Protein AF-Q1DGG7-F1 (afdb_monomer_lite)

pLDDT: mean 89.07, std 13.69, range [34.28, 98.81]

Sequence (449 aa):
MTVSNALLSVVAVLLLIGHSHGQQKETFKLCVPHQIMDACQDLMAKPDAAIQVQCIAGRDRMECLEKVKAREADFVAVDPEDMYVAYHMANQDFSVFTEFRTLEEPKAEFRYEGIILVRKSDNFRSLADLRGKKSCHTGYGRNVGYKIPITKLKSAGVFKLATDSELSPLEKELKGLSDLFGSACLVGKYSPNDEVNRLLKKRYSNLCALCERPEVCDYPDKYSGYDGAIRCLVENNGDVAFTKVIYVNKYFGLPVGGAPAKPALNPNARTEDYVYLCEDGSTRPITGPACSWAQRPWQGYMGNGDINSRFQRLQQRLQQFYQDAKNSADTDKALKMWVDRKNVLVDREVPVQPGDHLNRAQYKDVIERDGPFQNKIKLCVTSLIELNKCEVMQKAAYSRDVRPAFECVMKGKGSCVEAVRRGEADVVVLKGEDQPATSTSDLKAILFE

Secondary structure (DSSP, 8-state):
-----------------------PPEEEEEEEEGGGHHHHHHHH-SPPSSEEEEEEEESSHHHHHHHHHTTSSSEEEE-HHHHHHHHTSTT---EEEEEEEESS-TT-SSSEEEEEEEEGGG---SGGGGTT-EEEES-TT-IIIIIHHHHHHHHTTSS-----TTS-HHHHHHHHHHHH-SEEE--S-S-SSHHHHHHHHHHTGGGGTTSSSTTT--SS-TT-HHHHHHHHHHHS--SEEEEEHHHHHHHHT--BTTBPP---SSTT--GGGEEEEPTTS-EEETTS----SEEEPPEEEEE-GGGTTTHHHHHHHHHHHHHHHHT-S-HHHHHHTT--TTEEEEEEEEEE-HHHHHHHTT-HHHHSTTTT----EEEEESSHHHHHHHHHHHHHHHHTT-SS-EEEEE--TT-HHHHHHTTS-SEE---GGGPPPTTS-S-------

InterPro domains:
  IPR001156 Transferrin-like domain [PF00405] (41-324)
  IPR001156 Transferrin-like domain [PR00422] (55-73)
  IPR001156 Transferrin-like domain [PR00422] (73-87)
  IPR001156 Transferrin-like domain [PR00422] (130-153)
  IPR001156 Transferrin-like domain [PS51408] (28-371)
  IPR001156 Transferrin-like domain [PS51408] (377-449)
  IPR001156 Transferrin-like domain [SM00094] (28-376)
  IPR018195 Transferrin family, iron binding site [PS00206] (226-242)

Radius of gyration: 29.02 Å; chains: 1; bounding box: 124×59×68 Å

Organism: Aedes aegypti (NCBI:txid7159)

Structure (mmCIF, N/CA/C/O backbone):
data_AF-Q1DGG7-F1
#
_entry.id   AF-Q1DGG7-F1
#
loop_
_atom_site.group_PDB
_atom_site.id
_atom_site.type_symbol
_atom_site.label_atom_id
_atom_site.label_alt_id
_atom_site.label_comp_id
_atom_site.label_asym_id
_atom_site.label_entity_id
_atom_site.label_seq_id
_atom_site.pdbx_PDB_ins_code
_atom_site.Cartn_x
_atom_site.Cartn_y
_atom_site.Cartn_z
_atom_site.occupancy
_atom_site.B_iso_or_equiv
_atom_site.auth_seq_id
_atom_site.auth_comp_id
_atom_site.auth_asym_id
_atom_site.auth_atom_id
_atom_site.pdbx_PDB_model_num
ATOM 1 N N . MET A 1 1 ? 98.302 -41.392 -6.704 1.00 34.28 1 MET A N 1
ATOM 2 C CA . MET A 1 1 ? 99.341 -40.382 -6.412 1.00 34.28 1 MET A CA 1
ATOM 3 C C . MET A 1 1 ? 98.692 -39.006 -6.526 1.00 34.28 1 MET A C 1
ATOM 5 O O . MET A 1 1 ? 98.026 -38.788 -7.525 1.00 34.28 1 MET A O 1
ATOM 9 N N . THR A 1 2 ? 98.855 -38.177 -5.477 1.00 34.78 2 THR A N 1
ATOM 10 C CA . THR A 1 2 ? 98.814 -36.684 -5.421 1.00 34.78 2 THR A CA 1
ATOM 11 C C . THR A 1 2 ? 97.545 -35.963 -5.923 1.00 34.78 2 THR A C 1
ATOM 13 O O . THR A 1 2 ? 97.298 -35.946 -7.119 1.00 34.78 2 THR A O 1
ATOM 16 N N . VAL A 1 3 ? 96.615 -35.503 -5.063 1.00 37.19 3 VAL A N 1
ATOM 17 C CA . VAL A 1 3 ? 96.588 -34.297 -4.172 1.00 37.19 3 VAL A CA 1
ATOM 18 C C . VAL A 1 3 ? 96.542 -32.961 -4.943 1.00 37.19 3 VAL A C 1
ATOM 20 O O . VAL A 1 3 ? 97.544 -32.596 -5.542 1.00 37.19 3 VAL A O 1
ATOM 23 N N . SER A 1 4 ? 95.439 -32.189 -4.871 1.00 37.56 4 SER A N 1
ATOM 24 C CA . SER A 1 4 ? 95.322 -30.981 -4.013 1.00 37.56 4 SER A CA 1
ATOM 25 C C . SER A 1 4 ? 94.051 -30.133 -4.262 1.00 37.56 4 SER A C 1
ATOM 27 O O . SER A 1 4 ? 93.441 -30.182 -5.323 1.00 37.56 4 SER A O 1
ATOM 29 N N . ASN A 1 5 ? 93.698 -29.369 -3.225 1.00 42.19 5 ASN A N 1
ATOM 30 C CA . ASN A 1 5 ? 92.493 -28.580 -2.930 1.00 42.19 5 ASN A CA 1
ATOM 31 C C . ASN A 1 5 ? 92.268 -27.310 -3.778 1.00 42.19 5 ASN A C 1
ATOM 33 O O . ASN A 1 5 ? 93.238 -26.672 -4.172 1.00 42.19 5 ASN A O 1
ATOM 37 N N . ALA A 1 6 ? 91.012 -26.833 -3.830 1.00 36.97 6 ALA A N 1
ATOM 38 C CA . ALA A 1 6 ? 90.619 -25.509 -3.301 1.00 36.97 6 ALA A CA 1
ATOM 39 C C . ALA A 1 6 ? 89.088 -25.287 -3.353 1.00 36.97 6 ALA A C 1
ATOM 41 O O . ALA A 1 6 ? 88.459 -25.453 -4.394 1.00 36.97 6 ALA A O 1
ATOM 42 N N . LEU A 1 7 ? 88.509 -24.883 -2.215 1.00 42.84 7 LEU A N 1
ATOM 43 C CA . LEU A 1 7 ? 87.158 -24.321 -2.084 1.00 42.84 7 LEU A CA 1
ATOM 44 C C . LEU A 1 7 ? 87.088 -22.919 -2.712 1.00 42.84 7 LEU A C 1
ATOM 46 O O . LEU A 1 7 ? 87.996 -22.127 -2.477 1.00 42.84 7 LEU A O 1
ATOM 50 N N . LEU A 1 8 ? 85.949 -22.552 -3.312 1.00 37.16 8 LEU A N 1
ATOM 51 C CA . LEU A 1 8 ? 85.370 -21.212 -3.137 1.00 37.16 8 LEU A CA 1
ATOM 52 C C . LEU A 1 8 ? 83.872 -21.189 -3.476 1.00 37.16 8 LEU A C 1
ATOM 54 O O . LEU A 1 8 ? 83.424 -21.666 -4.514 1.00 37.16 8 LEU A O 1
ATOM 58 N N . SER A 1 9 ? 83.119 -20.654 -2.521 1.00 41.31 9 SER A N 1
ATOM 59 C CA . SER A 1 9 ? 81.667 -20.566 -2.429 1.00 41.31 9 SER A CA 1
ATOM 60 C C . SER A 1 9 ? 81.025 -19.732 -3.541 1.00 41.31 9 SER A C 1
ATOM 62 O O . SER A 1 9 ? 81.455 -18.609 -3.794 1.00 41.31 9 SER A O 1
ATOM 64 N N . VAL A 1 10 ? 79.911 -20.212 -4.103 1.00 43.88 10 VAL A N 1
ATOM 65 C CA . VAL A 1 10 ? 78.944 -19.370 -4.825 1.00 43.88 10 VAL A CA 1
ATOM 66 C C . VAL A 1 10 ? 77.572 -19.561 -4.188 1.00 43.88 10 VAL A C 1
ATOM 68 O O . VAL A 1 10 ? 77.012 -20.654 -4.161 1.00 43.88 10 VAL A O 1
ATOM 71 N N . VAL A 1 11 ? 77.077 -18.467 -3.616 1.00 41.34 11 VAL A N 1
ATOM 72 C CA . VAL A 1 11 ? 75.777 -18.317 -2.964 1.00 41.34 11 VAL A CA 1
ATOM 73 C C . VAL A 1 11 ? 74.667 -18.507 -4.001 1.00 41.34 11 VAL A C 1
ATOM 75 O O . VAL A 1 11 ? 74.569 -17.740 -4.956 1.00 41.34 11 VAL A O 1
ATOM 78 N N . ALA A 1 12 ? 73.818 -19.516 -3.809 1.00 42.75 12 ALA A N 1
ATOM 79 C CA . ALA A 1 12 ? 72.593 -19.682 -4.581 1.00 42.75 12 ALA A CA 1
ATOM 80 C C . ALA A 1 12 ? 71.542 -18.673 -4.089 1.00 42.75 12 ALA A C 1
ATOM 82 O O . ALA A 1 12 ? 71.005 -18.800 -2.989 1.00 42.75 12 ALA A O 1
ATOM 83 N N . VAL A 1 13 ? 71.251 -17.660 -4.906 1.00 42.53 13 VAL A N 1
ATOM 84 C CA . VAL A 1 13 ? 70.115 -16.754 -4.700 1.00 42.53 13 VAL A CA 1
ATOM 85 C C . VAL A 1 13 ? 68.836 -17.515 -5.055 1.00 42.53 13 VAL A C 1
ATOM 87 O O . VAL A 1 13 ? 68.488 -17.670 -6.224 1.00 42.53 13 VAL A O 1
ATOM 90 N N . LEU A 1 14 ? 68.138 -18.018 -4.036 1.00 43.78 14 LEU A N 1
ATOM 91 C CA . LEU A 1 14 ? 66.761 -18.495 -4.150 1.00 43.78 14 LEU A CA 1
ATOM 92 C C . LEU A 1 14 ? 65.842 -17.282 -4.360 1.00 43.78 14 LEU A C 1
ATOM 94 O O . LEU A 1 14 ? 65.503 -16.568 -3.418 1.00 43.78 14 LEU A O 1
ATOM 98 N N . LEU A 1 15 ? 65.440 -17.050 -5.610 1.00 40.94 15 LEU A N 1
ATOM 99 C CA . LEU A 1 15 ? 64.306 -16.193 -5.949 1.00 40.94 15 LEU A CA 1
ATOM 100 C C . LEU A 1 15 ? 63.027 -16.836 -5.394 1.00 40.94 15 LEU A C 1
ATOM 102 O O . LEU A 1 15 ? 62.413 -17.695 -6.024 1.00 40.94 15 LEU A O 1
ATOM 106 N N . LEU A 1 16 ? 62.628 -16.415 -4.194 1.00 39.47 16 LEU A N 1
ATOM 107 C CA . LEU A 1 16 ? 61.273 -16.599 -3.689 1.00 39.47 16 LEU A CA 1
ATOM 108 C C . LEU A 1 16 ? 60.326 -15.788 -4.581 1.00 39.47 16 LEU A C 1
ATOM 110 O O . LEU A 1 16 ? 60.128 -14.592 -4.373 1.00 39.47 16 LEU A O 1
ATOM 114 N N . ILE A 1 17 ? 59.731 -16.437 -5.583 1.00 45.00 17 ILE A N 1
ATOM 115 C CA . ILE A 1 17 ? 58.544 -15.913 -6.262 1.00 45.00 17 ILE A CA 1
ATOM 116 C C . ILE A 1 17 ? 57.393 -16.024 -5.259 1.00 45.00 17 ILE A C 1
ATOM 118 O O . ILE A 1 17 ? 56.666 -17.019 -5.208 1.00 45.00 17 ILE A O 1
ATOM 122 N N . GLY A 1 18 ? 57.264 -15.001 -4.414 1.00 40.38 18 GLY A N 1
ATOM 123 C CA . GLY A 1 18 ? 56.071 -14.783 -3.616 1.00 40.38 18 GLY A CA 1
ATOM 124 C C . GLY A 1 18 ? 54.890 -14.611 -4.562 1.00 40.38 18 GLY A C 1
ATOM 125 O O . GLY A 1 18 ? 54.739 -13.565 -5.186 1.00 40.38 18 GLY A O 1
ATOM 126 N N . HIS A 1 19 ? 54.063 -15.647 -4.687 1.00 39.78 19 HIS A N 1
ATOM 127 C CA . HIS A 1 19 ? 52.744 -15.518 -5.285 1.00 39.78 19 HIS A CA 1
ATOM 128 C C . HIS A 1 19 ? 51.912 -14.654 -4.341 1.00 39.78 19 HIS A C 1
ATOM 130 O O . HIS A 1 19 ? 51.335 -15.152 -3.372 1.00 39.78 19 HIS A O 1
ATOM 136 N N . SER A 1 20 ? 51.864 -13.351 -4.607 1.00 38.00 20 SER A N 1
ATOM 137 C CA . SER A 1 20 ? 50.843 -12.480 -4.048 1.00 38.00 20 SER A CA 1
ATOM 138 C C . SER A 1 20 ? 49.487 -12.986 -4.540 1.00 38.00 20 SER A C 1
ATOM 140 O O . SER A 1 20 ? 49.031 -12.664 -5.634 1.00 38.00 20 SER A O 1
ATOM 142 N N . HIS A 1 21 ? 48.822 -13.806 -3.726 1.00 44.66 21 HIS A N 1
ATOM 143 C CA . HIS A 1 21 ? 47.377 -13.979 -3.816 1.00 44.66 21 HIS A CA 1
ATOM 144 C C . HIS A 1 21 ? 46.748 -12.637 -3.431 1.00 44.66 21 HIS A C 1
ATOM 146 O O . HIS A 1 21 ? 46.332 -12.429 -2.293 1.00 44.66 21 HIS A O 1
ATOM 152 N N . GLY A 1 22 ? 46.738 -11.684 -4.366 1.00 47.81 22 GLY A N 1
ATOM 153 C CA . GLY A 1 22 ? 45.854 -10.535 -4.268 1.00 47.81 22 GLY A CA 1
ATOM 154 C C . GLY A 1 22 ? 44.438 -11.089 -4.219 1.00 47.81 22 GLY A C 1
ATOM 155 O O . GLY A 1 22 ? 43.994 -11.693 -5.193 1.00 47.81 22 GLY A O 1
ATOM 156 N N . GLN A 1 23 ? 43.766 -10.971 -3.072 1.00 59.00 23 GLN A N 1
ATOM 157 C CA . GLN A 1 23 ? 42.366 -11.365 -2.951 1.00 59.00 23 GLN A CA 1
ATOM 158 C C . GLN A 1 23 ? 41.579 -10.647 -4.049 1.00 59.00 23 GLN A C 1
ATOM 160 O O . GLN A 1 23 ? 41.494 -9.418 -4.061 1.00 59.00 23 GLN A O 1
ATOM 165 N N . GLN A 1 24 ? 41.051 -11.407 -5.010 1.00 66.94 24 GLN A N 1
ATOM 166 C CA . GLN A 1 24 ? 40.218 -10.849 -6.062 1.00 66.94 24 GLN A CA 1
ATOM 167 C C . GLN A 1 24 ? 38.956 -10.287 -5.408 1.00 66.94 24 GLN A C 1
ATOM 169 O O . GLN A 1 24 ? 38.186 -11.024 -4.793 1.00 66.94 24 GLN A O 1
ATOM 174 N N . LYS A 1 25 ? 38.777 -8.968 -5.509 1.00 81.12 25 LYS A N 1
ATOM 175 C CA . LYS A 1 25 ? 37.649 -8.258 -4.910 1.00 81.12 25 LYS A CA 1
ATOM 176 C C . LYS A 1 25 ? 36.342 -8.752 -5.525 1.00 81.12 25 LYS A C 1
ATOM 178 O O . LYS A 1 25 ? 36.136 -8.654 -6.737 1.00 81.12 25 LYS A O 1
ATOM 183 N N . GLU A 1 26 ? 35.458 -9.285 -4.695 1.00 89.69 26 GLU A N 1
ATOM 184 C CA . GLU A 1 26 ? 34.184 -9.819 -5.158 1.00 89.69 26 GLU A CA 1
ATOM 185 C C . GLU A 1 26 ? 33.255 -8.670 -5.551 1.00 89.69 26 GLU A C 1
ATOM 187 O O . GLU A 1 26 ? 33.049 -7.739 -4.777 1.00 89.69 26 GLU A O 1
ATOM 192 N N . THR A 1 27 ? 32.693 -8.719 -6.758 1.00 93.44 27 THR A N 1
ATOM 193 C CA . THR A 1 27 ? 31.819 -7.655 -7.266 1.00 93.44 27 THR A CA 1
ATOM 194 C C . THR A 1 27 ? 30.353 -8.073 -7.211 1.00 93.44 27 THR A C 1
ATOM 196 O O . THR A 1 27 ? 29.995 -9.189 -7.599 1.00 93.44 27 THR A O 1
ATOM 199 N N . PHE A 1 28 ? 29.509 -7.154 -6.748 1.00 96.25 28 PHE A N 1
ATOM 200 C CA . PHE A 1 28 ? 28.054 -7.239 -6.780 1.00 96.25 28 PHE A CA 1
ATOM 201 C C . PHE A 1 28 ? 27.474 -6.049 -7.541 1.00 96.25 28 PHE A C 1
ATOM 203 O O . PHE A 1 28 ? 27.953 -4.927 -7.406 1.00 96.25 28 PHE A O 1
ATOM 210 N N . LYS A 1 29 ? 26.421 -6.268 -8.316 1.00 97.88 29 LYS A N 1
ATOM 211 C CA . LYS A 1 29 ? 25.763 -5.252 -9.136 1.00 97.88 29 LYS A CA 1
ATOM 212 C C . LYS A 1 29 ? 24.422 -4.856 -8.522 1.00 97.88 29 LYS A C 1
ATOM 214 O O . LYS A 1 29 ? 23.461 -5.620 -8.584 1.00 97.88 29 LYS A O 1
ATOM 219 N N . LEU A 1 30 ? 24.347 -3.660 -7.950 1.00 98.44 30 LEU A N 1
ATOM 220 C CA . LEU A 1 30 ? 23.104 -3.074 -7.452 1.00 98.44 30 LEU A CA 1
ATOM 221 C C . LEU A 1 30 ? 22.397 -2.342 -8.594 1.00 98.44 30 LEU A C 1
ATOM 223 O O . LEU A 1 30 ? 22.934 -1.366 -9.118 1.00 98.44 30 LEU A O 1
ATOM 227 N N . CYS A 1 31 ? 21.193 -2.773 -8.966 1.00 98.75 31 CYS A N 1
ATOM 228 C CA . CYS A 1 31 ? 20.378 -2.004 -9.901 1.00 98.75 31 CYS A CA 1
ATOM 229 C C . CYS A 1 31 ? 19.644 -0.865 -9.191 1.00 98.75 31 CYS A C 1
ATOM 231 O O . CYS A 1 31 ? 18.991 -1.081 -8.167 1.00 98.75 31 CYS A O 1
ATOM 233 N N . VAL A 1 32 ? 19.707 0.333 -9.771 1.00 98.56 32 VAL A N 1
ATOM 234 C CA . VAL A 1 32 ? 18.964 1.512 -9.323 1.00 98.56 32 VAL A CA 1
ATOM 235 C C . VAL A 1 32 ? 18.305 2.232 -10.505 1.00 98.56 32 VAL A C 1
ATOM 237 O O . VAL A 1 32 ? 18.841 2.209 -11.617 1.00 98.56 32 VAL A O 1
ATOM 240 N N . PRO A 1 33 ? 17.162 2.912 -10.299 1.00 98.00 33 PRO A N 1
ATOM 241 C CA . PRO A 1 33 ? 16.633 3.843 -11.289 1.00 98.00 33 PRO A CA 1
ATOM 242 C C . PRO A 1 33 ? 17.676 4.901 -11.677 1.00 98.00 33 PRO A C 1
ATOM 244 O O . PRO A 1 33 ? 18.380 5.433 -10.817 1.00 98.00 33 PRO A O 1
ATOM 247 N N . HIS A 1 34 ? 17.771 5.233 -12.963 1.00 97.31 34 HIS A N 1
ATOM 248 C CA . HIS A 1 34 ? 18.775 6.163 -13.491 1.00 97.31 34 HIS A CA 1
ATOM 249 C C . HIS A 1 34 ? 18.732 7.541 -12.818 1.00 97.31 34 HIS A C 1
ATOM 251 O O . HIS A 1 34 ? 19.773 8.175 -12.667 1.00 97.31 34 HIS A O 1
ATOM 257 N N . GLN A 1 35 ? 17.561 7.976 -12.342 1.00 96.88 35 GLN A N 1
ATOM 258 C CA . GLN A 1 35 ? 17.387 9.243 -11.626 1.00 96.88 35 GLN A CA 1
ATOM 259 C C . GLN A 1 35 ? 18.135 9.287 -10.282 1.00 96.88 35 GLN A C 1
ATOM 261 O O . GLN A 1 35 ? 18.346 10.370 -9.742 1.00 96.88 35 GLN A O 1
ATOM 266 N N . ILE A 1 36 ? 18.521 8.132 -9.728 1.00 96.56 36 ILE A N 1
ATOM 267 C CA . ILE A 1 36 ? 19.266 8.025 -8.463 1.00 96.56 36 ILE A CA 1
ATOM 268 C C . ILE A 1 36 ? 20.647 7.375 -8.645 1.00 96.56 36 ILE A C 1
ATOM 270 O O . ILE A 1 36 ? 21.275 6.981 -7.664 1.00 96.56 36 ILE A O 1
ATOM 274 N N . MET A 1 37 ? 21.133 7.266 -9.887 1.00 96.75 37 MET A N 1
ATOM 275 C CA . MET A 1 37 ? 22.442 6.674 -10.188 1.00 96.75 37 MET A CA 1
ATOM 276 C C . MET A 1 37 ? 23.581 7.393 -9.453 1.00 96.75 37 MET A C 1
ATOM 278 O O . MET A 1 37 ? 24.413 6.731 -8.841 1.00 96.75 37 MET A O 1
ATOM 282 N N . ASP A 1 38 ? 23.572 8.728 -9.456 1.00 95.62 38 ASP A N 1
ATOM 283 C CA . ASP A 1 38 ? 24.530 9.566 -8.720 1.00 95.62 38 ASP A CA 1
ATOM 284 C C . ASP A 1 38 ? 24.561 9.188 -7.225 1.00 95.62 38 ASP A C 1
ATOM 286 O O . ASP A 1 38 ? 25.601 8.820 -6.685 1.00 95.62 38 ASP A O 1
ATOM 290 N N . ALA A 1 39 ? 23.393 9.137 -6.574 1.00 95.50 39 ALA A N 1
ATOM 291 C CA . ALA A 1 39 ? 23.295 8.756 -5.164 1.00 95.50 39 ALA A CA 1
ATOM 292 C C . ALA A 1 39 ? 23.875 7.361 -4.879 1.00 95.50 39 ALA A C 1
ATOM 294 O O . ALA A 1 39 ? 24.527 7.158 -3.853 1.00 95.50 39 ALA A O 1
ATOM 295 N N . CYS A 1 40 ? 23.658 6.405 -5.786 1.00 95.88 40 CYS A N 1
ATOM 296 C CA . CYS A 1 40 ? 24.240 5.073 -5.671 1.00 95.88 40 CYS A CA 1
ATOM 297 C C . CYS A 1 40 ? 25.765 5.117 -5.792 1.00 9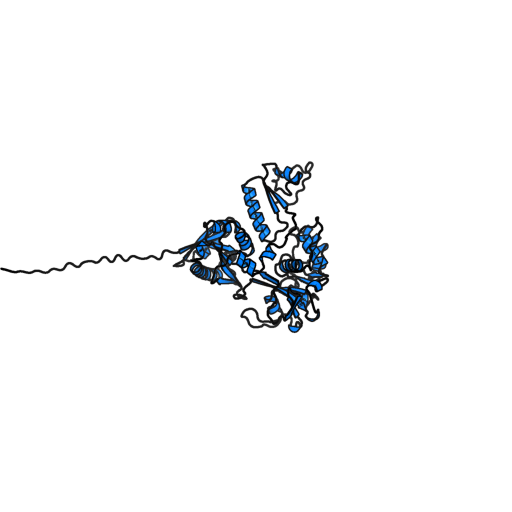5.88 40 CYS A C 1
ATOM 299 O O . CYS A 1 40 ? 26.457 4.541 -4.953 1.00 95.88 40 CYS A O 1
ATOM 301 N N . GLN A 1 41 ? 26.290 5.805 -6.808 1.00 94.69 41 GLN A N 1
ATOM 302 C CA . GLN A 1 41 ? 27.728 5.896 -7.053 1.00 94.69 41 GLN A CA 1
ATOM 303 C C . GLN A 1 41 ? 28.445 6.535 -5.864 1.00 94.69 41 GLN A C 1
ATOM 305 O O . GLN A 1 41 ? 29.382 5.937 -5.340 1.00 94.69 41 GLN A O 1
ATOM 310 N N . ASP A 1 42 ? 27.949 7.669 -5.377 1.00 92.81 42 ASP A N 1
ATOM 311 C CA . ASP A 1 42 ? 28.550 8.400 -4.262 1.00 92.81 42 ASP A CA 1
ATOM 312 C C . ASP A 1 42 ? 28.561 7.594 -2.962 1.00 92.81 42 ASP A C 1
ATOM 314 O O . ASP A 1 42 ? 29.589 7.482 -2.288 1.00 92.81 42 ASP A O 1
ATOM 318 N N . LEU A 1 43 ? 27.421 7.005 -2.592 1.00 91.56 43 LEU A N 1
ATOM 319 C CA . LEU A 1 43 ? 27.305 6.324 -1.304 1.00 91.56 43 LEU A CA 1
ATOM 320 C C . LEU A 1 43 ? 27.956 4.929 -1.316 1.00 91.56 43 LEU A C 1
ATOM 322 O O . LEU A 1 43 ? 28.420 4.464 -0.271 1.00 91.56 43 LEU A O 1
ATOM 326 N N . MET A 1 44 ? 28.049 4.275 -2.480 1.00 90.50 44 MET A N 1
ATOM 327 C CA . MET A 1 44 ? 28.744 2.988 -2.628 1.00 90.50 44 MET A CA 1
ATOM 328 C C . MET A 1 44 ? 30.243 3.134 -2.928 1.00 90.50 44 MET A C 1
ATOM 330 O O . MET A 1 44 ? 30.968 2.143 -2.799 1.00 90.50 44 MET A O 1
ATOM 334 N N . ALA A 1 45 ? 30.728 4.342 -3.255 1.00 83.38 45 ALA A N 1
ATOM 335 C CA . ALA A 1 45 ? 32.132 4.615 -3.585 1.00 83.38 45 ALA A CA 1
ATOM 336 C C . ALA A 1 45 ? 33.111 4.357 -2.433 1.00 83.38 45 ALA A C 1
ATOM 338 O O . ALA A 1 45 ? 34.296 4.133 -2.693 1.00 83.38 45 ALA A O 1
ATOM 339 N N . LYS A 1 46 ? 32.647 4.367 -1.171 1.00 81.31 46 LYS A N 1
ATOM 340 C CA . LYS A 1 46 ? 33.502 4.052 -0.017 1.00 81.31 46 LYS A CA 1
ATOM 341 C C . LYS A 1 46 ? 34.157 2.674 -0.219 1.00 81.31 46 LYS A C 1
ATOM 343 O O . LYS A 1 46 ? 33.437 1.674 -0.309 1.00 81.31 46 LYS A O 1
ATOM 348 N N . PRO A 1 47 ? 35.496 2.605 -0.315 1.00 72.44 47 PRO A N 1
ATOM 349 C CA . PRO A 1 47 ? 36.176 1.371 -0.655 1.00 72.44 47 PRO A CA 1
ATOM 350 C C . PRO A 1 47 ? 36.085 0.382 0.505 1.00 72.44 47 PRO A C 1
ATOM 352 O O . PRO A 1 47 ? 36.472 0.679 1.628 1.00 72.44 47 PRO A O 1
ATOM 355 N N . ASP A 1 48 ? 35.602 -0.815 0.203 1.00 81.69 48 ASP A N 1
ATOM 356 C CA . ASP A 1 48 ? 35.739 -1.995 1.051 1.00 81.69 48 ASP A CA 1
ATOM 357 C C . ASP A 1 48 ? 36.851 -2.893 0.481 1.00 81.69 48 ASP A C 1
ATOM 359 O O . ASP A 1 48 ? 37.051 -2.936 -0.739 1.00 81.69 48 ASP A O 1
ATOM 363 N N . ALA A 1 49 ? 37.629 -3.548 1.343 1.00 75.19 49 ALA A N 1
ATOM 364 C CA . ALA A 1 49 ? 38.795 -4.327 0.923 1.00 75.19 49 ALA A CA 1
ATOM 365 C C . ALA A 1 49 ? 38.413 -5.635 0.206 1.00 75.19 49 ALA A C 1
ATOM 367 O O . ALA A 1 49 ? 39.167 -6.100 -0.646 1.00 75.19 49 ALA A O 1
ATOM 368 N N . ALA A 1 50 ? 37.243 -6.202 0.511 1.00 84.50 50 ALA A N 1
ATOM 369 C CA . ALA A 1 50 ? 36.822 -7.518 0.038 1.00 84.50 50 ALA A CA 1
ATOM 370 C C . ALA A 1 50 ? 35.695 -7.451 -1.005 1.00 84.50 50 ALA A C 1
ATOM 372 O O . ALA A 1 50 ? 35.627 -8.312 -1.885 1.00 84.50 50 ALA A O 1
ATOM 373 N N . ILE A 1 51 ? 34.824 -6.437 -0.932 1.00 91.38 51 ILE A N 1
ATOM 374 C CA . ILE A 1 51 ? 33.568 -6.393 -1.691 1.00 91.38 51 ILE A CA 1
ATOM 375 C C . ILE A 1 51 ? 33.423 -5.075 -2.451 1.00 91.38 51 ILE A C 1
ATOM 377 O O . ILE A 1 51 ? 33.497 -3.980 -1.895 1.00 91.38 51 ILE A O 1
ATOM 381 N N . GLN A 1 52 ? 33.179 -5.156 -3.754 1.00 91.69 52 GLN A N 1
ATOM 382 C CA . GLN A 1 52 ? 32.805 -4.022 -4.590 1.00 91.69 52 GLN A CA 1
ATOM 383 C C . GLN A 1 52 ? 31.315 -4.079 -4.892 1.00 91.69 52 GLN A C 1
ATOM 385 O O . GLN A 1 52 ? 30.812 -5.121 -5.301 1.00 91.69 52 GLN A O 1
ATOM 390 N N . VAL A 1 53 ? 30.620 -2.950 -4.763 1.00 94.44 53 VAL A N 1
ATOM 391 C CA . VAL A 1 53 ? 29.270 -2.817 -5.310 1.00 94.44 53 VAL A CA 1
ATOM 392 C C . VAL A 1 53 ? 29.295 -1.843 -6.477 1.00 94.44 53 VAL A C 1
ATOM 394 O O . VAL A 1 53 ? 29.691 -0.691 -6.324 1.00 94.44 53 VAL A O 1
ATOM 397 N N . GLN A 1 54 ? 28.898 -2.327 -7.647 1.00 95.75 54 GLN A N 1
ATOM 398 C CA . GLN A 1 54 ? 28.748 -1.556 -8.871 1.00 95.75 54 GLN A CA 1
ATOM 399 C C . GLN A 1 54 ? 27.279 -1.165 -9.053 1.00 95.75 54 GLN A C 1
ATOM 401 O O . GLN A 1 54 ? 26.396 -2.015 -8.972 1.00 95.75 54 GLN A O 1
ATOM 406 N N . CYS A 1 55 ? 27.017 0.106 -9.341 1.00 97.88 55 CYS A N 1
ATOM 407 C CA . CYS A 1 55 ? 25.673 0.590 -9.644 1.00 97.88 55 CYS A CA 1
ATOM 408 C C . CYS A 1 55 ? 25.336 0.367 -11.125 1.00 97.88 55 CYS A C 1
ATOM 410 O O . CYS A 1 55 ? 26.102 0.767 -12.003 1.00 97.88 55 CYS A O 1
ATOM 412 N N . ILE A 1 56 ? 24.187 -0.249 -11.399 1.00 98.50 56 ILE A N 1
ATOM 413 C CA . ILE A 1 56 ? 23.645 -0.490 -12.742 1.00 98.50 56 ILE A CA 1
ATOM 414 C C . ILE A 1 56 ? 22.355 0.316 -12.903 1.00 98.50 56 ILE A C 1
ATOM 416 O O . ILE A 1 56 ? 21.488 0.282 -12.034 1.00 98.50 56 ILE A O 1
ATOM 420 N N . ALA A 1 57 ? 22.224 1.053 -14.005 1.00 98.25 57 ALA A N 1
ATOM 421 C CA . ALA A 1 57 ? 21.051 1.886 -14.259 1.00 98.25 57 ALA A CA 1
ATOM 422 C C . ALA A 1 57 ? 19.925 1.062 -14.890 1.00 98.25 57 ALA A C 1
ATOM 424 O O . ALA A 1 57 ? 20.151 0.333 -15.857 1.00 98.25 57 ALA A O 1
ATOM 425 N N . GLY A 1 58 ? 18.709 1.246 -14.385 1.00 98.06 58 GLY A N 1
ATOM 426 C CA . GLY A 1 58 ? 17.462 0.931 -15.083 1.00 98.06 58 GLY A CA 1
ATOM 427 C C . GLY A 1 58 ? 16.608 2.188 -15.265 1.00 98.06 58 GLY A C 1
ATOM 428 O O . GLY A 1 58 ? 16.793 3.189 -14.569 1.00 98.06 58 GLY A O 1
ATOM 429 N N . ARG A 1 59 ? 15.636 2.168 -16.176 1.00 97.25 59 ARG A N 1
ATOM 430 C CA . ARG A 1 59 ? 14.629 3.233 -16.325 1.00 97.25 59 ARG A CA 1
ATOM 431 C C . ARG A 1 59 ? 13.884 3.470 -15.015 1.00 97.25 59 ARG A C 1
ATOM 433 O O . ARG A 1 59 ? 13.683 4.612 -14.614 1.00 97.25 59 ARG A O 1
ATOM 440 N N . ASP A 1 60 ? 13.489 2.381 -14.372 1.00 97.06 60 ASP A N 1
ATOM 441 C CA . ASP A 1 60 ? 12.749 2.335 -13.120 1.00 97.06 60 ASP A CA 1
ATOM 442 C C . ASP A 1 60 ? 12.981 0.980 -12.431 1.00 97.06 60 ASP A C 1
ATOM 444 O O . ASP A 1 60 ? 13.755 0.138 -12.895 1.00 97.06 60 ASP A O 1
ATOM 448 N N . ARG A 1 61 ? 12.305 0.757 -11.301 1.00 97.12 61 ARG A N 1
ATOM 449 C CA . ARG A 1 61 ? 12.445 -0.494 -10.553 1.00 97.12 61 ARG A CA 1
ATOM 450 C C . ARG A 1 61 ? 11.907 -1.709 -11.313 1.00 97.12 61 ARG A C 1
ATOM 452 O O . ARG A 1 61 ? 12.429 -2.795 -11.103 1.00 97.12 61 ARG A O 1
ATOM 459 N N . MET A 1 62 ? 10.918 -1.547 -12.197 1.00 97.69 62 MET A N 1
ATOM 460 C CA . MET A 1 62 ? 10.393 -2.667 -12.988 1.00 97.69 62 MET A CA 1
ATOM 461 C C . MET A 1 62 ? 11.446 -3.155 -13.982 1.00 97.69 62 MET A C 1
ATOM 463 O O . MET A 1 62 ? 11.664 -4.357 -14.093 1.00 97.69 62 MET A O 1
ATOM 467 N N . GLU A 1 63 ? 12.167 -2.241 -14.638 1.00 98.19 63 GLU A N 1
ATOM 468 C CA . GLU A 1 63 ? 13.317 -2.641 -15.456 1.00 98.19 63 GLU A CA 1
ATOM 469 C C . GLU A 1 63 ? 14.436 -3.245 -14.600 1.00 98.19 63 GLU A C 1
ATOM 471 O O . GLU A 1 63 ? 15.054 -4.222 -15.012 1.00 98.19 63 GLU A O 1
ATOM 476 N N . CYS A 1 64 ? 14.676 -2.734 -13.389 1.00 98.62 64 CYS A N 1
ATOM 477 C CA . CYS A 1 64 ? 15.649 -3.367 -12.501 1.00 98.62 64 CYS A CA 1
ATOM 478 C C . CYS A 1 64 ? 15.289 -4.814 -12.135 1.00 98.62 64 CYS A C 1
ATOM 480 O O . CYS A 1 64 ? 16.197 -5.636 -12.048 1.00 98.62 64 CYS A O 1
ATOM 482 N N . LEU A 1 65 ? 14.007 -5.156 -11.962 1.00 98.62 65 LEU A N 1
ATOM 483 C CA . LEU A 1 65 ? 13.594 -6.552 -11.768 1.00 98.62 65 LEU A CA 1
ATOM 484 C C . LEU A 1 65 ? 13.972 -7.416 -12.980 1.00 98.62 65 LEU A C 1
ATOM 486 O O . LEU A 1 65 ? 14.545 -8.491 -12.804 1.00 98.62 65 LEU A O 1
ATOM 490 N N . GLU A 1 66 ? 13.728 -6.929 -14.201 1.00 98.19 66 GLU A N 1
ATOM 491 C CA . GLU A 1 66 ? 14.138 -7.623 -15.431 1.00 98.19 66 GLU A CA 1
ATOM 492 C C . GLU A 1 66 ? 15.664 -7.764 -15.522 1.00 98.19 66 GLU A C 1
ATOM 494 O O . GLU A 1 66 ? 16.159 -8.853 -15.800 1.00 98.19 66 GLU A O 1
ATOM 499 N N . LYS A 1 67 ? 16.431 -6.713 -15.201 1.00 98.69 67 LYS A N 1
ATOM 500 C CA . LYS A 1 67 ? 17.905 -6.753 -15.193 1.00 98.69 67 LYS A CA 1
ATOM 501 C C . LYS A 1 67 ? 18.466 -7.727 -14.165 1.00 98.69 67 LYS A C 1
ATOM 503 O O . LYS A 1 67 ? 19.439 -8.419 -14.457 1.00 98.69 67 LYS A O 1
ATOM 508 N N . VAL A 1 68 ? 17.867 -7.800 -12.975 1.00 98.69 68 VAL A N 1
ATOM 509 C CA . VAL A 1 68 ? 18.274 -8.767 -11.945 1.00 98.69 68 VAL A CA 1
ATOM 510 C C . VAL A 1 68 ? 17.966 -10.190 -12.401 1.00 98.69 68 VAL A C 1
ATOM 512 O O . VAL A 1 68 ? 18.840 -11.055 -12.330 1.00 98.69 68 VAL A O 1
ATOM 515 N N . LYS A 1 69 ? 16.771 -10.428 -12.956 1.00 98.25 69 LYS A N 1
ATOM 516 C CA . LYS A 1 69 ? 16.405 -11.723 -13.547 1.00 98.25 69 LYS A CA 1
ATOM 517 C C . LYS A 1 69 ? 17.332 -12.116 -14.701 1.00 98.25 69 LYS A C 1
ATOM 519 O O . LYS A 1 69 ? 17.693 -13.284 -14.812 1.00 98.25 69 LYS A O 1
ATOM 524 N N . ALA A 1 70 ? 17.731 -11.163 -15.539 1.00 98.12 70 ALA A N 1
ATOM 525 C CA . ALA A 1 70 ? 18.624 -11.372 -16.678 1.00 98.12 70 ALA A CA 1
ATOM 526 C C . ALA A 1 70 ? 20.119 -11.406 -16.304 1.00 98.12 70 ALA A C 1
ATOM 528 O O . ALA A 1 70 ? 20.953 -11.564 -17.192 1.00 98.12 70 ALA A O 1
ATOM 529 N N . ARG A 1 71 ? 20.472 -11.262 -15.014 1.00 98.06 71 ARG A N 1
ATOM 530 C CA . ARG A 1 71 ? 21.862 -11.215 -14.503 1.00 98.06 71 ARG A CA 1
ATOM 531 C C . ARG A 1 71 ? 22.694 -10.041 -15.036 1.00 98.06 71 ARG A C 1
ATOM 533 O O . ARG A 1 71 ? 23.918 -9.999 -14.901 1.00 98.06 71 ARG A O 1
ATOM 540 N N . GLU A 1 72 ? 22.038 -9.027 -15.589 1.00 98.44 72 GLU A N 1
ATOM 541 C CA . GLU A 1 72 ? 22.668 -7.735 -15.866 1.00 98.44 72 GLU A CA 1
ATOM 542 C C . GLU A 1 72 ? 22.961 -6.978 -14.562 1.00 98.44 72 GLU A C 1
ATOM 544 O O . GLU A 1 72 ? 23.933 -6.224 -14.481 1.00 98.44 72 GLU A O 1
ATOM 549 N N . ALA A 1 73 ? 22.154 -7.235 -13.531 1.00 98.56 73 ALA A N 1
ATOM 550 C CA . ALA A 1 73 ? 22.382 -6.845 -12.148 1.00 98.56 73 ALA A CA 1
ATOM 551 C C . ALA A 1 73 ? 22.220 -8.053 -11.208 1.00 98.56 73 ALA A C 1
ATOM 553 O O . ALA A 1 73 ? 21.629 -9.065 -11.577 1.00 98.56 73 ALA A O 1
ATOM 554 N N . ASP A 1 74 ? 22.731 -7.937 -9.984 1.00 98.44 74 ASP A N 1
ATOM 555 C CA . ASP A 1 74 ? 22.692 -9.006 -8.983 1.00 98.44 74 ASP A CA 1
ATOM 556 C C . ASP A 1 74 ? 21.529 -8.831 -8.003 1.00 98.44 74 ASP A C 1
ATOM 558 O O . ASP A 1 74 ? 20.906 -9.810 -7.596 1.00 98.44 74 ASP A O 1
ATOM 562 N N . PHE A 1 75 ? 21.233 -7.588 -7.610 1.00 98.62 75 PHE A N 1
ATOM 563 C CA . PHE A 1 75 ? 20.197 -7.293 -6.622 1.00 98.62 75 PHE A CA 1
ATOM 564 C C . PHE A 1 75 ? 19.614 -5.882 -6.755 1.00 98.62 75 PHE A C 1
ATOM 566 O O . PHE A 1 75 ? 20.162 -5.013 -7.437 1.00 98.62 75 PHE A O 1
ATOM 573 N N . VAL A 1 76 ? 18.475 -5.664 -6.096 1.00 98.69 76 VAL A N 1
ATOM 574 C CA . VAL A 1 76 ? 17.707 -4.414 -6.102 1.00 98.69 76 VAL A CA 1
ATOM 575 C C . VAL A 1 76 ? 16.931 -4.255 -4.787 1.00 98.69 76 VAL A C 1
ATOM 577 O O . VAL A 1 76 ? 16.552 -5.240 -4.150 1.00 98.69 76 VAL A O 1
ATOM 580 N N . ALA A 1 77 ? 16.714 -3.011 -4.352 1.00 98.25 77 ALA A N 1
ATOM 581 C CA . ALA A 1 77 ? 15.826 -2.700 -3.229 1.00 98.25 77 ALA A CA 1
ATOM 582 C C . ALA A 1 77 ? 14.352 -2.759 -3.671 1.00 98.25 77 ALA A C 1
ATOM 584 O O . ALA A 1 77 ? 13.990 -2.177 -4.697 1.00 98.25 77 ALA A O 1
ATOM 585 N N . VAL A 1 78 ? 13.509 -3.452 -2.905 1.00 98.12 78 VAL A N 1
ATOM 586 C CA . VAL A 1 78 ? 12.127 -3.784 -3.281 1.00 98.12 78 VAL A CA 1
ATOM 587 C C . VAL A 1 78 ? 11.119 -3.558 -2.161 1.00 98.12 78 VAL A C 1
ATOM 589 O O . VAL A 1 78 ? 11.363 -3.846 -0.984 1.00 98.12 78 VAL A O 1
ATOM 592 N N . ASP A 1 79 ? 9.947 -3.071 -2.559 1.00 96.06 79 ASP A N 1
ATOM 593 C CA . ASP A 1 79 ? 8.725 -3.115 -1.768 1.00 96.06 79 ASP A CA 1
ATOM 594 C C . ASP A 1 79 ? 8.054 -4.499 -1.893 1.00 96.06 79 ASP A C 1
ATOM 596 O O . ASP A 1 79 ? 8.281 -5.201 -2.884 1.00 96.06 79 ASP A O 1
ATOM 600 N N . PRO A 1 80 ? 7.173 -4.900 -0.954 1.00 94.38 80 PRO A N 1
ATOM 601 C CA . PRO A 1 80 ? 6.322 -6.084 -1.121 1.00 94.38 80 PRO A CA 1
ATOM 602 C C . PRO A 1 80 ? 5.576 -6.128 -2.463 1.00 94.38 80 PRO A C 1
ATOM 604 O O . PRO A 1 80 ? 5.425 -7.184 -3.074 1.00 94.38 80 PRO A O 1
ATOM 607 N N . GLU A 1 81 ? 5.142 -4.970 -2.954 1.00 94.31 81 GLU A N 1
ATOM 608 C CA . GLU A 1 81 ? 4.451 -4.825 -4.233 1.00 94.31 81 GLU A CA 1
ATOM 609 C C . GLU A 1 81 ? 5.372 -5.100 -5.444 1.00 94.31 81 GLU A C 1
ATOM 611 O O . GLU A 1 81 ? 4.895 -5.528 -6.496 1.00 94.31 81 GLU A O 1
ATOM 616 N N . ASP A 1 82 ? 6.690 -4.910 -5.311 1.00 97.81 82 ASP A N 1
ATOM 617 C CA . ASP A 1 82 ? 7.675 -5.296 -6.333 1.00 97.81 82 ASP A CA 1
ATOM 618 C C . ASP A 1 82 ? 8.009 -6.788 -6.246 1.00 97.81 82 ASP A C 1
ATOM 620 O O . ASP A 1 82 ? 8.126 -7.453 -7.273 1.00 97.81 82 ASP A O 1
ATOM 624 N N . MET A 1 83 ? 8.100 -7.332 -5.025 1.00 97.44 83 MET A N 1
ATOM 625 C CA . MET A 1 83 ? 8.251 -8.774 -4.788 1.00 97.44 83 MET A CA 1
ATOM 626 C C . MET A 1 83 ? 7.091 -9.559 -5.417 1.00 97.44 83 MET A C 1
ATOM 628 O O . MET A 1 83 ? 7.306 -10.633 -5.973 1.00 97.44 83 MET A O 1
ATOM 632 N N . TYR A 1 84 ? 5.873 -9.006 -5.393 1.00 95.81 84 TYR A N 1
ATOM 633 C CA . TYR A 1 84 ? 4.705 -9.601 -6.047 1.00 95.81 84 TYR A CA 1
ATOM 634 C C . TYR A 1 84 ? 4.865 -9.682 -7.567 1.00 95.81 84 TYR A C 1
ATOM 636 O O . TYR A 1 84 ? 4.565 -10.717 -8.163 1.00 95.81 84 TYR A O 1
ATOM 644 N N . VAL A 1 85 ? 5.357 -8.608 -8.195 1.00 96.88 85 VAL A N 1
ATOM 645 C CA . VAL A 1 85 ? 5.653 -8.601 -9.636 1.00 96.88 85 VAL A CA 1
ATOM 646 C C . VAL A 1 85 ? 6.740 -9.627 -9.942 1.00 96.88 85 VAL A C 1
ATOM 648 O O . VAL A 1 85 ? 6.554 -10.456 -10.828 1.00 96.88 85 VAL A O 1
ATOM 651 N N . ALA A 1 86 ? 7.826 -9.616 -9.164 1.00 97.38 86 ALA A N 1
ATOM 652 C CA . ALA A 1 86 ? 8.955 -10.527 -9.310 1.00 97.38 86 ALA A CA 1
ATOM 653 C C . ALA A 1 86 ? 8.541 -12.001 -9.214 1.00 97.38 86 ALA A C 1
ATOM 655 O O . ALA A 1 86 ? 8.939 -12.805 -10.050 1.00 97.38 86 ALA A O 1
ATOM 656 N N . TYR A 1 87 ? 7.679 -12.341 -8.253 1.00 95.38 87 TYR A N 1
ATOM 657 C CA . TYR A 1 87 ? 7.130 -13.686 -8.073 1.00 95.38 87 TYR A CA 1
ATOM 658 C C . TYR A 1 87 ? 6.337 -14.190 -9.294 1.00 95.38 87 TYR A C 1
ATOM 660 O O . TYR A 1 87 ? 6.378 -15.382 -9.593 1.00 95.38 87 TYR A O 1
ATOM 668 N N . HIS A 1 88 ? 5.664 -13.296 -10.028 1.00 94.75 88 HIS A N 1
ATOM 669 C CA . HIS A 1 88 ? 4.887 -13.632 -11.230 1.00 94.75 88 HIS A CA 1
ATOM 670 C C . HIS A 1 88 ? 5.700 -13.588 -12.535 1.00 94.75 88 HIS A C 1
ATOM 672 O O . HIS A 1 88 ? 5.152 -13.820 -13.616 1.00 94.75 88 HIS A O 1
ATOM 678 N N . MET A 1 89 ? 7.000 -13.289 -12.479 1.00 96.12 89 MET A N 1
ATOM 679 C CA . MET A 1 89 ? 7.857 -13.342 -13.662 1.00 96.12 89 MET A CA 1
ATOM 680 C C . MET A 1 89 ? 8.149 -14.799 -14.039 1.00 96.12 89 MET A C 1
ATOM 682 O O . MET A 1 89 ? 8.510 -15.623 -13.203 1.00 96.12 89 MET A O 1
ATOM 686 N N . ALA A 1 90 ? 8.032 -15.123 -15.328 1.00 95.19 90 ALA A N 1
ATOM 687 C CA . ALA A 1 90 ? 8.331 -16.465 -15.822 1.00 95.19 90 ALA A CA 1
ATOM 688 C C . ALA A 1 90 ? 9.800 -16.840 -15.568 1.00 95.19 90 ALA A C 1
ATOM 690 O O . ALA A 1 90 ? 10.689 -16.038 -15.865 1.00 95.19 90 ALA A O 1
ATOM 691 N N . ASN A 1 91 ? 10.041 -18.065 -15.086 1.00 94.81 91 ASN A N 1
ATOM 692 C CA . ASN A 1 91 ? 11.373 -18.625 -14.808 1.00 94.81 91 ASN A CA 1
ATOM 693 C C . ASN A 1 91 ? 12.225 -17.750 -13.874 1.00 94.81 91 ASN A C 1
ATOM 695 O O . ASN A 1 91 ? 13.426 -17.592 -14.076 1.00 94.81 91 ASN A O 1
ATOM 699 N N . GLN A 1 92 ? 11.579 -17.120 -12.897 1.00 95.75 92 GLN A N 1
ATOM 700 C CA . GLN A 1 92 ? 12.251 -16.345 -11.864 1.00 95.75 92 GLN A CA 1
ATOM 701 C C . GLN A 1 92 ? 12.828 -17.247 -10.768 1.00 95.75 92 GLN A C 1
ATOM 703 O O . GLN A 1 92 ? 12.260 -18.293 -10.455 1.00 95.75 92 GLN A O 1
ATOM 708 N N . ASP A 1 93 ? 13.920 -16.804 -10.159 1.00 97.56 93 ASP A N 1
ATOM 709 C CA . ASP A 1 93 ? 14.591 -17.467 -9.041 1.00 97.56 93 ASP A CA 1
ATOM 710 C C . ASP A 1 93 ? 15.067 -16.452 -7.990 1.00 97.56 93 ASP A C 1
ATOM 712 O O . ASP A 1 93 ? 16.163 -16.550 -7.438 1.00 97.56 93 ASP A O 1
ATOM 716 N N . PHE A 1 94 ? 14.250 -15.428 -7.743 1.00 98.25 94 PHE A N 1
ATOM 717 C CA . PHE A 1 94 ? 14.601 -14.359 -6.821 1.00 98.25 94 PHE A CA 1
ATOM 718 C C . PHE A 1 94 ? 14.621 -14.824 -5.361 1.00 98.25 94 PHE A C 1
ATOM 720 O O . PHE A 1 94 ? 13.799 -15.638 -4.933 1.00 98.25 94 PHE A O 1
ATOM 727 N N . SER A 1 95 ? 15.478 -14.181 -4.570 1.00 97.25 95 SER A N 1
ATOM 728 C CA . SER A 1 95 ? 15.570 -14.361 -3.124 1.00 97.25 95 SER A CA 1
ATOM 729 C C . SER A 1 95 ? 15.650 -13.020 -2.401 1.00 97.25 95 SER A C 1
ATOM 731 O O . SER A 1 95 ? 16.509 -12.188 -2.701 1.00 97.25 95 SER A O 1
ATOM 733 N N . VAL A 1 96 ? 14.795 -12.822 -1.399 1.00 97.56 96 VAL A N 1
ATOM 734 C CA . VAL A 1 96 ? 14.896 -11.737 -0.417 1.00 97.56 96 VAL A CA 1
ATOM 735 C C . VAL A 1 96 ? 15.894 -12.160 0.656 1.00 97.56 96 VAL A C 1
ATOM 737 O O . VAL A 1 96 ? 15.713 -13.197 1.299 1.00 97.56 96 VAL A O 1
ATOM 740 N N . PHE A 1 97 ? 16.942 -11.364 0.860 1.00 97.50 97 PHE A N 1
ATOM 741 C CA . PHE A 1 97 ? 18.047 -11.717 1.762 1.00 97.50 97 PHE A CA 1
ATOM 742 C C . PHE A 1 97 ? 18.279 -10.700 2.888 1.00 97.50 97 PHE A C 1
ATOM 744 O O . PHE A 1 97 ? 18.860 -11.053 3.907 1.00 97.50 97 PHE A O 1
ATOM 751 N N . THR A 1 98 ? 17.774 -9.472 2.777 1.00 97.62 98 THR A N 1
ATOM 752 C CA . THR A 1 98 ? 17.852 -8.458 3.846 1.00 97.62 98 THR A CA 1
ATOM 753 C C . THR A 1 98 ? 16.532 -7.712 3.932 1.00 97.62 98 THR A C 1
ATOM 755 O O . THR A 1 98 ? 15.936 -7.409 2.902 1.00 97.62 98 THR A O 1
ATOM 758 N N . GLU A 1 99 ? 16.093 -7.378 5.142 1.00 97.31 99 GLU A N 1
ATOM 759 C CA . GLU A 1 99 ? 14.869 -6.619 5.406 1.00 97.31 99 GLU A CA 1
ATOM 760 C C . GLU A 1 99 ? 15.162 -5.236 5.981 1.00 97.31 99 GLU A C 1
ATOM 762 O O . GLU A 1 99 ? 16.106 -5.048 6.747 1.00 97.31 99 GLU A O 1
ATOM 767 N N . PHE A 1 100 ? 14.332 -4.254 5.635 1.00 96.50 100 PHE A N 1
ATOM 768 C CA . PHE A 1 100 ? 14.433 -2.887 6.142 1.00 96.50 100 PHE A CA 1
ATOM 769 C C . PHE A 1 100 ? 13.392 -2.734 7.243 1.00 96.50 100 PHE A C 1
ATOM 771 O O . PHE A 1 100 ? 12.201 -2.577 6.960 1.00 96.50 100 PHE A O 1
ATOM 778 N N . ARG A 1 101 ? 13.833 -2.818 8.498 1.00 94.81 101 ARG A N 1
ATOM 779 C CA . ARG A 1 101 ? 12.966 -2.752 9.683 1.00 94.81 101 ARG A CA 1
ATOM 780 C C . ARG A 1 101 ? 13.110 -1.420 10.397 1.00 94.81 101 ARG A C 1
ATOM 782 O O . ARG A 1 101 ? 14.034 -0.664 10.123 1.00 94.81 101 ARG A O 1
ATOM 789 N N . THR A 1 102 ? 12.206 -1.106 11.318 1.00 91.56 102 THR A N 1
ATOM 790 C CA . THR A 1 102 ? 12.344 0.094 12.156 1.00 91.56 102 THR A CA 1
ATOM 791 C C . THR A 1 102 ? 13.290 -0.172 13.329 1.00 91.56 102 THR A C 1
ATOM 793 O O . THR A 1 102 ? 13.411 -1.302 13.800 1.00 91.56 102 THR A O 1
ATOM 796 N N . LEU A 1 103 ? 13.929 0.877 13.852 1.00 90.00 103 LEU A N 1
ATOM 797 C CA . LEU A 1 103 ? 14.683 0.806 15.111 1.00 90.00 103 LEU A CA 1
ATOM 798 C C . LEU A 1 103 ? 13.782 0.488 16.314 1.00 90.00 103 LEU A C 1
ATOM 800 O O . LEU A 1 103 ? 14.255 -0.060 17.304 1.00 90.00 103 LEU A O 1
ATOM 804 N N . GLU A 1 104 ? 12.494 0.831 16.230 1.00 85.44 104 GLU A N 1
ATOM 805 C CA . GLU A 1 104 ? 11.506 0.515 17.267 1.00 85.44 104 GLU A CA 1
ATOM 806 C C . GLU A 1 104 ? 11.122 -0.977 17.262 1.00 85.44 104 GLU A C 1
ATOM 808 O O . GLU A 1 104 ? 10.852 -1.543 18.320 1.00 85.44 104 GLU A O 1
ATOM 813 N N . GLU A 1 105 ? 11.120 -1.625 16.091 1.00 85.62 105 GLU A N 1
ATOM 814 C CA . GLU A 1 105 ? 10.618 -2.992 15.893 1.00 85.62 105 GLU A CA 1
ATOM 815 C C . GLU A 1 105 ? 11.616 -3.888 15.111 1.00 85.62 105 GLU A C 1
ATOM 817 O O . GLU A 1 105 ? 11.220 -4.583 14.173 1.00 85.62 105 GLU A O 1
ATOM 822 N N . PRO A 1 106 ? 12.916 -3.953 15.477 1.00 89.19 106 PRO A N 1
ATOM 823 C CA . PRO A 1 106 ? 13.923 -4.682 14.694 1.00 89.19 106 PRO A CA 1
ATOM 824 C C . PRO A 1 106 ? 13.716 -6.202 14.729 1.00 89.19 106 PRO A C 1
ATOM 826 O O . PRO A 1 106 ? 14.169 -6.925 13.846 1.00 89.19 106 PRO A O 1
ATOM 829 N N . LYS A 1 107 ? 13.013 -6.707 15.746 1.00 88.25 107 LYS A N 1
ATOM 830 C CA . LYS A 1 107 ? 12.703 -8.133 15.914 1.00 88.25 107 LYS A CA 1
ATOM 831 C C . LYS A 1 107 ? 11.298 -8.506 15.440 1.00 88.25 107 LYS A C 1
ATOM 833 O O . LYS A 1 107 ? 10.984 -9.690 15.427 1.00 88.25 107 LYS A O 1
ATOM 838 N N . ALA A 1 108 ? 10.468 -7.532 15.062 1.00 84.56 108 ALA A N 1
ATOM 839 C CA . ALA A 1 108 ? 9.123 -7.826 14.590 1.00 84.56 108 ALA A CA 1
ATOM 840 C C . ALA A 1 108 ? 9.195 -8.558 13.251 1.00 84.56 108 ALA A C 1
ATOM 842 O O . ALA A 1 108 ? 9.874 -8.114 12.323 1.00 84.56 108 ALA A O 1
ATOM 843 N N . GLU A 1 109 ? 8.485 -9.677 13.157 1.00 82.94 109 GLU A N 1
ATOM 844 C CA . GLU A 1 109 ? 8.464 -10.495 11.947 1.00 82.94 109 GLU A CA 1
ATOM 845 C C . GLU A 1 109 ? 7.889 -9.725 10.746 1.00 82.94 109 GLU A C 1
ATOM 847 O O . GLU A 1 109 ? 8.367 -9.883 9.624 1.00 82.94 109 GLU A O 1
ATOM 852 N N . PHE A 1 110 ? 6.940 -8.817 10.992 1.00 85.69 110 PHE A N 1
ATOM 853 C CA . PHE A 1 110 ? 6.238 -8.054 9.962 1.00 85.69 110 PHE A CA 1
ATOM 854 C C . PHE A 1 110 ? 6.241 -6.550 10.249 1.00 85.69 110 PHE A C 1
ATOM 856 O O . PHE A 1 110 ? 6.329 -6.113 11.394 1.00 85.69 110 PHE A O 1
ATOM 863 N N . ARG A 1 111 ? 6.109 -5.745 9.188 1.00 80.88 111 ARG A N 1
ATOM 864 C CA . ARG A 1 111 ? 6.117 -4.274 9.232 1.00 80.88 111 ARG A CA 1
ATOM 865 C C . ARG A 1 111 ? 4.917 -3.688 9.949 1.00 80.88 111 ARG A C 1
ATOM 867 O O . ARG A 1 111 ? 5.034 -2.672 10.634 1.00 80.88 111 ARG A O 1
ATOM 874 N N . TYR A 1 112 ? 3.752 -4.277 9.718 1.00 74.44 112 TYR A N 1
ATOM 875 C CA . TYR A 1 112 ? 2.513 -3.882 10.368 1.00 74.44 112 TYR A CA 1
ATOM 876 C C . TYR A 1 112 ? 1.709 -5.126 10.689 1.00 74.44 112 TYR A C 1
ATOM 878 O O . TYR A 1 112 ? 1.499 -5.946 9.803 1.00 74.44 112 TYR A O 1
ATOM 886 N N . GLU A 1 113 ? 1.200 -5.192 11.909 1.00 77.50 113 GLU A N 1
ATOM 887 C CA . GLU A 1 113 ? 0.141 -6.111 12.306 1.00 77.50 113 GLU A CA 1
ATOM 888 C C . GLU A 1 113 ? -1.157 -5.309 12.382 1.00 77.50 113 GLU A C 1
ATOM 890 O O . GLU A 1 113 ? -1.350 -4.501 13.299 1.00 77.50 113 GLU A O 1
ATOM 895 N N . GLY A 1 114 ? -2.009 -5.457 11.364 1.00 84.06 114 GLY A N 1
ATOM 896 C CA . GLY A 1 114 ? -3.329 -4.834 11.351 1.00 84.06 114 GLY A CA 1
ATOM 897 C C . GLY A 1 114 ? -4.214 -5.483 12.405 1.00 84.06 114 GLY A C 1
ATOM 898 O O . GLY A 1 114 ? -4.295 -6.712 12.459 1.00 84.06 114 GLY A O 1
ATOM 899 N N . ILE A 1 115 ? -4.849 -4.670 13.245 1.00 91.81 115 ILE A N 1
ATOM 900 C CA . ILE A 1 115 ? -5.750 -5.131 14.304 1.00 91.81 115 ILE A CA 1
ATOM 901 C C . ILE A 1 115 ? -7.070 -4.378 14.257 1.00 91.81 115 ILE A C 1
ATOM 903 O O . ILE A 1 115 ? -7.166 -3.282 13.692 1.00 91.81 115 ILE A O 1
ATOM 907 N N . ILE A 1 116 ? -8.061 -4.958 14.923 1.00 95.06 116 ILE A N 1
ATOM 908 C CA . ILE A 1 116 ? -9.295 -4.279 15.283 1.00 95.06 116 ILE A CA 1
ATOM 909 C C . ILE A 1 116 ? -9.320 -4.074 16.786 1.00 95.06 116 ILE A C 1
ATOM 911 O O . ILE A 1 116 ? -9.206 -5.034 17.544 1.00 95.06 116 ILE A O 1
ATOM 915 N N . LEU A 1 117 ? -9.494 -2.828 17.204 1.00 97.38 117 LEU A N 1
ATOM 916 C CA . LEU A 1 117 ? -9.672 -2.441 18.594 1.00 97.38 117 LEU A CA 1
ATOM 917 C C . LEU A 1 117 ? -11.142 -2.087 18.830 1.00 97.38 117 LEU A C 1
ATOM 919 O O . LEU A 1 117 ? -11.701 -1.265 18.103 1.00 97.38 117 LEU A O 1
ATOM 923 N N . VAL A 1 118 ? -11.749 -2.686 19.850 1.00 97.94 118 VAL A N 1
ATOM 924 C CA . VAL A 1 118 ? -13.131 -2.407 20.273 1.00 97.94 118 VAL A CA 1
ATOM 925 C C . VAL A 1 118 ? -13.196 -2.240 21.786 1.00 97.94 118 VAL A C 1
ATOM 927 O O . VAL A 1 118 ? -12.286 -2.656 22.512 1.00 97.94 118 VAL A O 1
ATOM 930 N N . ARG A 1 119 ? -14.289 -1.657 22.281 1.00 97.56 119 ARG A N 1
ATOM 931 C CA . ARG A 1 119 ? -14.588 -1.684 23.715 1.00 97.56 119 ARG A CA 1
ATOM 932 C C . ARG A 1 119 ? -15.052 -3.068 24.137 1.00 97.56 119 ARG A C 1
ATOM 934 O O . ARG A 1 119 ? -15.878 -3.698 23.478 1.00 97.56 119 ARG A O 1
ATOM 941 N N . LYS A 1 120 ? -14.583 -3.504 25.300 1.00 96.75 120 LYS A N 1
ATOM 942 C CA . LYS A 1 120 ? -14.993 -4.763 25.924 1.00 96.75 120 LYS A CA 1
ATOM 943 C C . LYS A 1 120 ? -16.485 -4.769 26.278 1.00 96.75 120 LYS A C 1
ATOM 945 O O . LYS A 1 120 ? -17.131 -5.805 26.150 1.00 96.75 120 LYS A O 1
ATOM 950 N N . SER A 1 121 ? -17.034 -3.621 26.684 1.00 96.00 121 SER A N 1
ATOM 951 C CA . SER A 1 121 ? -18.453 -3.452 27.039 1.00 96.00 121 SER A CA 1
ATOM 952 C C . SER A 1 121 ? -19.415 -3.746 25.891 1.00 96.00 121 SER A C 1
ATOM 954 O O . SER A 1 121 ? -20.544 -4.158 26.135 1.00 96.00 121 SER A O 1
ATOM 956 N N . ASP A 1 122 ? -18.967 -3.554 24.650 1.00 95.00 122 ASP A N 1
ATOM 957 C CA . ASP A 1 122 ? -19.811 -3.689 23.461 1.00 95.00 122 ASP A CA 1
ATOM 958 C C . ASP A 1 122 ? -20.060 -5.167 23.103 1.00 95.00 122 ASP A C 1
ATOM 960 O O . ASP A 1 122 ? -20.937 -5.461 22.294 1.00 95.00 122 ASP A O 1
ATOM 964 N N . ASN A 1 123 ? -19.328 -6.089 23.746 1.00 93.50 123 ASN A N 1
ATOM 965 C CA . ASN A 1 123 ? -19.571 -7.534 23.775 1.00 93.50 123 ASN A CA 1
ATOM 966 C C . ASN A 1 123 ? -19.759 -8.185 22.392 1.00 93.50 123 ASN A C 1
ATOM 968 O O . ASN A 1 123 ? -20.657 -9.008 22.201 1.00 93.50 123 ASN A O 1
ATOM 972 N N . PHE A 1 124 ? -18.894 -7.819 21.441 1.00 94.00 124 PHE A N 1
ATOM 973 C CA . PHE A 1 124 ? -18.826 -8.432 20.115 1.00 94.00 124 PHE A CA 1
ATOM 974 C C . PHE A 1 124 ? -18.702 -9.960 20.233 1.00 94.00 124 PHE A C 1
ATOM 976 O O . PHE A 1 124 ? -17.835 -10.474 20.944 1.00 94.00 124 PHE A O 1
ATOM 983 N N . ARG A 1 125 ? -19.591 -10.684 19.549 1.00 90.69 125 ARG A N 1
ATOM 984 C CA . ARG A 1 125 ? -19.627 -12.154 19.473 1.00 90.69 125 ARG A CA 1
ATOM 985 C C . ARG A 1 125 ? -19.183 -12.667 18.113 1.00 90.69 125 ARG A C 1
ATOM 987 O O . ARG A 1 125 ? -18.795 -13.824 17.992 1.00 90.69 125 ARG A O 1
ATOM 994 N N . SER A 1 126 ? -19.287 -11.826 17.091 1.00 92.00 126 SER A N 1
ATOM 995 C CA . SER A 1 126 ? -18.866 -12.143 15.735 1.00 92.00 126 SER A CA 1
ATOM 996 C C . SER A 1 126 ? -18.510 -10.877 14.961 1.00 92.00 126 SER A C 1
ATOM 998 O O . SER A 1 126 ? -18.882 -9.764 15.334 1.00 92.00 126 SER A O 1
ATOM 1000 N N . LEU A 1 127 ? -17.860 -11.045 13.809 1.00 93.50 127 LEU A N 1
ATOM 1001 C CA . LEU A 1 127 ? -17.609 -9.930 12.894 1.00 93.50 127 LEU A CA 1
ATOM 1002 C C . LEU A 1 127 ? -18.899 -9.305 12.344 1.00 93.50 127 LEU A C 1
ATOM 1004 O O . LEU A 1 127 ? -18.891 -8.146 11.938 1.00 93.50 127 LEU A O 1
ATOM 1008 N N . ALA A 1 128 ? -20.018 -10.038 12.339 1.00 94.75 128 ALA A N 1
ATOM 1009 C CA . ALA A 1 128 ? -21.303 -9.515 11.885 1.00 94.75 128 ALA A CA 1
ATOM 1010 C C . ALA A 1 128 ? -21.826 -8.370 12.771 1.00 94.75 128 ALA A C 1
ATOM 1012 O O . ALA A 1 128 ? -22.569 -7.524 12.271 1.00 94.75 128 ALA A O 1
ATOM 1013 N N . ASP A 1 129 ? -21.389 -8.302 14.032 1.00 95.75 129 ASP A N 1
ATOM 1014 C CA . ASP A 1 129 ? -21.782 -7.262 14.992 1.00 95.75 129 ASP A CA 1
ATOM 1015 C C . ASP A 1 129 ? -21.170 -5.889 14.663 1.00 95.75 129 ASP A C 1
ATOM 1017 O O . ASP A 1 129 ? -21.525 -4.884 15.277 1.00 95.75 129 ASP A O 1
ATOM 1021 N N . LEU A 1 130 ? -20.268 -5.824 13.673 1.00 96.56 130 LEU A N 1
ATOM 1022 C CA . LEU A 1 130 ? -19.756 -4.575 13.103 1.00 96.56 130 LEU A CA 1
ATOM 1023 C C . LEU A 1 130 ? -20.813 -3.814 12.287 1.00 96.56 130 LEU A C 1
ATOM 1025 O O . LEU A 1 130 ? -20.634 -2.626 12.022 1.00 96.56 130 LEU A O 1
ATOM 1029 N N . ARG A 1 131 ? -21.913 -4.466 11.887 1.00 97.31 131 ARG A N 1
ATOM 1030 C CA . ARG A 1 131 ? -22.986 -3.819 11.120 1.00 97.31 131 ARG A CA 1
ATOM 1031 C C . ARG A 1 131 ? -23.626 -2.680 11.907 1.00 97.31 131 ARG A C 1
ATOM 1033 O O . ARG A 1 131 ? -24.039 -2.852 13.050 1.00 97.31 131 ARG A O 1
ATOM 1040 N N . GLY A 1 132 ? -23.720 -1.515 11.273 1.00 97.94 132 GLY A N 1
ATOM 1041 C CA . GLY A 1 132 ? -24.279 -0.296 11.856 1.00 97.94 132 GLY A CA 1
ATOM 1042 C C . GLY A 1 132 ? -23.384 0.378 12.901 1.00 97.94 132 GLY A C 1
ATOM 1043 O O . GLY A 1 132 ? -23.755 1.435 13.408 1.00 97.94 132 GLY A O 1
ATOM 1044 N N . LYS A 1 133 ? -22.207 -0.183 13.211 1.00 98.25 133 LYS A N 1
ATOM 1045 C CA . LYS A 1 133 ? -21.256 0.407 14.160 1.00 98.25 133 LYS A CA 1
ATOM 1046 C C . LYS A 1 133 ? -20.575 1.644 13.589 1.00 98.25 133 LYS A C 1
ATOM 1048 O O . LYS A 1 133 ? -20.563 1.872 12.379 1.00 98.25 133 LYS A O 1
ATOM 1053 N N . LYS A 1 134 ? -19.998 2.429 14.490 1.00 98.75 134 LYS A N 1
ATOM 1054 C CA . LYS A 1 134 ? -19.229 3.638 14.203 1.00 98.75 134 LYS A CA 1
ATOM 1055 C C . LYS A 1 134 ? -17.753 3.300 14.006 1.00 98.75 134 LYS A C 1
ATOM 1057 O O . LYS A 1 134 ? -17.101 2.877 14.959 1.00 98.75 134 LYS A O 1
ATOM 1062 N N . SER A 1 135 ? -17.206 3.457 12.805 1.00 98.62 135 SER A N 1
ATOM 1063 C CA . SER A 1 135 ? -15.851 2.987 12.495 1.00 98.62 135 SER A CA 1
ATOM 1064 C C . SER A 1 135 ? -14.793 4.086 12.402 1.00 98.62 135 SER A C 1
ATOM 1066 O O . SER A 1 135 ? -14.985 5.157 11.838 1.00 98.62 135 SER A O 1
ATOM 1068 N N . CYS A 1 136 ? -13.609 3.800 12.927 1.00 98.81 136 CYS A N 1
ATOM 1069 C CA . CYS A 1 136 ? -12.482 4.717 12.965 1.00 98.81 136 CYS A CA 1
ATOM 1070 C C . CYS A 1 136 ? -11.341 4.163 12.113 1.00 98.81 136 CYS A C 1
ATOM 1072 O O . CYS A 1 136 ? -10.759 3.120 12.429 1.00 98.81 136 CYS A O 1
ATOM 1074 N N . HIS A 1 137 ? -11.019 4.854 11.021 1.00 98.56 137 HIS A N 1
ATOM 1075 C CA . HIS A 1 137 ? -10.046 4.394 10.038 1.00 98.56 137 HIS A CA 1
ATOM 1076 C C . HIS A 1 137 ? -8.800 5.274 10.045 1.00 98.56 137 HIS A C 1
ATOM 1078 O O . HIS A 1 137 ? -8.859 6.490 10.206 1.00 98.56 137 HIS A O 1
ATOM 1084 N N . THR A 1 138 ? -7.641 4.681 9.749 1.00 97.69 138 THR A N 1
ATOM 1085 C CA . THR A 1 138 ? -6.419 5.483 9.555 1.00 97.69 138 THR A CA 1
ATOM 1086 C C . THR A 1 138 ? -6.507 6.429 8.344 1.00 97.69 138 THR A C 1
ATOM 1088 O O . THR A 1 138 ? -5.748 7.400 8.256 1.00 97.69 138 THR A O 1
ATOM 1091 N N . GLY A 1 139 ? -7.403 6.116 7.403 1.00 97.62 139 GLY A N 1
ATOM 1092 C CA . GLY A 1 139 ? -7.721 6.881 6.199 1.00 97.62 139 GLY A CA 1
ATOM 1093 C C . GLY A 1 139 ? -7.721 6.040 4.922 1.00 97.62 139 GLY A C 1
ATOM 1094 O O . GLY A 1 139 ? -7.255 4.896 4.909 1.00 97.62 139 GLY A O 1
ATOM 1095 N N . TYR A 1 140 ? -8.280 6.625 3.869 1.00 96.56 140 TYR A N 1
ATOM 1096 C CA . TYR A 1 140 ? -8.528 6.001 2.575 1.00 96.56 140 TYR A CA 1
ATOM 1097 C C . TYR A 1 140 ? -7.241 5.503 1.900 1.00 96.56 140 TYR A C 1
ATOM 1099 O O . TYR A 1 140 ? -6.193 6.147 1.970 1.00 96.56 140 TYR A O 1
ATOM 1107 N N . GLY A 1 141 ? -7.308 4.321 1.277 1.00 89.75 141 GLY A N 1
ATOM 1108 C CA . GLY A 1 141 ? -6.181 3.711 0.560 1.00 89.75 141 GLY A CA 1
ATOM 1109 C C . GLY A 1 141 ? -5.031 3.212 1.446 1.00 89.75 141 GLY A C 1
ATOM 1110 O O . GLY A 1 141 ? -4.016 2.743 0.931 1.00 89.75 141 GLY A O 1
ATOM 1111 N N . ARG A 1 142 ? -5.146 3.275 2.779 1.00 90.94 142 ARG A N 1
ATOM 1112 C CA . ARG A 1 142 ? -4.109 2.789 3.706 1.00 90.94 142 ARG A CA 1
ATOM 1113 C C . ARG A 1 142 ? -4.280 1.310 4.041 1.00 90.94 142 ARG A C 1
ATOM 1115 O O . ARG A 1 142 ? -5.386 0.795 4.079 1.00 90.94 142 ARG A O 1
ATOM 1122 N N . ASN A 1 143 ? -3.185 0.629 4.376 1.00 86.25 143 ASN A N 1
ATOM 1123 C CA . ASN A 1 143 ? -3.208 -0.814 4.642 1.00 86.25 143 ASN A CA 1
ATOM 1124 C C . ASN A 1 143 ? -4.112 -1.207 5.825 1.00 86.25 143 ASN A C 1
ATOM 1126 O O . ASN A 1 143 ? -5.206 -1.720 5.615 1.00 86.25 143 ASN A O 1
ATOM 1130 N N . VAL A 1 144 ? -3.685 -0.948 7.068 1.00 89.06 144 VAL A N 1
ATOM 1131 C CA . VAL A 1 144 ? -4.392 -1.449 8.268 1.00 89.06 144 VAL A CA 1
ATOM 1132 C C . VAL A 1 144 ? -5.753 -0.798 8.499 1.00 89.06 144 VAL A C 1
ATOM 1134 O O . VAL A 1 144 ? -6.618 -1.414 9.099 1.00 89.06 144 VAL A O 1
ATOM 1137 N N . GLY A 1 145 ? -5.942 0.440 8.036 1.00 93.62 145 GLY A N 1
ATOM 1138 C CA . GLY A 1 145 ? -7.178 1.187 8.249 1.00 93.62 145 GLY A CA 1
ATOM 1139 C C . GLY A 1 145 ? -8.171 1.131 7.095 1.00 93.62 145 GLY A C 1
ATOM 1140 O O . GLY A 1 145 ? -9.245 1.694 7.246 1.00 93.62 145 GLY A O 1
ATOM 1141 N N . TYR A 1 146 ? -7.837 0.523 5.954 1.00 93.75 146 TYR A N 1
ATOM 1142 C CA . TYR A 1 146 ? -8.732 0.488 4.791 1.00 93.75 146 TYR A CA 1
ATOM 1143 C C . TYR A 1 146 ? -8.630 -0.832 4.020 1.00 93.75 146 TYR A C 1
ATOM 1145 O O . TYR A 1 146 ? -9.562 -1.631 4.074 1.00 93.75 146 TYR A O 1
ATOM 1153 N N . LYS A 1 147 ? -7.483 -1.120 3.388 1.00 88.19 147 LYS A N 1
ATOM 1154 C CA . LYS A 1 147 ? -7.329 -2.292 2.503 1.00 88.19 147 LYS A CA 1
ATOM 1155 C C . LYS A 1 147 ? -7.528 -3.618 3.239 1.00 88.19 147 LYS A C 1
ATOM 1157 O O . LYS A 1 147 ? -8.330 -4.439 2.812 1.00 88.19 147 LYS A O 1
ATOM 1162 N N . ILE A 1 148 ? -6.832 -3.804 4.364 1.00 86.62 148 ILE A N 1
ATOM 1163 C CA . ILE A 1 148 ? -6.907 -5.032 5.172 1.00 86.62 148 ILE A CA 1
ATOM 1164 C C . ILE A 1 148 ? -8.333 -5.250 5.712 1.00 86.62 148 ILE A C 1
ATOM 1166 O O . ILE A 1 148 ? -8.874 -6.333 5.479 1.00 86.62 148 ILE A O 1
ATOM 1170 N N . PRO A 1 149 ? -8.979 -4.259 6.369 1.00 90.44 149 PRO A N 1
ATOM 1171 C CA . PRO A 1 149 ? -10.367 -4.390 6.804 1.00 90.44 149 PRO A CA 1
ATOM 1172 C C . PRO A 1 149 ? -11.321 -4.797 5.682 1.00 90.44 149 PRO A C 1
ATOM 1174 O O . PRO A 1 149 ? -12.084 -5.740 5.860 1.00 90.44 149 PRO A O 1
ATOM 1177 N N . ILE A 1 150 ? -11.253 -4.147 4.515 1.00 90.75 150 ILE A N 1
ATOM 1178 C CA . ILE A 1 150 ? -12.121 -4.482 3.378 1.00 90.75 150 ILE A CA 1
ATOM 1179 C C . ILE A 1 150 ? -11.895 -5.928 2.931 1.00 90.75 150 ILE A C 1
ATOM 1181 O O . ILE A 1 150 ? -12.866 -6.674 2.812 1.00 90.75 150 ILE A O 1
ATOM 1185 N N . THR A 1 151 ? -10.639 -6.349 2.729 1.00 85.94 151 THR A N 1
ATOM 1186 C CA . THR A 1 151 ? -10.319 -7.727 2.314 1.00 85.94 151 THR A CA 1
ATOM 1187 C C . THR A 1 151 ? -10.894 -8.744 3.287 1.00 85.94 151 THR A C 1
ATOM 1189 O O . THR A 1 151 ? -11.614 -9.655 2.883 1.00 85.94 151 THR A O 1
ATOM 1192 N N . LYS A 1 152 ? -10.602 -8.590 4.579 1.00 85.69 152 LYS A N 1
ATOM 1193 C CA . LYS A 1 152 ? -10.945 -9.603 5.580 1.00 85.69 152 LYS A CA 1
ATOM 1194 C C . LYS A 1 152 ? -12.439 -9.623 5.894 1.00 85.69 152 LYS A C 1
ATOM 1196 O O . LYS A 1 152 ? -13.026 -10.701 5.961 1.00 85.69 152 LYS A O 1
ATOM 1201 N N . LEU A 1 153 ? -13.094 -8.461 5.964 1.00 91.81 153 LEU A N 1
ATOM 1202 C CA . LEU A 1 153 ? -14.552 -8.392 6.121 1.00 91.81 153 LEU A CA 1
ATOM 1203 C C . LEU A 1 153 ? -15.291 -8.951 4.899 1.00 91.81 153 LEU A C 1
ATOM 1205 O O . LEU A 1 153 ? -16.366 -9.532 5.065 1.00 91.81 153 LEU A O 1
ATOM 1209 N N . LYS A 1 154 ? -14.734 -8.792 3.689 1.00 90.00 154 LYS A N 1
ATOM 1210 C CA . LYS A 1 154 ? -15.270 -9.405 2.465 1.00 90.00 154 LYS A CA 1
ATOM 1211 C C . LYS A 1 154 ? -15.161 -10.927 2.535 1.00 90.00 154 LYS A C 1
ATOM 1213 O O . LYS A 1 154 ? -16.165 -11.604 2.331 1.00 90.00 154 LYS A O 1
ATOM 1218 N N . SER A 1 155 ? -13.983 -11.458 2.872 1.00 86.12 155 SER A N 1
ATOM 1219 C CA . SER A 1 155 ? -13.758 -12.906 3.012 1.00 86.12 155 SER A CA 1
ATOM 1220 C C . SER A 1 155 ? -14.640 -13.537 4.093 1.00 86.12 155 SER A C 1
ATOM 1222 O O . SER A 1 155 ? -15.136 -14.643 3.908 1.00 86.12 155 SER A O 1
ATOM 1224 N N . ALA A 1 156 ? -14.909 -12.812 5.182 1.00 88.69 156 ALA A N 1
ATOM 1225 C CA . ALA A 1 156 ? -15.832 -13.237 6.236 1.00 88.69 156 ALA A CA 1
ATOM 1226 C C . ALA A 1 156 ? -17.327 -13.080 5.872 1.00 88.69 156 ALA A C 1
ATOM 1228 O O . ALA A 1 156 ? -18.197 -13.382 6.688 1.00 88.69 156 ALA A O 1
ATOM 1229 N N . GLY A 1 157 ? -17.660 -12.559 4.684 1.00 91.62 157 GLY A N 1
ATOM 1230 C CA . GLY A 1 157 ? -19.044 -12.343 4.239 1.00 91.62 157 GLY A CA 1
ATOM 1231 C C . GLY A 1 157 ? -19.792 -11.217 4.970 1.00 91.62 157 GLY A C 1
ATOM 1232 O O . GLY A 1 157 ? -21.015 -11.088 4.838 1.00 91.62 157 GLY A O 1
ATOM 1233 N N . VAL A 1 158 ? -19.086 -10.391 5.748 1.00 93.81 158 VAL A N 1
ATOM 1234 C CA . VAL A 1 158 ? -19.667 -9.264 6.495 1.00 93.81 158 VAL A CA 1
ATOM 1235 C C . VAL A 1 158 ? -19.820 -8.043 5.598 1.00 93.81 158 VAL A C 1
ATOM 1237 O O . VAL A 1 158 ? -20.894 -7.435 5.574 1.00 93.81 158 VAL A O 1
ATOM 1240 N N . PHE A 1 159 ? -18.770 -7.736 4.837 1.00 92.94 159 PHE A N 1
ATOM 1241 C CA . PHE A 1 159 ? -18.728 -6.673 3.840 1.00 92.94 159 PHE A CA 1
ATOM 1242 C C . PHE A 1 159 ? -19.092 -7.222 2.459 1.00 92.94 159 PHE A C 1
ATOM 1244 O O . PHE A 1 159 ? -18.638 -8.296 2.060 1.00 92.94 159 PHE A O 1
ATOM 1251 N N . LYS A 1 160 ? -19.894 -6.466 1.708 1.00 89.94 160 LYS A N 1
ATOM 1252 C CA . LYS A 1 160 ? -20.290 -6.806 0.340 1.00 89.94 160 LYS A CA 1
ATOM 1253 C C . LYS A 1 160 ? -20.023 -5.618 -0.568 1.00 89.94 160 LYS A C 1
ATOM 1255 O O . LYS A 1 160 ? -20.324 -4.483 -0.214 1.00 89.94 160 LYS A O 1
ATOM 1260 N N . LEU A 1 161 ? -19.482 -5.899 -1.746 1.00 87.81 161 LEU A N 1
ATOM 1261 C CA . LEU A 1 161 ? -19.345 -4.897 -2.796 1.00 87.81 161 LEU A CA 1
ATOM 1262 C C . LEU A 1 161 ? -20.704 -4.664 -3.448 1.00 87.81 161 LEU A C 1
ATOM 1264 O O . LEU A 1 161 ? -21.476 -5.608 -3.636 1.00 87.81 161 LEU A O 1
ATOM 1268 N N . ALA A 1 162 ? -20.982 -3.411 -3.801 1.00 84.12 162 ALA A N 1
ATOM 1269 C CA . ALA A 1 162 ? -22.185 -3.082 -4.549 1.00 84.12 162 ALA A CA 1
ATOM 1270 C C . ALA A 1 162 ? -22.183 -3.795 -5.914 1.00 84.12 162 ALA A C 1
ATOM 1272 O O . ALA A 1 162 ? -21.155 -3.888 -6.588 1.00 84.12 162 ALA A O 1
ATOM 1273 N N . THR A 1 163 ? -23.346 -4.308 -6.312 1.00 83.94 163 THR A N 1
ATOM 1274 C CA . THR A 1 163 ? -23.525 -5.089 -7.548 1.00 83.94 163 THR A CA 1
ATOM 1275 C C . THR A 1 163 ? -23.793 -4.230 -8.779 1.00 83.94 163 THR A C 1
ATOM 1277 O O . THR A 1 163 ? -23.772 -4.749 -9.888 1.00 83.94 163 THR A O 1
ATOM 1280 N N . ASP A 1 164 ? -24.048 -2.935 -8.590 1.00 85.06 164 ASP A N 1
ATOM 1281 C CA . ASP A 1 164 ? -24.310 -1.974 -9.661 1.00 85.06 164 ASP A CA 1
ATOM 1282 C C . ASP A 1 164 ? -23.106 -1.880 -10.616 1.00 85.06 164 ASP A C 1
ATOM 1284 O O . ASP A 1 164 ? -21.978 -1.622 -10.188 1.00 85.06 164 ASP A O 1
ATOM 1288 N N . SER A 1 165 ? -23.326 -2.143 -11.906 1.00 81.88 165 SER A N 1
ATOM 1289 C CA . SER A 1 165 ? -22.282 -2.124 -12.936 1.00 81.88 165 SER A CA 1
ATOM 1290 C C . SER A 1 165 ? -21.748 -0.726 -13.223 1.00 81.88 165 SER A C 1
ATOM 1292 O O . SER A 1 165 ? -20.586 -0.619 -13.614 1.00 81.88 165 SER A O 1
ATOM 1294 N N . GLU A 1 166 ? -22.548 0.312 -12.975 1.00 85.56 166 GLU A N 1
ATOM 1295 C CA . GLU A 1 166 ? -22.204 1.707 -13.268 1.00 85.56 166 GLU A CA 1
ATOM 1296 C C . GLU A 1 166 ? -21.231 2.293 -12.241 1.00 85.56 166 GLU A C 1
ATOM 1298 O O . GLU A 1 166 ? -20.546 3.284 -12.500 1.00 85.56 166 GLU A O 1
ATOM 1303 N N . LEU A 1 167 ? -21.132 1.670 -11.063 1.00 88.38 167 LEU A N 1
ATOM 1304 C CA . LEU A 1 167 ? -20.190 2.093 -10.039 1.00 88.38 167 LEU A CA 1
ATOM 1305 C C . LEU A 1 167 ? -18.782 1.595 -10.366 1.00 88.38 167 LEU A C 1
ATOM 1307 O O . LEU A 1 167 ? -18.536 0.395 -10.557 1.00 88.38 167 LEU A O 1
ATOM 1311 N N . SER A 1 168 ? -17.829 2.527 -10.327 1.00 87.56 168 SER A N 1
ATOM 1312 C CA . SER A 1 168 ? -16.405 2.192 -10.356 1.00 87.56 168 SER A CA 1
ATOM 1313 C C . SER A 1 168 ? -16.047 1.233 -9.205 1.00 87.56 168 SER A C 1
ATOM 1315 O O . SER A 1 168 ? -16.706 1.264 -8.160 1.00 87.56 168 SER A O 1
ATOM 1317 N N . PRO A 1 169 ? -14.999 0.395 -9.333 1.00 86.69 169 PRO A N 1
ATOM 1318 C CA . PRO A 1 169 ? -14.569 -0.495 -8.249 1.00 86.69 169 PRO A CA 1
ATOM 1319 C C . PRO A 1 169 ? -14.368 0.237 -6.918 1.00 86.69 169 PRO A C 1
ATOM 1321 O O . PRO A 1 169 ? -14.841 -0.205 -5.879 1.00 86.69 169 PRO A O 1
ATOM 1324 N N . LEU A 1 170 ? -13.762 1.419 -6.983 1.00 90.62 170 LEU A N 1
ATOM 1325 C CA . LEU A 1 170 ? -13.554 2.310 -5.851 1.00 90.62 170 LEU A CA 1
ATOM 1326 C C . LEU A 1 170 ? -14.866 2.734 -5.189 1.00 90.62 170 LEU A C 1
ATOM 1328 O O . LEU A 1 170 ? -15.018 2.670 -3.971 1.00 90.62 170 LEU A O 1
ATOM 1332 N N . GLU A 1 171 ? -15.839 3.156 -5.993 1.00 93.44 171 GLU A N 1
ATOM 1333 C CA . GLU A 1 171 ? -17.131 3.585 -5.476 1.00 93.44 171 GLU A CA 1
ATOM 1334 C C . GLU A 1 171 ? -17.935 2.418 -4.888 1.00 93.44 171 GLU A C 1
ATOM 1336 O O . GLU A 1 171 ? -18.624 2.594 -3.883 1.00 93.44 171 GLU A O 1
ATOM 1341 N N . LYS A 1 172 ? -17.784 1.202 -5.428 1.00 92.62 172 LYS A N 1
ATOM 1342 C CA . LYS A 1 172 ? -18.345 -0.016 -4.820 1.00 92.62 172 LYS A CA 1
ATOM 1343 C C . LYS A 1 172 ? -17.790 -0.261 -3.421 1.00 92.62 172 LYS A C 1
ATOM 1345 O O . LYS A 1 172 ? -18.547 -0.701 -2.555 1.00 92.62 172 LYS A O 1
ATOM 1350 N N . GLU A 1 173 ? -16.509 0.032 -3.188 1.00 92.56 173 GLU A N 1
ATOM 1351 C CA . GLU A 1 173 ? -15.903 -0.070 -1.858 1.00 92.56 173 GLU A CA 1
ATOM 1352 C C . GLU A 1 173 ? -16.458 0.975 -0.896 1.00 92.56 173 GLU A C 1
ATOM 1354 O O . GLU A 1 173 ? -16.877 0.629 0.210 1.00 92.56 173 GLU A O 1
ATOM 1359 N N . LEU A 1 174 ? -16.512 2.240 -1.325 1.00 96.19 174 LEU A N 1
ATOM 1360 C CA . LEU A 1 174 ? -17.084 3.322 -0.519 1.00 96.19 174 LEU A CA 1
ATOM 1361 C C . LEU A 1 174 ? -18.547 3.043 -0.179 1.00 96.19 174 LEU A C 1
ATOM 1363 O O . LEU A 1 174 ? -18.935 3.157 0.982 1.00 96.19 174 LEU A O 1
ATOM 1367 N N . LYS A 1 175 ? -19.340 2.599 -1.157 1.00 96.50 175 LYS A N 1
ATOM 1368 C CA . LYS A 1 175 ? -20.726 2.199 -0.928 1.00 96.50 175 LYS A CA 1
ATOM 1369 C C . LYS A 1 175 ? -20.827 1.035 0.053 1.00 96.50 175 LYS A C 1
ATOM 1371 O O . LYS A 1 175 ? -21.590 1.129 1.004 1.00 96.50 175 LYS A O 1
ATOM 1376 N N . GLY A 1 176 ? -20.046 -0.027 -0.138 1.00 95.44 176 GLY A N 1
ATOM 1377 C CA . GLY A 1 176 ? -20.061 -1.180 0.765 1.00 95.44 176 GLY A CA 1
ATOM 1378 C C . GLY A 1 176 ? -19.688 -0.812 2.205 1.00 95.44 176 GLY A C 1
ATOM 1379 O O . GLY A 1 176 ? -20.287 -1.327 3.146 1.00 95.44 176 GLY A O 1
ATOM 1380 N N . LEU A 1 177 ? -18.733 0.107 2.394 1.00 97.06 177 LEU A N 1
ATOM 1381 C CA . LEU A 1 177 ? -18.357 0.611 3.719 1.00 97.06 177 LEU A CA 1
ATOM 1382 C C . LEU A 1 177 ? -19.459 1.485 4.315 1.00 97.06 177 LEU A C 1
ATOM 1384 O O . LEU A 1 177 ? -19.770 1.350 5.495 1.00 97.06 177 LEU A O 1
ATOM 1388 N N . SER A 1 178 ? -20.041 2.361 3.495 1.00 97.75 178 SER A N 1
ATOM 1389 C CA . SER A 1 178 ? -21.126 3.262 3.881 1.00 97.75 178 SER A CA 1
ATOM 1390 C C . SER A 1 178 ? -22.387 2.491 4.279 1.00 97.75 178 SER A C 1
ATOM 1392 O O . SER A 1 178 ? -23.050 2.883 5.232 1.00 97.75 178 SER A O 1
ATOM 1394 N N . ASP A 1 179 ? -22.677 1.372 3.608 1.00 97.31 179 ASP A N 1
ATOM 1395 C CA . ASP A 1 179 ? -23.789 0.478 3.941 1.00 97.31 179 ASP A CA 1
ATOM 1396 C C . ASP A 1 179 ? -23.490 -0.371 5.195 1.00 97.31 179 ASP A C 1
ATOM 1398 O O . ASP A 1 179 ? -24.399 -0.710 5.954 1.00 97.31 179 ASP A O 1
ATOM 1402 N N . LEU A 1 180 ? -22.223 -0.753 5.413 1.00 97.62 180 LEU A N 1
ATOM 1403 C CA . LEU A 1 180 ? -21.814 -1.583 6.549 1.00 97.62 180 LEU A CA 1
ATOM 1404 C C . LEU A 1 180 ? -21.795 -0.799 7.868 1.00 97.62 180 LEU A C 1
ATOM 1406 O O . LEU A 1 180 ? -22.258 -1.320 8.884 1.00 97.62 180 LEU A O 1
ATOM 1410 N N . PHE A 1 181 ? -21.250 0.417 7.870 1.00 98.38 181 PHE A N 1
ATOM 1411 C CA . PHE A 1 181 ? -21.043 1.225 9.074 1.00 98.38 181 PHE A CA 1
ATOM 1412 C C . PHE A 1 181 ? -22.039 2.382 9.152 1.00 98.38 181 PHE A C 1
ATOM 1414 O O . PHE A 1 181 ? -22.275 3.086 8.174 1.00 98.38 181 PHE A O 1
ATOM 1421 N N . GLY A 1 182 ? -22.598 2.622 10.342 1.00 97.81 182 GLY A N 1
ATOM 1422 C CA . GLY A 1 182 ? -23.573 3.699 10.541 1.00 97.81 182 GLY A CA 1
ATOM 1423 C C . GLY A 1 182 ? -22.949 5.082 10.331 1.00 97.81 182 GLY A C 1
ATOM 1424 O O . GLY A 1 182 ? -23.523 5.945 9.670 1.00 97.81 182 GLY A O 1
ATOM 1425 N N . SER A 1 183 ? -21.734 5.270 10.839 1.00 98.44 183 SER A N 1
ATOM 1426 C CA . SER A 1 183 ? -20.879 6.419 10.546 1.00 98.44 183 SER A CA 1
ATOM 1427 C C . SER A 1 183 ? -19.410 6.034 10.665 1.00 98.44 183 SER A C 1
ATOM 1429 O O . SER A 1 183 ? -19.078 5.023 11.282 1.00 98.44 183 SER A O 1
ATOM 1431 N N . ALA A 1 184 ? -18.519 6.829 10.082 1.00 98.69 184 ALA A N 1
ATOM 1432 C CA . ALA A 1 184 ? -17.091 6.590 10.167 1.00 98.69 184 ALA A CA 1
ATOM 1433 C C . ALA A 1 184 ? -16.273 7.880 10.229 1.00 98.69 184 ALA A C 1
ATOM 1435 O O . ALA A 1 184 ? -16.778 8.969 9.944 1.00 98.69 184 ALA A O 1
ATOM 1436 N N . CYS A 1 185 ? -14.990 7.740 10.562 1.00 98.75 185 CYS A N 1
ATOM 1437 C CA . CYS A 1 185 ? -13.976 8.677 10.100 1.00 98.75 185 CYS A CA 1
ATOM 1438 C C . CYS A 1 185 ? -13.036 7.991 9.110 1.00 98.75 185 CYS A C 1
ATOM 1440 O O . CYS A 1 185 ? -12.187 7.188 9.503 1.00 98.75 185 CYS A O 1
ATOM 1442 N N . LEU A 1 186 ? -13.189 8.324 7.830 1.00 98.69 186 LEU A N 1
ATOM 1443 C CA . LEU A 1 186 ? -12.363 7.862 6.722 1.00 98.69 186 LEU A CA 1
ATOM 1444 C C . LEU A 1 186 ? -11.874 9.064 5.904 1.00 98.69 186 LEU A C 1
ATOM 1446 O O . LEU A 1 186 ? -12.434 9.400 4.867 1.00 98.69 186 LEU A O 1
ATOM 1450 N N . VAL A 1 187 ? -10.809 9.714 6.365 1.00 98.38 187 VAL A N 1
ATOM 1451 C CA . VAL A 1 187 ? -10.221 10.866 5.661 1.00 98.38 187 VAL A CA 1
ATOM 1452 C C . VAL A 1 187 ? -9.450 10.478 4.395 1.00 98.38 187 VAL A C 1
ATOM 1454 O O . VAL A 1 187 ? -9.091 9.314 4.198 1.00 98.38 187 VAL A O 1
ATOM 1457 N N . GLY A 1 188 ? -9.098 11.484 3.596 1.00 97.25 188 GLY A N 1
ATOM 1458 C CA . GLY A 1 188 ? -8.171 11.391 2.467 1.00 97.25 188 GLY A CA 1
ATOM 1459 C C . GLY A 1 188 ? -8.840 11.718 1.135 1.00 97.25 188 GLY A C 1
ATOM 1460 O O . GLY A 1 188 ? -10.040 11.994 1.075 1.00 97.25 188 GLY A O 1
ATOM 1461 N N . LYS A 1 189 ? -8.072 11.680 0.043 1.00 96.12 189 LYS A N 1
ATOM 1462 C CA . LYS A 1 189 ? -8.612 11.829 -1.314 1.00 96.12 189 LYS A CA 1
ATOM 1463 C C . LYS A 1 189 ? -9.142 10.491 -1.827 1.00 96.12 189 LYS A C 1
ATOM 1465 O O . LYS A 1 189 ? -8.357 9.602 -2.141 1.00 96.12 189 LYS A O 1
ATOM 1470 N N . TYR A 1 190 ? -10.462 10.368 -1.940 1.00 95.56 190 TYR A N 1
ATOM 1471 C CA . TYR A 1 190 ? -11.125 9.202 -2.530 1.00 95.56 190 TYR A CA 1
ATOM 1472 C C . TYR A 1 190 ? -10.925 9.145 -4.043 1.00 95.56 190 TYR A C 1
ATOM 1474 O O . TYR A 1 190 ? -11.009 8.081 -4.624 1.00 95.56 190 TYR A O 1
ATOM 1482 N N . SER A 1 191 ? -10.652 10.271 -4.699 1.00 94.06 191 SER A N 1
ATOM 1483 C CA . SER A 1 191 ? -10.331 10.324 -6.125 1.00 94.06 191 SER A CA 1
ATOM 1484 C C . SER A 1 191 ? -9.203 11.330 -6.365 1.00 94.06 191 SER A C 1
ATOM 1486 O O . SER A 1 191 ? -9.159 12.355 -5.679 1.00 94.06 191 SER A O 1
ATOM 1488 N N . PRO A 1 192 ? -8.303 11.080 -7.336 1.00 90.81 192 PRO A N 1
ATOM 1489 C CA . PRO A 1 192 ? -7.308 12.067 -7.750 1.00 90.81 192 PRO A CA 1
ATOM 1490 C C . PRO A 1 192 ? -7.947 13.275 -8.452 1.00 90.81 192 PRO A C 1
ATOM 1492 O O . PRO A 1 192 ? -7.383 14.363 -8.421 1.00 90.81 192 PRO A O 1
ATOM 1495 N N . ASN A 1 193 ? -9.131 13.107 -9.052 1.00 93.44 193 ASN A N 1
ATOM 1496 C CA . ASN A 1 193 ? -9.935 14.212 -9.567 1.00 93.44 193 ASN A CA 1
ATOM 1497 C C . ASN A 1 193 ? -10.721 14.864 -8.416 1.00 93.44 193 ASN A C 1
ATOM 1499 O O . ASN A 1 193 ? -11.521 14.188 -7.758 1.00 93.44 193 ASN A O 1
ATOM 1503 N N . ASP A 1 194 ? -10.504 16.164 -8.196 1.00 94.12 194 ASP A N 1
ATOM 1504 C CA . ASP A 1 194 ? -11.057 16.906 -7.056 1.00 94.12 194 ASP A CA 1
ATOM 1505 C C . ASP A 1 194 ? -12.589 17.043 -7.100 1.00 94.12 194 ASP A C 1
ATOM 1507 O O . ASP A 1 194 ? -13.245 16.977 -6.055 1.00 94.12 194 ASP A O 1
ATOM 1511 N N . GLU A 1 195 ? -13.188 17.177 -8.287 1.00 94.88 195 GLU A N 1
ATOM 1512 C CA . GLU A 1 195 ? -14.644 17.253 -8.431 1.00 94.88 195 GLU A CA 1
ATOM 1513 C C . GLU A 1 195 ? -15.302 15.919 -8.071 1.00 94.88 195 GLU A C 1
ATOM 1515 O O . GLU A 1 195 ? -16.217 15.884 -7.242 1.00 94.88 195 GLU A O 1
ATOM 1520 N N . VAL A 1 196 ? -14.792 14.819 -8.632 1.00 95.44 196 VAL A N 1
ATOM 1521 C CA . VAL A 1 196 ? -15.253 13.459 -8.320 1.00 95.44 196 VAL A CA 1
ATOM 1522 C C . VAL A 1 196 ? -15.065 13.166 -6.832 1.00 95.44 196 VAL A C 1
ATOM 1524 O O . VAL A 1 196 ? -15.981 12.671 -6.180 1.00 95.44 196 VAL A O 1
ATOM 1527 N N . ASN A 1 197 ? -13.921 13.538 -6.254 1.00 97.25 197 ASN A N 1
ATOM 1528 C CA . ASN A 1 197 ? -13.644 13.374 -4.827 1.00 97.25 197 ASN A CA 1
ATOM 1529 C C . ASN A 1 197 ? -14.672 14.108 -3.950 1.00 97.25 197 ASN A C 1
ATOM 1531 O O . ASN A 1 197 ? -15.212 13.528 -3.005 1.00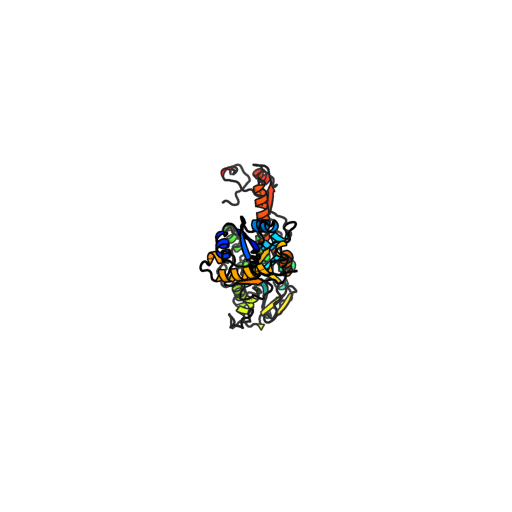 97.25 197 ASN A O 1
ATOM 1535 N N . ARG A 1 198 ? -14.994 15.363 -4.288 1.00 97.00 198 ARG A N 1
ATOM 1536 C CA . ARG A 1 198 ? -16.023 16.150 -3.592 1.00 97.00 198 ARG A CA 1
ATOM 1537 C C . ARG A 1 198 ? -17.406 15.501 -3.708 1.00 97.00 198 ARG A C 1
ATOM 1539 O O . ARG A 1 198 ? -18.138 15.451 -2.721 1.00 97.00 198 ARG A O 1
ATOM 1546 N N . LEU A 1 199 ? -17.766 14.999 -4.891 1.00 97.44 199 LEU A N 1
ATOM 1547 C CA . LEU A 1 199 ? -19.046 14.322 -5.120 1.00 97.44 199 LEU A CA 1
ATOM 1548 C C . LEU A 1 199 ? -19.157 13.021 -4.317 1.00 97.44 199 LEU A C 1
ATOM 1550 O O . LEU A 1 199 ? -20.183 12.802 -3.675 1.00 97.44 199 LEU A O 1
ATOM 1554 N N . LEU A 1 200 ? -18.102 12.201 -4.295 1.00 97.81 200 LEU A N 1
ATOM 1555 C CA . LEU A 1 200 ? -18.056 10.963 -3.513 1.00 97.81 200 LEU A CA 1
ATOM 1556 C C . LEU A 1 200 ? -18.186 11.243 -2.011 1.00 97.81 200 LEU A C 1
ATOM 1558 O O . LEU A 1 200 ? -19.012 10.621 -1.350 1.00 97.81 200 LEU A O 1
ATOM 1562 N N . LYS A 1 201 ? -17.450 12.223 -1.472 1.00 97.88 201 LYS A N 1
ATOM 1563 C CA . LYS A 1 201 ? -17.564 12.616 -0.054 1.00 97.88 201 LYS A CA 1
ATOM 1564 C C . LYS A 1 201 ? -18.952 13.134 0.307 1.00 97.88 201 LYS A C 1
ATOM 1566 O O . LYS A 1 201 ? -19.461 12.828 1.379 1.00 97.88 201 LYS A O 1
ATOM 1571 N N . LYS A 1 202 ? -19.595 13.880 -0.595 1.00 97.75 202 LYS A N 1
ATOM 1572 C CA . LYS A 1 202 ? -20.981 14.324 -0.398 1.00 97.75 202 LYS A CA 1
ATOM 1573 C C . LYS A 1 202 ? -21.962 13.145 -0.408 1.00 97.75 202 LYS A C 1
ATOM 1575 O O . LYS A 1 202 ? -22.879 13.122 0.406 1.00 97.75 202 LYS A O 1
ATOM 1580 N N . ARG A 1 203 ? -21.784 12.193 -1.330 1.00 97.88 203 ARG A N 1
ATOM 1581 C CA . ARG A 1 203 ? -22.648 11.011 -1.500 1.00 97.88 203 ARG A CA 1
ATOM 1582 C C . ARG A 1 203 ? -22.531 10.031 -0.331 1.00 97.88 203 ARG A C 1
ATOM 1584 O O . ARG A 1 203 ? -23.549 9.528 0.127 1.00 97.88 203 ARG A O 1
ATOM 1591 N N . TYR A 1 204 ? -21.316 9.808 0.164 1.00 98.25 204 TYR A N 1
ATOM 1592 C CA . TYR A 1 204 ? -20.999 8.893 1.265 1.00 98.25 204 TYR A CA 1
ATOM 1593 C C . TYR A 1 204 ? -20.589 9.660 2.527 1.00 98.25 204 TYR A C 1
ATOM 1595 O O . TYR A 1 204 ? -19.593 9.341 3.174 1.00 98.25 204 TYR A O 1
ATOM 1603 N N . SER A 1 205 ? -21.342 10.706 2.870 1.00 98.44 205 SER A N 1
ATOM 1604 C CA . SER A 1 205 ? -20.997 11.636 3.955 1.00 98.44 205 SER A CA 1
ATOM 1605 C C . SER A 1 205 ? -20.941 10.979 5.336 1.00 98.44 205 SER A C 1
ATOM 1607 O O . SER A 1 205 ? -20.203 11.443 6.207 1.00 98.44 205 SER A O 1
ATOM 1609 N N . ASN A 1 206 ? -21.645 9.858 5.536 1.00 98.75 206 ASN A N 1
ATOM 1610 C CA . ASN A 1 206 ? -21.553 9.076 6.768 1.00 98.75 206 ASN A CA 1
ATOM 1611 C C . ASN A 1 206 ? -20.130 8.560 7.020 1.00 98.75 206 ASN A C 1
ATOM 1613 O O . ASN A 1 206 ? -19.745 8.447 8.181 1.00 98.75 206 ASN A O 1
ATOM 1617 N N . LEU A 1 207 ? -19.323 8.337 5.975 1.00 98.75 207 LEU A N 1
ATOM 1618 C CA . LEU A 1 207 ? -17.928 7.908 6.110 1.00 98.75 207 LEU A CA 1
ATOM 1619 C C . LEU A 1 207 ? -17.000 8.985 6.695 1.00 98.75 207 LEU A C 1
ATOM 1621 O O . LEU A 1 207 ? -15.869 8.683 7.071 1.00 98.75 207 LEU A O 1
ATOM 1625 N N . CYS A 1 208 ? -17.469 10.227 6.785 1.00 98.69 208 CYS A N 1
ATOM 1626 C CA . CYS A 1 208 ? -16.720 11.365 7.309 1.00 98.69 208 CYS A CA 1
ATOM 1627 C C . CYS A 1 208 ? -17.266 11.884 8.648 1.00 98.69 208 CYS A C 1
ATOM 1629 O O . CYS A 1 208 ? -16.640 12.731 9.279 1.00 98.69 208 CYS A O 1
ATOM 1631 N N . ALA A 1 209 ? -18.429 11.400 9.090 1.00 98.56 209 ALA A N 1
ATOM 1632 C CA . ALA A 1 209 ? -19.197 11.994 10.181 1.00 98.56 209 ALA A CA 1
ATOM 1633 C C . ALA A 1 209 ? -18.526 11.934 11.570 1.00 98.56 209 ALA A C 1
ATOM 1635 O O . ALA A 1 209 ? -18.923 12.688 12.453 1.00 98.56 209 ALA A O 1
ATOM 1636 N N . LEU A 1 210 ? -17.527 11.067 11.779 1.00 98.44 210 LEU A N 1
ATOM 1637 C CA . LEU A 1 210 ? -16.746 10.993 13.028 1.00 98.44 210 LEU A CA 1
ATOM 1638 C C . LEU A 1 210 ? -15.386 11.695 12.939 1.00 98.44 210 LEU A C 1
ATOM 1640 O O . LEU A 1 210 ? -14.603 11.628 13.888 1.00 98.44 210 LEU A O 1
ATOM 1644 N N . CYS A 1 211 ? -15.055 12.294 11.798 1.00 98.50 211 CYS A N 1
ATOM 1645 C CA . CYS A 1 211 ? -13.814 13.043 11.663 1.00 98.50 211 CYS A CA 1
ATOM 1646 C C . CYS A 1 211 ? -13.878 14.362 12.437 1.00 98.50 211 CYS A C 1
ATOM 1648 O O . CYS A 1 211 ? -14.953 14.814 12.826 1.00 98.50 211 CYS A O 1
ATOM 1650 N N . GLU A 1 212 ? -12.720 14.971 12.691 1.00 98.25 212 GLU A N 1
ATOM 1651 C CA . GLU A 1 212 ? -12.638 16.254 13.398 1.00 98.25 212 GLU A CA 1
ATOM 1652 C C . GLU A 1 212 ? -13.372 17.351 12.623 1.00 98.25 212 GLU A C 1
ATOM 1654 O O . GLU A 1 212 ? -14.079 18.168 13.212 1.00 98.25 212 GLU A O 1
ATOM 1659 N N . ARG A 1 213 ? -13.225 17.330 11.294 1.00 97.69 213 ARG A N 1
ATOM 1660 C CA . ARG A 1 213 ? -13.906 18.230 10.356 1.00 97.69 213 ARG A CA 1
ATOM 1661 C C . ARG A 1 213 ? -14.603 17.425 9.260 1.00 97.69 213 ARG A C 1
ATOM 1663 O O . ARG A 1 213 ? -14.011 17.223 8.192 1.00 97.69 213 ARG A O 1
ATOM 1670 N N . PRO A 1 214 ? -15.828 16.919 9.499 1.00 97.81 214 PRO A N 1
ATOM 1671 C CA . PRO A 1 214 ? -16.552 16.074 8.546 1.00 97.81 214 PRO A CA 1
ATOM 1672 C C . PRO A 1 214 ? -16.736 16.698 7.156 1.00 97.81 214 PRO A C 1
ATOM 1674 O O . PRO A 1 214 ? -16.761 15.985 6.155 1.00 97.81 214 PRO A O 1
ATOM 1677 N N . GLU A 1 215 ? -16.829 18.023 7.077 1.00 96.25 215 GLU A N 1
ATOM 1678 C CA . GLU A 1 215 ? -16.956 18.794 5.839 1.00 96.25 215 GLU A CA 1
ATOM 1679 C C . GLU A 1 215 ? -15.671 18.829 4.996 1.00 96.25 215 GLU A C 1
ATOM 1681 O O . GLU A 1 215 ? -15.743 18.980 3.776 1.00 96.25 215 GLU A O 1
ATOM 1686 N N . VAL A 1 216 ? -14.503 18.660 5.627 1.00 96.31 216 VAL A N 1
ATOM 1687 C CA . VAL A 1 216 ? -13.197 18.573 4.950 1.00 96.31 216 VAL A CA 1
ATOM 1688 C C . VAL A 1 216 ? -12.849 17.109 4.670 1.00 96.31 216 VAL A C 1
ATOM 1690 O O . VAL A 1 216 ? -12.516 16.739 3.538 1.00 96.31 216 VAL A O 1
ATOM 1693 N N . CYS A 1 217 ? -12.955 16.264 5.702 1.00 97.81 217 CYS A N 1
ATOM 1694 C CA . CYS A 1 217 ? -12.679 14.829 5.651 1.00 97.81 217 CYS A CA 1
ATOM 1695 C C . CYS A 1 217 ? -11.340 14.507 4.962 1.00 97.81 217 CYS A C 1
ATOM 1697 O O . CYS A 1 217 ? -11.239 13.653 4.077 1.00 97.81 217 CYS A O 1
ATOM 1699 N N . ASP A 1 218 ? -10.300 15.258 5.309 1.00 97.94 218 ASP A N 1
ATOM 1700 C CA . ASP A 1 218 ? -8.965 15.136 4.731 1.00 97.94 218 ASP A CA 1
ATOM 1701 C C . ASP A 1 218 ? -7.897 15.389 5.796 1.00 97.94 218 ASP A C 1
ATOM 1703 O O . ASP A 1 218 ? -8.197 15.856 6.894 1.00 97.94 218 ASP A O 1
ATOM 1707 N N . TYR A 1 219 ? -6.650 15.065 5.479 1.00 96.19 219 TYR A N 1
ATOM 1708 C CA . TYR A 1 219 ? -5.524 15.328 6.364 1.00 96.19 219 TYR A CA 1
ATOM 1709 C C . TYR A 1 219 ? -5.173 16.830 6.410 1.00 96.19 219 TYR A C 1
ATOM 1711 O O . TYR A 1 219 ? -5.276 17.514 5.390 1.00 96.19 219 TYR A O 1
ATOM 1719 N N . PRO A 1 220 ? -4.657 17.347 7.541 1.00 97.06 220 PRO A N 1
ATOM 1720 C CA . PRO A 1 220 ? -4.594 16.707 8.854 1.00 97.06 220 PRO A CA 1
ATOM 1721 C C . PRO A 1 220 ? -5.966 16.693 9.550 1.00 97.06 220 PRO A C 1
ATOM 1723 O O . PRO A 1 220 ? -6.738 17.647 9.445 1.00 97.06 220 PRO A O 1
ATOM 1726 N N . ASP A 1 221 ? -6.220 15.617 10.297 1.00 98.06 221 ASP A N 1
ATOM 1727 C CA . ASP A 1 221 ? -7.427 15.424 11.106 1.00 98.06 221 ASP A CA 1
ATOM 1728 C C . ASP A 1 221 ? -7.073 14.642 12.377 1.00 98.06 221 ASP A C 1
ATOM 1730 O O . ASP A 1 221 ? -6.428 13.583 12.293 1.00 98.06 221 ASP A O 1
ATOM 1734 N N . LYS A 1 222 ? -7.485 15.153 13.544 1.00 97.81 222 LYS A N 1
ATOM 1735 C CA . LYS A 1 222 ? -7.198 14.572 14.868 1.00 97.81 222 LYS A CA 1
ATOM 1736 C C . LYS A 1 222 ? -7.583 13.092 14.969 1.00 97.81 222 LYS A C 1
ATOM 1738 O O . LYS A 1 222 ? -6.886 12.335 15.652 1.00 97.81 222 LYS A O 1
ATOM 1743 N N . TYR A 1 223 ? -8.649 12.677 14.291 1.00 98.38 223 TYR A N 1
ATOM 1744 C CA . TYR A 1 223 ? -9.234 11.337 14.349 1.00 98.38 223 TYR A CA 1
ATOM 1745 C C . TYR A 1 223 ? -8.792 10.419 13.202 1.00 98.38 223 TYR A C 1
ATOM 1747 O O . TYR A 1 223 ? -9.253 9.284 13.091 1.00 98.38 223 TYR A O 1
ATOM 1755 N N . SER A 1 224 ? -7.825 10.870 12.402 1.00 97.25 224 SER A N 1
ATOM 1756 C CA . SER A 1 224 ? -7.182 10.084 11.351 1.00 97.25 224 SER A CA 1
ATOM 1757 C C . SER A 1 224 ? -5.789 9.584 11.738 1.00 97.25 224 SER A C 1
ATOM 1759 O O . SER A 1 224 ? -5.183 10.020 12.713 1.00 97.25 224 SER A O 1
ATOM 1761 N N . GLY A 1 225 ? -5.219 8.670 10.954 1.00 96.31 225 GLY A N 1
ATOM 1762 C CA . GLY A 1 225 ? -3.924 8.090 11.303 1.00 96.31 225 GLY A CA 1
ATOM 1763 C C . GLY A 1 225 ? -4.019 6.919 12.271 1.00 96.31 225 GLY A C 1
ATOM 1764 O O . GLY A 1 225 ? -5.101 6.474 12.634 1.00 96.31 225 GLY A O 1
ATOM 1765 N N . TYR A 1 226 ? -2.865 6.360 12.636 1.00 94.94 226 TYR A N 1
ATOM 1766 C CA . TYR A 1 226 ? -2.831 5.179 13.502 1.00 94.94 226 TYR A CA 1
ATOM 1767 C C . TYR A 1 226 ? -3.274 5.518 14.930 1.00 94.94 226 TYR A C 1
ATOM 1769 O O . TYR A 1 226 ? -4.045 4.774 15.529 1.00 94.94 226 TYR A O 1
ATOM 1777 N N . ASP A 1 227 ? -2.797 6.646 15.452 1.00 94.19 227 ASP A N 1
ATOM 1778 C CA . ASP A 1 227 ? -3.163 7.198 16.753 1.00 94.19 227 ASP A CA 1
ATOM 1779 C C . ASP A 1 227 ? -4.541 7.870 16.720 1.00 94.19 227 ASP A C 1
ATOM 1781 O O . ASP A 1 227 ? -5.332 7.673 17.639 1.00 94.19 227 ASP A O 1
ATOM 1785 N N . GLY A 1 228 ? -4.876 8.618 15.663 1.00 97.56 228 GLY A N 1
ATOM 1786 C CA . GLY A 1 228 ? -6.186 9.260 15.559 1.00 97.56 228 GLY A CA 1
ATOM 1787 C C . GLY A 1 228 ? -7.338 8.272 15.425 1.00 97.56 228 GLY A C 1
ATOM 1788 O O . GLY A 1 228 ? -8.376 8.504 16.030 1.00 97.56 228 GLY A O 1
ATOM 1789 N N . ALA A 1 229 ? -7.147 7.125 14.764 1.00 98.38 229 ALA A N 1
ATOM 1790 C CA . ALA A 1 229 ? -8.164 6.072 14.749 1.00 98.38 229 ALA A CA 1
ATOM 1791 C C . ALA A 1 229 ? -8.465 5.541 16.166 1.00 98.38 229 ALA A C 1
ATOM 1793 O O . ALA A 1 229 ? -9.623 5.299 16.497 1.00 98.38 229 ALA A O 1
ATOM 1794 N N . ILE A 1 230 ? -7.447 5.419 17.030 1.00 98.31 230 ILE A N 1
ATOM 1795 C CA . ILE A 1 230 ? -7.643 5.053 18.444 1.00 98.31 230 ILE A CA 1
ATOM 1796 C C . ILE A 1 230 ? -8.354 6.192 19.183 1.00 98.31 230 ILE A C 1
ATOM 1798 O O . ILE A 1 230 ? -9.329 5.945 19.885 1.00 98.31 230 ILE A O 1
ATOM 1802 N N . ARG A 1 231 ? -7.938 7.448 18.969 1.00 98.06 231 ARG A N 1
ATOM 1803 C CA . ARG A 1 231 ? -8.616 8.626 19.542 1.00 98.06 231 ARG A CA 1
ATOM 1804 C C . ARG A 1 231 ? -10.080 8.718 19.119 1.00 98.06 231 ARG A C 1
ATOM 1806 O O . ARG A 1 231 ? -10.914 9.065 19.932 1.00 98.06 231 ARG A O 1
ATOM 1813 N N . CYS A 1 232 ? -10.420 8.367 17.887 1.00 98.56 232 CYS A N 1
ATOM 1814 C CA . CYS A 1 232 ? -11.800 8.339 17.408 1.00 98.56 232 CYS A CA 1
ATOM 1815 C C . CYS A 1 232 ? -12.662 7.343 18.205 1.00 98.56 232 CYS A C 1
ATOM 1817 O O . CYS A 1 232 ? -13.764 7.683 18.636 1.00 98.56 232 CYS A O 1
ATOM 1819 N N . LEU A 1 233 ? -12.135 6.143 18.474 1.00 98.44 233 LEU A N 1
ATOM 1820 C CA . LEU A 1 233 ? -12.802 5.130 19.300 1.00 98.44 233 LEU A CA 1
ATOM 1821 C C . LEU A 1 233 ? -12.948 5.587 20.759 1.00 98.44 233 LEU A C 1
ATOM 1823 O O . LEU A 1 233 ? -14.003 5.406 21.362 1.00 98.44 233 LEU A O 1
ATOM 1827 N N . VAL A 1 234 ? -11.881 6.155 21.322 1.00 97.56 234 VAL A N 1
ATOM 1828 C CA . VAL A 1 234 ? -11.777 6.457 22.758 1.00 97.56 234 VAL A CA 1
ATOM 1829 C C . VAL A 1 234 ? -12.423 7.797 23.125 1.00 97.56 234 VAL A C 1
ATOM 1831 O O . VAL A 1 234 ? -13.059 7.914 24.167 1.00 97.56 234 VAL A O 1
ATOM 1834 N N . GLU A 1 235 ? -12.255 8.819 22.288 1.00 96.12 235 GLU A N 1
ATOM 1835 C CA . GLU A 1 235 ? -12.587 10.222 22.582 1.00 96.12 235 GLU A CA 1
ATOM 1836 C C . GLU A 1 235 ? -13.767 10.746 21.756 1.00 96.12 235 GLU A C 1
ATOM 1838 O O . GLU A 1 235 ? -14.366 11.744 22.148 1.00 96.12 235 GLU A O 1
ATOM 1843 N N . ASN A 1 236 ? -14.108 10.107 20.629 1.00 96.19 236 ASN A N 1
ATOM 1844 C CA . ASN A 1 236 ? -15.140 10.603 19.708 1.00 96.19 236 ASN A CA 1
ATOM 1845 C C . ASN A 1 236 ? -16.286 9.617 19.461 1.00 96.19 236 ASN A C 1
ATOM 1847 O O . ASN A 1 236 ? -16.925 9.639 18.409 1.00 96.19 236 ASN A O 1
ATOM 1851 N N . ASN A 1 237 ? -16.563 8.756 20.445 1.00 95.06 237 ASN A N 1
ATOM 1852 C CA . ASN A 1 237 ? -17.716 7.854 20.437 1.00 95.06 237 ASN A CA 1
ATOM 1853 C C . ASN A 1 237 ? -17.769 6.924 19.205 1.00 95.06 237 ASN A C 1
ATOM 1855 O O . ASN A 1 237 ? -18.858 6.564 18.759 1.00 95.06 237 ASN A O 1
ATOM 1859 N N . GLY A 1 238 ? -16.615 6.566 18.628 1.00 98.19 238 GLY A N 1
ATOM 1860 C CA . GLY A 1 238 ? -16.508 5.448 17.687 1.00 98.19 238 GLY A CA 1
ATOM 1861 C C . GLY A 1 238 ? -16.697 4.114 18.407 1.00 98.19 238 GLY A C 1
ATOM 1862 O O . GLY A 1 238 ? -16.544 4.063 19.614 1.00 98.19 238 GLY A O 1
ATOM 1863 N N . ASP A 1 239 ? -17.007 3.030 17.704 1.00 98.50 239 ASP A N 1
ATOM 1864 C CA . ASP A 1 239 ? -17.216 1.688 18.280 1.00 98.50 239 ASP A CA 1
ATOM 1865 C C . ASP A 1 239 ? -16.095 0.710 17.930 1.00 98.50 239 ASP A C 1
ATOM 1867 O O . ASP A 1 239 ? -15.826 -0.246 18.658 1.00 98.50 239 ASP A O 1
ATOM 1871 N N . VAL A 1 240 ? -15.428 0.959 16.805 1.00 98.31 240 VAL A N 1
ATOM 1872 C CA . VAL A 1 240 ? -14.361 0.110 16.292 1.00 98.31 240 VAL A CA 1
ATOM 1873 C C . VAL A 1 240 ? -13.251 0.956 15.684 1.00 98.31 240 VAL A C 1
ATOM 1875 O O . VAL A 1 240 ? -13.524 1.863 14.902 1.00 98.31 240 VAL A O 1
ATOM 1878 N N . ALA A 1 241 ? -11.994 0.652 16.006 1.00 98.31 241 ALA A N 1
ATOM 1879 C CA . ALA A 1 241 ? -10.830 1.267 15.376 1.00 98.31 241 ALA A CA 1
ATOM 1880 C C . ALA A 1 241 ? -9.974 0.248 14.631 1.00 98.31 241 ALA A C 1
ATOM 1882 O O . ALA A 1 241 ? -9.577 -0.783 15.174 1.00 98.31 241 ALA A O 1
ATOM 1883 N N . PHE A 1 242 ? -9.623 0.598 13.398 1.00 97.25 242 PHE A N 1
ATOM 1884 C CA . PHE A 1 242 ? -8.700 -0.153 12.559 1.00 97.25 242 PHE A CA 1
ATOM 1885 C C . PHE A 1 242 ? -7.324 0.514 12.605 1.00 97.25 242 PHE A C 1
ATOM 1887 O O . PHE A 1 242 ? -7.137 1.615 12.080 1.00 97.25 242 PHE A O 1
ATOM 1894 N N . THR A 1 243 ? -6.355 -0.126 13.260 1.00 95.00 243 THR A N 1
ATOM 1895 C CA . THR A 1 243 ? -5.009 0.436 13.474 1.00 95.00 243 THR A CA 1
ATOM 1896 C C . THR A 1 243 ? -3.955 -0.677 13.575 1.00 95.00 243 THR A C 1
ATOM 1898 O O . THR A 1 243 ? -4.167 -1.777 13.068 1.00 95.00 243 THR A O 1
ATOM 1901 N N . LYS A 1 244 ? -2.791 -0.401 14.176 1.00 91.00 244 LYS A N 1
ATOM 1902 C CA . LYS A 1 244 ? -1.728 -1.385 14.417 1.00 91.00 244 LYS A CA 1
ATOM 1903 C C . LYS A 1 244 ? -1.284 -1.437 15.879 1.00 91.00 244 LYS A C 1
ATOM 1905 O O . LYS A 1 244 ? -1.318 -0.421 16.575 1.00 91.00 244 LYS A O 1
ATOM 1910 N N . VAL A 1 245 ? -0.790 -2.606 16.291 1.00 90.31 245 VAL A N 1
ATOM 1911 C CA . VAL A 1 245 ? -0.423 -2.960 17.679 1.00 90.31 245 VAL A CA 1
ATOM 1912 C C . VAL A 1 245 ? 0.448 -1.903 18.358 1.00 90.31 245 VAL A C 1
ATOM 1914 O O . VAL A 1 245 ? 0.100 -1.406 19.421 1.00 90.31 245 VAL A O 1
ATOM 1917 N N . ILE A 1 246 ? 1.538 -1.473 17.718 1.00 89.50 246 ILE A N 1
ATOM 1918 C CA . ILE A 1 246 ? 2.455 -0.484 18.306 1.00 89.50 246 ILE A CA 1
ATOM 1919 C C . ILE A 1 246 ? 1.767 0.827 18.717 1.00 89.50 246 ILE A C 1
ATOM 1921 O O . ILE A 1 246 ? 2.142 1.417 19.727 1.00 89.50 246 ILE A O 1
ATOM 1925 N N . TYR A 1 247 ? 0.758 1.297 17.976 1.00 92.38 247 TYR A N 1
ATOM 1926 C CA . TYR A 1 247 ? 0.046 2.523 18.349 1.00 92.38 247 TYR A CA 1
ATOM 1927 C C . TYR A 1 247 ? -0.969 2.292 19.463 1.00 92.38 247 TYR A C 1
ATOM 1929 O O . TYR A 1 247 ? -1.173 3.205 20.257 1.00 92.38 247 TYR A O 1
ATOM 1937 N N . VAL A 1 248 ? -1.536 1.086 19.576 1.00 94.31 248 VAL A N 1
ATOM 1938 C CA . VAL A 1 248 ? -2.316 0.683 20.757 1.00 94.31 248 VAL A CA 1
ATOM 1939 C C . VAL A 1 248 ? -1.407 0.719 21.978 1.00 94.31 248 VAL A C 1
ATOM 1941 O O . VAL A 1 248 ? -1.701 1.428 22.937 1.00 94.31 248 VAL A O 1
ATOM 1944 N N . ASN A 1 249 ? -0.239 0.083 21.898 1.00 92.44 249 ASN A N 1
ATOM 1945 C CA . ASN A 1 249 ? 0.700 0.067 23.012 1.00 92.44 249 ASN A CA 1
ATOM 1946 C C . ASN A 1 249 ? 1.129 1.481 23.417 1.00 92.44 249 ASN A C 1
ATOM 1948 O O . ASN A 1 249 ? 1.062 1.820 24.593 1.00 92.44 249 ASN A O 1
ATOM 1952 N N . LYS A 1 250 ? 1.478 2.344 22.453 1.00 92.12 250 LYS A N 1
ATOM 1953 C CA . LYS A 1 250 ? 1.795 3.753 22.739 1.00 92.12 250 LYS A CA 1
ATOM 1954 C C . LYS A 1 250 ? 0.615 4.471 23.403 1.00 92.12 250 LYS A C 1
ATOM 1956 O O . LYS A 1 250 ? 0.819 5.105 24.432 1.00 92.12 250 LYS A O 1
ATOM 1961 N N . TYR A 1 251 ? -0.595 4.363 22.848 1.00 95.06 251 TYR A N 1
ATOM 1962 C CA . TYR A 1 251 ? -1.775 5.080 23.345 1.00 95.06 251 TYR A CA 1
ATOM 1963 C C . TYR A 1 251 ? -2.129 4.703 24.789 1.00 95.06 251 TYR A C 1
ATOM 1965 O O . TYR A 1 251 ? -2.387 5.583 25.608 1.00 95.06 251 TYR A O 1
ATOM 1973 N N . PHE A 1 252 ? -2.067 3.411 25.109 1.00 95.12 252 PHE A N 1
ATOM 1974 C CA . PHE A 1 252 ? -2.418 2.860 26.420 1.00 95.12 252 PHE A CA 1
ATOM 1975 C C . PHE A 1 252 ? -1.231 2.735 27.390 1.00 95.12 252 PHE A C 1
ATOM 1977 O O . PHE A 1 252 ? -1.388 2.203 28.486 1.00 95.12 252 PHE A O 1
ATOM 1984 N N . GLY A 1 253 ? -0.043 3.213 27.010 1.00 92.88 253 GLY A N 1
ATOM 1985 C CA . GLY A 1 253 ? 1.142 3.183 27.869 1.00 92.88 253 GLY A CA 1
ATOM 1986 C C . GLY A 1 253 ? 1.754 1.793 28.083 1.00 92.88 253 GLY A C 1
ATOM 1987 O O . GLY A 1 253 ? 2.424 1.556 29.084 1.00 92.88 253 GLY A O 1
ATOM 1988 N N . LEU A 1 254 ? 1.543 0.859 27.155 1.00 91.62 254 LEU A N 1
ATOM 1989 C CA . LEU A 1 254 ? 2.144 -0.476 27.177 1.00 91.62 254 LEU A CA 1
ATOM 1990 C C . LEU A 1 254 ? 3.563 -0.467 26.566 1.00 91.62 254 LEU A C 1
ATOM 1992 O O . LEU A 1 254 ? 3.906 0.439 25.798 1.00 91.62 254 LEU A O 1
ATOM 1996 N N . PRO A 1 255 ? 4.400 -1.482 26.858 1.00 88.25 255 PRO A N 1
ATOM 1997 C CA . PRO A 1 255 ? 5.725 -1.619 26.253 1.00 88.25 255 PRO A CA 1
ATOM 1998 C C . PRO A 1 255 ? 5.688 -1.712 24.719 1.00 88.25 255 PRO A C 1
ATOM 2000 O O . PRO A 1 255 ? 4.770 -2.284 24.125 1.00 88.25 255 PRO A O 1
ATOM 2003 N N . VAL A 1 256 ? 6.720 -1.175 24.065 1.00 83.75 256 VAL A N 1
ATOM 2004 C CA . VAL A 1 256 ? 6.864 -1.171 22.600 1.00 83.75 256 VAL A CA 1
ATOM 2005 C C . VAL A 1 256 ? 8.249 -1.683 22.232 1.00 83.75 256 VAL A C 1
ATOM 2007 O O . VAL A 1 256 ? 9.252 -1.046 22.556 1.00 83.75 256 VAL A O 1
ATOM 2010 N N . GLY A 1 257 ? 8.313 -2.818 21.534 1.00 76.31 257 GLY A N 1
ATOM 2011 C CA . GLY A 1 257 ? 9.586 -3.448 21.189 1.00 76.31 257 GLY A CA 1
ATOM 2012 C C . GLY A 1 257 ? 10.417 -3.735 22.445 1.00 76.31 257 GLY A C 1
ATOM 2013 O O . GLY A 1 257 ? 9.945 -4.397 23.364 1.00 76.31 257 GLY A O 1
ATOM 2014 N N . GLY A 1 258 ? 11.652 -3.225 22.485 1.00 70.69 258 GLY A N 1
ATOM 2015 C CA . GLY A 1 258 ? 12.530 -3.309 23.662 1.00 70.69 258 GLY A CA 1
ATOM 2016 C C . GLY A 1 258 ? 12.426 -2.128 24.637 1.00 70.69 258 GLY A C 1
ATOM 2017 O O . GLY A 1 258 ? 13.167 -2.094 25.617 1.00 70.69 258 GLY A O 1
ATOM 2018 N N . ALA A 1 259 ? 11.570 -1.139 24.368 1.00 76.56 259 ALA A N 1
ATOM 2019 C CA . ALA A 1 259 ? 11.447 0.058 25.196 1.00 76.56 259 ALA A CA 1
ATOM 2020 C C . ALA A 1 259 ? 10.452 -0.148 26.358 1.00 76.56 259 ALA A C 1
ATOM 2022 O O . ALA A 1 259 ? 9.421 -0.805 26.172 1.00 76.56 259 ALA A O 1
ATOM 2023 N N . PRO A 1 260 ? 10.718 0.440 27.544 1.00 80.38 260 PRO A N 1
ATOM 2024 C CA . PRO A 1 260 ? 9.821 0.339 28.691 1.00 80.38 260 PRO A CA 1
ATOM 2025 C C . PRO A 1 260 ? 8.489 1.061 28.444 1.00 80.38 260 PRO A C 1
ATOM 2027 O O . PRO A 1 260 ? 8.384 1.942 27.585 1.00 80.38 260 PRO A O 1
ATOM 2030 N N . ALA A 1 261 ? 7.481 0.700 29.242 1.00 84.75 261 ALA A N 1
ATOM 2031 C CA . ALA A 1 261 ? 6.193 1.382 29.292 1.00 84.75 261 ALA A CA 1
ATOM 2032 C C . ALA A 1 261 ? 6.366 2.890 29.556 1.00 84.75 261 ALA A C 1
ATOM 2034 O O . ALA A 1 261 ? 7.206 3.309 30.356 1.00 84.75 261 ALA A O 1
ATOM 2035 N N . LYS A 1 262 ? 5.558 3.705 28.877 1.00 86.12 262 LYS A N 1
ATOM 2036 C CA . LYS A 1 262 ? 5.466 5.161 29.067 1.00 86.12 262 LYS A CA 1
ATOM 2037 C C . LYS A 1 262 ? 4.065 5.511 29.574 1.00 86.12 262 LYS A C 1
ATOM 2039 O O . LYS A 1 262 ? 3.169 4.688 29.421 1.00 86.12 262 LYS A O 1
ATOM 2044 N N . PRO A 1 263 ? 3.838 6.706 30.147 1.00 88.06 263 PRO A N 1
ATOM 2045 C CA . PRO A 1 263 ? 2.488 7.131 30.506 1.00 88.06 263 PRO A CA 1
ATOM 2046 C C . PRO A 1 263 ? 1.529 7.040 29.311 1.00 88.06 263 PRO A C 1
ATOM 2048 O O . PRO A 1 263 ? 1.909 7.383 28.188 1.00 88.06 263 PRO A O 1
ATOM 2051 N N . ALA A 1 264 ? 0.302 6.577 29.559 1.00 89.75 264 ALA A N 1
ATOM 2052 C CA . ALA A 1 264 ? -0.748 6.530 28.546 1.00 89.75 264 ALA A CA 1
ATOM 2053 C C . ALA A 1 264 ? -1.034 7.936 27.995 1.00 89.75 264 ALA A C 1
ATOM 2055 O O . ALA A 1 264 ? -1.003 8.921 28.735 1.00 89.75 264 ALA A O 1
ATOM 2056 N N . LEU A 1 265 ? -1.344 8.027 26.698 1.00 91.50 265 LEU A N 1
ATOM 2057 C CA . LEU A 1 265 ? -1.684 9.299 26.049 1.00 91.50 265 LEU A CA 1
ATOM 2058 C C . LEU A 1 265 ? -3.000 9.871 26.588 1.00 91.50 265 LEU A C 1
ATOM 2060 O O . LEU A 1 265 ? -3.155 11.087 26.655 1.00 91.50 265 LEU A O 1
ATOM 2064 N N . ASN A 1 266 ? -3.929 8.998 26.978 1.00 91.38 266 ASN A N 1
ATOM 2065 C CA . ASN A 1 266 ? -5.164 9.363 27.655 1.00 91.38 266 ASN A CA 1
ATOM 2066 C C . ASN A 1 266 ? -5.248 8.613 28.996 1.00 91.38 266 ASN A C 1
ATOM 2068 O O . ASN A 1 266 ? -5.574 7.426 29.000 1.00 91.38 266 ASN A O 1
ATOM 2072 N N . PRO A 1 267 ? -4.985 9.283 30.133 1.00 88.00 267 PRO A N 1
ATOM 2073 C CA . PRO A 1 267 ? -5.014 8.656 31.457 1.00 88.00 267 PRO A CA 1
ATOM 2074 C C . PRO A 1 267 ? -6.373 8.065 31.858 1.00 88.00 267 PRO A C 1
ATOM 2076 O O . PRO A 1 267 ? -6.428 7.209 32.735 1.00 88.00 267 PRO A O 1
ATOM 2079 N N . ASN A 1 268 ? -7.463 8.502 31.219 1.00 89.50 268 ASN A N 1
ATOM 2080 C CA . ASN A 1 268 ? -8.810 7.998 31.492 1.00 89.50 268 ASN A CA 1
ATOM 2081 C C . ASN A 1 268 ? -9.140 6.727 30.690 1.00 89.50 268 ASN A C 1
ATOM 2083 O O . ASN A 1 268 ? -10.154 6.084 30.951 1.00 89.50 268 ASN A O 1
ATOM 2087 N N . ALA A 1 269 ? -8.314 6.362 29.705 1.00 92.25 269 ALA A N 1
ATOM 2088 C CA . ALA A 1 269 ? -8.518 5.181 28.879 1.00 92.25 269 ALA A CA 1
ATOM 2089 C C . ALA A 1 269 ? -7.810 3.974 29.510 1.00 92.25 269 ALA A C 1
ATOM 2091 O O . ALA A 1 269 ? -6.603 3.785 29.343 1.00 92.25 269 ALA A O 1
ATOM 2092 N N . ARG A 1 270 ? -8.559 3.151 30.250 1.00 94.62 270 ARG A N 1
ATOM 2093 C CA . ARG A 1 270 ? -7.994 1.993 30.953 1.00 94.62 270 ARG A CA 1
ATOM 2094 C C . ARG A 1 270 ? -7.868 0.792 30.027 1.00 94.62 270 ARG A C 1
ATOM 2096 O O . ARG A 1 270 ? -8.734 0.545 29.191 1.00 94.62 270 ARG A O 1
ATOM 2103 N N . THR A 1 271 ? -6.802 0.016 30.187 1.00 95.31 271 THR A N 1
ATOM 2104 C CA . THR A 1 271 ? -6.495 -1.101 29.279 1.00 95.31 271 THR A CA 1
ATOM 2105 C C . THR A 1 271 ? -7.544 -2.211 29.291 1.00 95.31 271 THR A C 1
ATOM 2107 O O . THR A 1 271 ? -7.806 -2.833 28.266 1.00 95.31 271 THR A O 1
ATOM 2110 N N . GLU A 1 272 ? -8.179 -2.435 30.437 1.00 96.25 272 GLU A N 1
ATOM 2111 C CA . GLU A 1 272 ? -9.193 -3.458 30.677 1.00 96.25 272 GLU A CA 1
ATOM 2112 C C . GLU A 1 272 ? -10.533 -3.183 29.982 1.00 96.25 272 GLU A C 1
ATOM 2114 O O . GLU A 1 272 ? -11.335 -4.109 29.815 1.00 96.25 272 GLU A O 1
ATOM 2119 N N . ASP A 1 273 ? -10.756 -1.938 29.554 1.00 97.00 273 ASP A N 1
ATOM 2120 C CA . ASP A 1 273 ? -11.974 -1.509 28.866 1.00 97.00 273 ASP A CA 1
ATOM 2121 C C . ASP A 1 273 ? -11.925 -1.811 27.359 1.00 97.00 273 ASP A C 1
ATOM 2123 O O . ASP A 1 273 ? -12.946 -1.701 26.677 1.00 97.00 273 ASP A O 1
ATOM 2127 N N . TYR A 1 274 ? -10.772 -2.241 26.832 1.00 97.88 274 TYR A N 1
ATOM 2128 C CA . TYR A 1 274 ? -10.558 -2.487 25.407 1.00 97.88 274 TYR A CA 1
ATOM 2129 C C . TYR A 1 274 ? -10.007 -3.886 25.131 1.00 97.88 274 TYR A C 1
ATOM 2131 O O . TYR A 1 274 ? -9.262 -4.473 25.919 1.00 97.88 274 TYR A O 1
ATOM 2139 N N . VAL A 1 275 ? -10.375 -4.426 23.972 1.00 97.69 275 VAL A N 1
ATOM 2140 C CA . VAL A 1 275 ? -9.942 -5.745 23.497 1.00 97.69 275 VAL A CA 1
ATOM 2141 C C . VAL A 1 275 ? -9.656 -5.707 21.999 1.00 97.69 275 VAL A C 1
ATOM 2143 O O . VAL A 1 275 ? -10.217 -4.894 21.260 1.00 97.69 275 VAL A O 1
ATOM 2146 N N . TYR A 1 276 ? -8.791 -6.609 21.545 1.00 96.81 276 TYR A N 1
ATOM 2147 C CA . TYR A 1 276 ? -8.653 -6.935 20.133 1.00 96.81 276 TYR A CA 1
ATOM 2148 C C . TYR A 1 276 ? -9.813 -7.829 19.691 1.00 96.81 276 TYR A C 1
ATOM 2150 O O . TYR A 1 276 ? -10.098 -8.811 20.377 1.00 96.81 276 TYR A O 1
ATOM 2158 N N . LEU A 1 277 ? -10.442 -7.526 18.553 1.00 95.44 277 LEU A N 1
ATOM 2159 C CA . LEU A 1 277 ? -11.410 -8.406 17.886 1.00 95.44 277 LEU A CA 1
ATOM 2160 C C . LEU A 1 277 ? -10.689 -9.235 16.812 1.00 95.44 277 LEU A C 1
ATOM 2162 O O . LEU A 1 277 ? -10.080 -8.681 15.895 1.00 95.44 277 LEU A O 1
ATOM 2166 N N . CYS A 1 278 ? -10.743 -10.556 16.932 1.00 92.06 278 CYS A N 1
ATOM 2167 C CA . CYS A 1 278 ? -10.029 -11.501 16.076 1.00 92.06 278 CYS A CA 1
ATOM 2168 C C . CYS A 1 278 ? -10.865 -11.907 14.851 1.00 92.06 278 CYS A C 1
ATOM 2170 O O . CYS A 1 278 ? -12.080 -11.724 14.838 1.00 92.06 278 CYS A O 1
ATOM 2172 N N . GLU A 1 279 ? -10.227 -12.467 13.816 1.00 86.62 279 GLU A N 1
ATOM 2173 C CA . GLU A 1 279 ? -10.919 -12.870 12.575 1.00 86.62 279 GLU A CA 1
ATOM 2174 C C . GLU A 1 279 ? -11.998 -13.941 12.798 1.00 86.62 279 GLU A C 1
ATOM 2176 O O . GLU A 1 279 ? -13.007 -13.962 12.099 1.00 86.62 279 GLU A O 1
ATOM 2181 N N . ASP A 1 280 ? -11.814 -14.801 13.801 1.00 86.88 280 ASP A N 1
ATOM 2182 C CA . ASP A 1 280 ? -12.776 -15.832 14.203 1.00 86.88 280 ASP A CA 1
ATOM 2183 C C . ASP A 1 280 ? -13.943 -15.285 15.051 1.00 86.88 280 ASP A C 1
ATOM 2185 O O . ASP A 1 280 ? -14.810 -16.044 15.479 1.00 86.88 280 ASP A O 1
ATOM 2189 N N . GLY A 1 281 ? -13.980 -13.971 15.303 1.00 87.88 281 GLY A N 1
ATOM 2190 C CA . GLY A 1 281 ? -14.975 -13.310 16.148 1.00 87.88 281 GLY A CA 1
ATOM 2191 C C . GLY A 1 281 ? -14.679 -13.366 17.649 1.00 87.88 281 GLY A C 1
ATOM 2192 O O . GLY A 1 281 ? -15.395 -12.730 18.423 1.00 87.88 281 GLY A O 1
ATOM 2193 N N . SER A 1 282 ? -13.628 -14.072 18.078 1.00 92.81 282 SER A N 1
ATOM 2194 C CA . SER A 1 282 ? -13.179 -14.049 19.472 1.00 92.81 282 SER A CA 1
ATOM 2195 C C . SER A 1 282 ? -12.536 -12.706 19.835 1.00 92.81 282 SER A C 1
ATOM 2197 O O . SER A 1 282 ? -12.192 -11.896 18.972 1.00 92.81 282 SER A O 1
ATOM 2199 N N . THR A 1 283 ? -12.356 -12.456 21.134 1.00 95.06 283 THR A N 1
ATOM 2200 C CA . THR A 1 283 ? -11.678 -11.248 21.623 1.00 95.06 283 THR A CA 1
ATOM 2201 C C . THR A 1 283 ? -10.482 -11.584 22.499 1.00 95.06 283 THR A C 1
ATOM 2203 O O . THR A 1 283 ? -10.551 -12.520 23.298 1.00 95.06 283 THR A O 1
ATOM 2206 N N . ARG A 1 284 ? -9.417 -10.777 22.424 1.00 95.69 284 ARG A N 1
ATOM 2207 C CA . ARG A 1 284 ? -8.223 -10.899 23.279 1.00 95.69 284 ARG A CA 1
ATOM 2208 C C . ARG A 1 284 ? -7.929 -9.593 24.025 1.00 95.69 284 ARG A C 1
ATOM 2210 O O . ARG A 1 284 ? -8.115 -8.527 23.444 1.00 95.69 284 ARG A O 1
ATOM 2217 N N . PRO A 1 285 ? -7.446 -9.630 25.279 1.00 96.56 285 PRO A N 1
ATOM 2218 C CA . PRO A 1 285 ? -7.016 -8.423 25.989 1.00 96.56 285 PRO A CA 1
ATOM 2219 C C . PRO A 1 285 ? -5.896 -7.688 25.246 1.00 96.56 285 PRO A C 1
ATOM 2221 O O . PRO A 1 285 ? -5.000 -8.336 24.702 1.00 96.56 285 PRO A O 1
ATOM 2224 N N . ILE A 1 286 ? -5.889 -6.350 25.286 1.00 95.44 286 ILE A N 1
ATOM 2225 C CA . ILE A 1 286 ? -4.833 -5.565 24.620 1.00 95.44 286 ILE A CA 1
ATOM 2226 C C . ILE A 1 286 ? 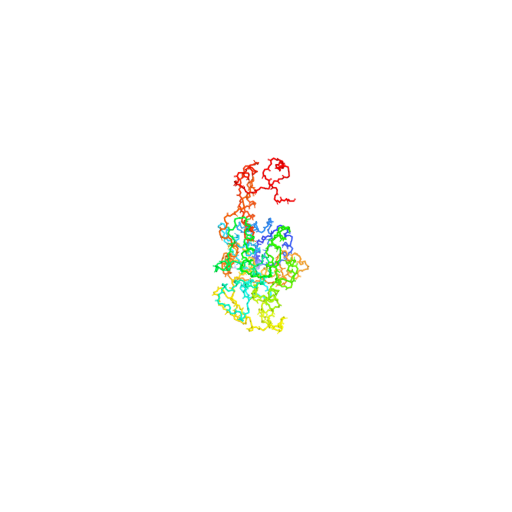-3.453 -5.691 25.277 1.00 95.44 286 ILE A C 1
ATOM 2228 O O . ILE A 1 286 ? -2.443 -5.376 24.656 1.00 95.44 286 ILE A O 1
ATOM 2232 N N . THR A 1 287 ? -3.412 -6.166 26.524 1.00 93.69 287 THR A N 1
ATOM 2233 C CA . THR A 1 287 ? -2.190 -6.463 27.284 1.00 93.69 287 THR A CA 1
ATOM 2234 C C . THR A 1 287 ? -1.551 -7.799 26.899 1.00 93.69 287 THR A C 1
ATOM 2236 O O . THR A 1 287 ? -0.419 -8.071 27.295 1.00 93.69 287 THR A O 1
ATOM 2239 N N . GLY A 1 288 ? -2.273 -8.645 26.158 1.00 90.31 288 GLY A N 1
ATOM 2240 C CA . GLY A 1 288 ? -1.798 -9.932 25.663 1.00 90.31 288 GLY A CA 1
ATOM 2241 C C . GLY A 1 288 ? -1.321 -9.875 24.207 1.00 90.31 288 GLY A C 1
ATOM 2242 O O . GLY A 1 288 ? -1.278 -8.805 23.597 1.00 90.31 288 GLY A O 1
ATOM 2243 N N . PRO A 1 289 ? -0.980 -11.036 23.619 1.00 88.25 289 PRO A N 1
ATOM 2244 C CA . PRO A 1 289 ? -0.627 -11.112 22.208 1.00 88.25 289 PRO A CA 1
ATOM 2245 C C . PRO A 1 289 ? -1.824 -10.720 21.334 1.00 88.25 289 PRO A C 1
ATOM 2247 O O . PRO A 1 289 ? -2.928 -11.260 21.476 1.00 88.25 289 PRO A O 1
ATOM 2250 N N . ALA A 1 290 ? -1.589 -9.798 20.402 1.00 88.75 290 ALA A N 1
ATOM 2251 C CA . ALA A 1 290 ? -2.596 -9.379 19.442 1.00 88.75 290 ALA A CA 1
ATOM 2252 C C . ALA A 1 290 ? -3.050 -10.547 18.551 1.00 88.75 290 ALA A C 1
ATOM 2254 O O . ALA A 1 290 ? -2.293 -11.476 18.268 1.00 88.75 290 ALA A O 1
ATOM 2255 N N . CYS A 1 291 ? -4.299 -10.499 18.088 1.00 87.25 291 CYS A N 1
ATOM 2256 C CA . CYS A 1 291 ? -4.773 -11.339 16.990 1.00 87.25 291 CYS A CA 1
ATOM 2257 C C . CYS A 1 291 ? -4.841 -10.495 15.717 1.00 87.25 291 CYS A C 1
ATOM 2259 O O . CYS A 1 291 ? -5.836 -9.822 15.448 1.00 87.25 291 CYS A O 1
ATOM 2261 N N . SER A 1 292 ? -3.737 -10.475 14.970 1.00 83.44 292 SER A N 1
ATOM 2262 C CA . SER A 1 292 ? -3.640 -9.686 13.744 1.00 83.44 292 SER A CA 1
ATOM 2263 C C . SER A 1 292 ? -4.456 -10.303 12.610 1.00 83.44 292 SER A C 1
ATOM 2265 O O . SER A 1 292 ? -4.461 -11.516 12.433 1.00 83.44 292 SER A O 1
ATOM 2267 N N . TRP A 1 293 ? -5.132 -9.448 11.844 1.00 80.31 293 TRP A N 1
ATOM 2268 C CA . TRP A 1 293 ? -5.912 -9.838 10.669 1.00 80.31 293 TRP A CA 1
ATOM 2269 C C . TRP A 1 293 ? -5.053 -9.945 9.411 1.00 80.31 293 TRP A C 1
ATOM 2271 O O . TRP A 1 293 ? -5.286 -10.753 8.528 1.00 80.31 293 TRP A O 1
ATOM 2281 N N . ALA A 1 294 ? -4.032 -9.110 9.286 1.00 74.56 294 ALA A N 1
ATOM 2282 C CA . ALA A 1 294 ? -3.070 -9.267 8.212 1.00 74.56 294 ALA A CA 1
ATOM 2283 C C . ALA A 1 294 ? -1.770 -8.597 8.591 1.00 74.56 294 ALA A C 1
ATOM 2285 O O . ALA A 1 294 ? -1.732 -7.601 9.329 1.00 74.56 294 ALA A O 1
ATOM 2286 N N . GLN A 1 295 ? -0.716 -9.127 8.002 1.00 79.56 295 GLN A N 1
ATOM 2287 C CA . GLN A 1 295 ? 0.624 -8.653 8.207 1.00 79.56 295 GLN A CA 1
ATOM 2288 C C . GLN A 1 295 ? 1.107 -8.001 6.915 1.00 79.56 295 GLN A C 1
ATOM 2290 O O . GLN A 1 295 ? 0.887 -8.503 5.816 1.00 79.56 295 GLN A O 1
ATOM 2295 N N . ARG A 1 296 ? 1.760 -6.842 7.017 1.00 81.69 296 ARG A N 1
ATOM 2296 C CA . ARG A 1 296 ? 2.516 -6.305 5.878 1.00 81.69 296 ARG A CA 1
ATOM 2297 C C . ARG A 1 296 ? 3.961 -6.766 6.015 1.00 81.69 296 ARG A C 1
ATOM 2299 O O . ARG A 1 296 ? 4.570 -6.432 7.030 1.00 81.69 296 ARG A O 1
ATOM 2306 N N . PRO A 1 297 ? 4.544 -7.459 5.032 1.00 89.38 297 PRO A N 1
ATOM 2307 C CA . PRO A 1 297 ? 5.946 -7.829 5.098 1.00 89.38 297 PRO A CA 1
ATOM 2308 C C . PRO A 1 297 ? 6.850 -6.592 5.006 1.00 89.38 297 PRO A C 1
ATOM 2310 O O . PRO A 1 297 ? 6.452 -5.522 4.529 1.00 89.38 297 PRO A O 1
ATOM 2313 N N . TRP A 1 298 ? 8.077 -6.730 5.503 1.00 93.25 298 TRP A N 1
ATOM 2314 C CA . TRP A 1 298 ? 9.089 -5.685 5.396 1.00 93.25 298 TRP A CA 1
ATOM 2315 C C . TRP A 1 298 ? 9.572 -5.526 3.949 1.00 93.25 298 TRP A C 1
ATOM 2317 O O . TRP A 1 298 ? 9.607 -6.488 3.180 1.00 93.25 298 TRP A O 1
ATOM 2327 N N . GLN A 1 299 ? 9.951 -4.291 3.604 1.00 96.25 299 GLN A N 1
ATOM 2328 C CA . GLN A 1 299 ? 10.765 -3.992 2.420 1.00 96.25 299 GLN A CA 1
ATOM 2329 C C . GLN A 1 299 ? 12.127 -4.673 2.561 1.00 96.25 299 GLN A C 1
ATOM 2331 O O . GLN A 1 299 ? 12.506 -5.057 3.671 1.00 96.25 299 GLN A O 1
ATOM 2336 N N . GLY A 1 300 ? 12.892 -4.779 1.480 1.00 97.12 300 GLY A N 1
ATOM 2337 C CA . GLY A 1 300 ? 14.201 -5.409 1.577 1.00 97.12 300 GLY A CA 1
ATOM 2338 C C . GLY A 1 300 ? 15.057 -5.322 0.329 1.00 97.12 300 GLY A C 1
ATOM 2339 O O . GLY A 1 300 ? 14.660 -4.736 -0.676 1.00 97.12 300 GLY A O 1
ATOM 2340 N N . TYR A 1 301 ? 16.227 -5.951 0.400 1.00 98.25 301 TYR A N 1
ATOM 2341 C CA . TYR A 1 301 ? 17.018 -6.270 -0.781 1.00 98.25 301 TYR A CA 1
ATOM 2342 C C . TYR A 1 301 ? 16.664 -7.667 -1.288 1.00 98.25 301 TYR A C 1
ATOM 2344 O O . TYR A 1 301 ? 16.553 -8.625 -0.514 1.00 98.25 301 TYR A O 1
ATOM 2352 N N . MET A 1 302 ? 16.514 -7.763 -2.605 1.00 98.38 302 MET A N 1
ATOM 2353 C CA . MET A 1 302 ? 16.212 -8.992 -3.326 1.00 98.38 302 MET A CA 1
ATOM 2354 C C . MET A 1 302 ? 17.183 -9.150 -4.491 1.00 98.38 302 MET A C 1
ATOM 2356 O O . MET A 1 302 ? 17.460 -8.179 -5.195 1.00 98.38 302 MET A O 1
ATOM 2360 N N . GLY A 1 303 ? 17.697 -10.358 -4.696 1.00 98.25 303 GLY A N 1
ATOM 2361 C CA . GLY A 1 303 ? 18.591 -10.680 -5.809 1.00 98.25 303 GLY A CA 1
ATOM 2362 C C . GLY A 1 303 ? 18.188 -11.952 -6.536 1.00 98.25 303 GLY A C 1
ATOM 2363 O O . GLY A 1 303 ? 17.209 -12.588 -6.155 1.00 98.25 303 GLY A O 1
ATOM 2364 N N . ASN A 1 304 ? 18.913 -12.289 -7.599 1.00 98.06 304 ASN A N 1
ATOM 2365 C CA . ASN A 1 304 ? 18.726 -13.541 -8.345 1.00 98.06 304 ASN A CA 1
ATOM 2366 C C . ASN A 1 304 ? 19.311 -14.756 -7.594 1.00 98.06 304 ASN A C 1
ATOM 2368 O O . ASN A 1 304 ? 20.021 -14.597 -6.604 1.00 98.06 304 ASN A O 1
ATOM 2372 N N . GLY A 1 305 ? 19.047 -15.978 -8.058 1.00 95.94 305 GLY A N 1
ATOM 2373 C CA . GLY A 1 305 ? 19.491 -17.190 -7.362 1.00 95.94 305 GLY A CA 1
ATOM 2374 C C . GLY A 1 305 ? 21.013 -17.334 -7.246 1.00 95.94 305 GLY A C 1
ATOM 2375 O O . GLY A 1 305 ? 21.496 -17.977 -6.310 1.00 95.94 305 GLY A O 1
ATOM 2376 N N . ASP A 1 306 ? 21.778 -16.673 -8.120 1.00 95.25 306 ASP A N 1
ATOM 2377 C CA . ASP A 1 306 ? 23.241 -16.769 -8.173 1.00 95.25 306 ASP A CA 1
ATOM 2378 C C . ASP A 1 306 ? 23.902 -16.110 -6.945 1.00 95.25 306 ASP A C 1
ATOM 2380 O O . ASP A 1 306 ? 25.040 -16.435 -6.593 1.00 95.25 306 ASP A O 1
ATOM 2384 N N . ILE A 1 307 ? 23.194 -15.219 -6.232 1.00 93.62 307 ILE A N 1
ATOM 2385 C CA . ILE A 1 307 ? 23.715 -14.603 -5.000 1.00 93.62 307 ILE A CA 1
ATOM 2386 C C . ILE A 1 307 ? 23.559 -15.492 -3.758 1.00 93.62 307 ILE A C 1
ATOM 2388 O O . ILE A 1 307 ? 24.196 -15.212 -2.740 1.00 93.62 307 ILE A O 1
ATOM 2392 N N . ASN A 1 308 ? 22.756 -16.562 -3.809 1.00 92.06 308 ASN A N 1
ATOM 2393 C CA . ASN A 1 308 ? 22.393 -17.366 -2.630 1.00 92.06 308 ASN A CA 1
ATOM 2394 C C . ASN A 1 308 ? 23.595 -18.029 -1.929 1.00 92.06 308 ASN A C 1
ATOM 2396 O O . ASN A 1 308 ? 23.513 -18.344 -0.746 1.00 92.06 308 ASN A O 1
ATOM 2400 N N . SER A 1 309 ? 24.724 -18.218 -2.616 1.00 91.00 309 SER A N 1
ATOM 2401 C CA . SER A 1 309 ? 25.960 -18.765 -2.028 1.00 91.00 309 SER A CA 1
ATOM 2402 C C . SER A 1 309 ? 26.885 -17.701 -1.421 1.00 91.00 309 SER A C 1
ATOM 2404 O O . SER A 1 309 ? 27.833 -18.029 -0.707 1.00 91.00 309 SER A O 1
ATOM 2406 N N . ARG A 1 310 ? 26.636 -16.418 -1.712 1.00 92.25 310 ARG A N 1
ATOM 2407 C CA . ARG A 1 310 ? 27.541 -15.295 -1.410 1.00 92.25 310 ARG A CA 1
ATOM 2408 C C . ARG A 1 310 ? 26.871 -14.112 -0.700 1.00 92.25 310 ARG A C 1
ATOM 2410 O O . ARG A 1 310 ? 27.545 -13.144 -0.350 1.00 92.25 310 ARG A O 1
ATOM 2417 N N . PHE A 1 311 ? 25.567 -14.191 -0.436 1.00 94.31 311 PHE A N 1
ATOM 2418 C CA . PHE A 1 311 ? 24.777 -13.093 0.129 1.00 94.31 311 PHE A CA 1
ATOM 2419 C C . PHE A 1 311 ? 25.244 -12.643 1.521 1.00 94.31 311 PHE A C 1
ATOM 2421 O O . PHE A 1 311 ? 25.145 -11.460 1.813 1.00 94.31 311 PHE A O 1
ATOM 2428 N N . GLN A 1 312 ? 25.795 -13.526 2.364 1.00 95.06 312 GLN A N 1
ATOM 2429 C CA . GLN A 1 312 ? 26.249 -13.155 3.717 1.00 95.06 312 GLN A CA 1
ATOM 2430 C C . GLN A 1 312 ? 27.377 -12.117 3.698 1.00 95.06 312 GLN A C 1
ATOM 2432 O O . GLN A 1 312 ? 27.412 -11.199 4.515 1.00 95.06 312 GLN A O 1
ATOM 2437 N N . ARG A 1 313 ? 28.287 -12.223 2.724 1.00 92.56 313 ARG A N 1
ATOM 2438 C CA . ARG A 1 313 ? 29.335 -11.220 2.504 1.00 92.56 313 ARG A CA 1
ATOM 2439 C C . ARG A 1 313 ? 28.715 -9.897 2.051 1.00 92.56 313 ARG A C 1
ATOM 2441 O O . ARG A 1 313 ? 29.024 -8.843 2.602 1.00 92.56 313 ARG A O 1
ATOM 2448 N N . LEU A 1 314 ? 27.772 -9.956 1.109 1.00 94.88 314 LEU A N 1
ATOM 2449 C CA . LEU A 1 314 ? 27.032 -8.777 0.659 1.00 94.88 314 LEU A CA 1
ATOM 2450 C C . LEU A 1 314 ? 26.261 -8.098 1.807 1.00 94.88 314 LEU A C 1
ATOM 2452 O O . LEU A 1 314 ? 26.310 -6.877 1.918 1.00 94.88 314 LEU A O 1
ATOM 2456 N N . GLN A 1 315 ? 25.608 -8.863 2.684 1.00 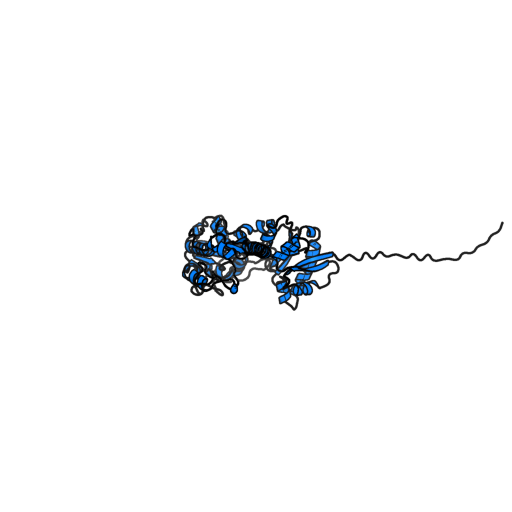96.38 315 GLN A N 1
ATOM 2457 C CA . GLN A 1 315 ? 24.915 -8.362 3.876 1.00 96.38 315 GLN A CA 1
ATOM 2458 C C . GLN A 1 315 ? 25.849 -7.524 4.755 1.00 96.38 315 GLN A C 1
ATOM 2460 O O . GLN A 1 315 ? 25.522 -6.382 5.069 1.00 96.38 315 GLN A O 1
ATOM 2465 N N . GLN A 1 316 ? 27.057 -8.017 5.053 1.00 93.44 316 GLN A N 1
ATOM 2466 C CA . GLN A 1 316 ? 28.056 -7.261 5.822 1.00 93.44 316 GLN A CA 1
ATOM 2467 C C . GLN A 1 316 ? 28.410 -5.925 5.152 1.00 93.44 316 GLN A C 1
ATOM 2469 O O . GLN A 1 316 ? 28.413 -4.877 5.806 1.00 93.44 316 GLN A O 1
ATOM 2474 N N . ARG A 1 317 ? 28.635 -5.930 3.829 1.00 93.69 317 ARG A N 1
ATOM 2475 C CA . ARG A 1 317 ? 28.908 -4.696 3.074 1.00 93.69 317 ARG A CA 1
ATOM 2476 C C . ARG A 1 317 ? 27.730 -3.724 3.114 1.00 93.69 317 ARG A C 1
ATOM 2478 O O . ARG A 1 317 ? 27.950 -2.517 3.237 1.00 93.69 317 ARG A O 1
ATOM 2485 N N . LEU A 1 318 ? 26.503 -4.231 3.006 1.00 95.50 318 LEU A N 1
ATOM 2486 C CA . LEU A 1 318 ? 25.281 -3.430 3.046 1.00 95.50 318 LEU A CA 1
ATOM 2487 C C . LEU A 1 318 ? 25.028 -2.842 4.434 1.00 95.50 318 LEU A C 1
ATOM 2489 O O . LEU A 1 318 ? 24.637 -1.682 4.515 1.00 95.50 318 LEU A O 1
ATOM 2493 N N . GLN A 1 319 ? 25.311 -3.578 5.512 1.00 95.38 319 GLN A N 1
ATOM 2494 C CA . GLN A 1 319 ? 25.261 -3.048 6.878 1.00 95.38 319 GLN A CA 1
ATOM 2495 C C . GLN A 1 319 ? 26.201 -1.851 7.028 1.00 95.38 319 GLN A C 1
ATOM 2497 O O . GLN A 1 319 ? 25.770 -0.783 7.466 1.00 95.38 319 GLN A O 1
ATOM 2502 N N . GLN A 1 320 ? 27.457 -1.995 6.593 1.00 93.06 320 GLN A N 1
ATOM 2503 C CA . GLN A 1 320 ? 28.434 -0.907 6.634 1.00 93.06 320 GLN A CA 1
ATOM 2504 C C . GLN A 1 320 ? 27.963 0.301 5.813 1.00 93.06 320 GLN A C 1
ATOM 2506 O O . GLN A 1 320 ? 27.917 1.417 6.330 1.00 93.06 320 GLN A O 1
ATOM 2511 N N . PHE A 1 321 ? 27.534 0.070 4.567 1.00 93.81 321 PHE A N 1
ATOM 2512 C CA . PHE A 1 321 ? 26.950 1.107 3.712 1.00 93.81 321 PHE A CA 1
ATOM 2513 C C . PHE A 1 321 ? 25.788 1.832 4.401 1.00 93.81 321 PHE A C 1
ATOM 2515 O O . PHE A 1 321 ? 25.743 3.059 4.404 1.00 93.81 321 PHE A O 1
ATOM 2522 N N . TYR A 1 322 ? 24.860 1.093 5.007 1.00 94.69 322 TYR A N 1
ATOM 2523 C CA . TYR A 1 322 ? 23.660 1.670 5.600 1.00 94.69 322 TYR A CA 1
ATOM 2524 C C . TYR A 1 322 ? 23.993 2.556 6.805 1.00 94.69 322 TYR A C 1
ATOM 2526 O O . TYR A 1 322 ? 23.408 3.628 6.967 1.00 94.69 322 TYR A O 1
ATOM 2534 N N . GLN A 1 323 ? 24.961 2.150 7.635 1.00 93.31 323 GLN A N 1
ATOM 2535 C CA . GLN A 1 323 ? 25.445 2.981 8.743 1.00 93.31 323 GLN A CA 1
ATOM 2536 C C . GLN A 1 323 ? 26.210 4.212 8.245 1.00 93.31 323 GLN A C 1
ATOM 2538 O O . GLN A 1 323 ? 25.985 5.318 8.737 1.00 93.31 323 GLN A O 1
ATOM 2543 N N . ASP A 1 324 ? 27.064 4.048 7.234 1.00 91.56 324 ASP A N 1
ATOM 2544 C CA . ASP A 1 324 ? 27.783 5.156 6.605 1.00 91.56 324 ASP A CA 1
ATOM 2545 C C . ASP A 1 324 ? 26.827 6.196 6.010 1.00 91.56 324 ASP A C 1
ATOM 2547 O O . ASP A 1 324 ? 26.993 7.395 6.234 1.00 91.56 324 ASP A O 1
ATOM 2551 N N . ALA A 1 325 ? 25.811 5.739 5.280 1.00 92.62 325 ALA A N 1
ATOM 2552 C CA . ALA A 1 325 ? 24.836 6.593 4.618 1.00 92.62 325 ALA A CA 1
ATOM 2553 C C . ALA A 1 325 ? 23.901 7.299 5.614 1.00 92.62 325 ALA A C 1
ATOM 2555 O O . ALA A 1 325 ? 23.561 8.461 5.401 1.00 92.62 325 ALA A O 1
ATOM 2556 N N . LYS A 1 326 ? 23.545 6.673 6.747 1.00 92.19 326 LYS A N 1
ATOM 2557 C CA . LYS A 1 326 ? 22.802 7.343 7.839 1.00 92.19 326 LYS A CA 1
ATOM 2558 C C . LYS A 1 326 ? 23.518 8.580 8.374 1.00 92.19 326 LYS A C 1
ATOM 2560 O O . LYS A 1 326 ? 22.865 9.569 8.729 1.00 92.19 326 LYS A O 1
ATOM 2565 N N . ASN A 1 327 ? 24.844 8.482 8.437 1.00 89.69 327 ASN A N 1
ATOM 2566 C CA . ASN A 1 327 ? 25.748 9.515 8.927 1.00 89.69 327 ASN A CA 1
ATOM 2567 C C . ASN A 1 327 ? 26.217 10.466 7.813 1.00 89.69 327 ASN A C 1
ATOM 2569 O O . ASN A 1 327 ? 26.989 11.383 8.087 1.00 89.69 327 ASN A O 1
ATOM 2573 N N . SER A 1 328 ? 25.758 10.270 6.572 1.00 87.81 328 SER A N 1
ATOM 2574 C CA . SER A 1 328 ? 26.044 11.177 5.463 1.00 87.81 328 SER A CA 1
ATOM 2575 C C . SER A 1 328 ? 25.479 12.571 5.741 1.00 87.81 328 SER A C 1
ATOM 2577 O O . SER A 1 328 ? 24.379 12.720 6.286 1.00 87.81 328 SER A O 1
ATOM 2579 N N . ALA A 1 329 ? 26.225 13.595 5.323 1.00 87.31 329 ALA A N 1
ATOM 2580 C CA . ALA A 1 329 ? 25.736 14.969 5.288 1.00 87.31 329 ALA A CA 1
ATOM 2581 C C . ALA A 1 329 ? 24.625 15.139 4.235 1.00 87.31 329 ALA A C 1
ATOM 2583 O O . ALA A 1 329 ? 23.690 15.911 4.445 1.00 87.31 329 ALA A O 1
ATOM 2584 N N . ASP A 1 330 ? 24.689 14.378 3.137 1.00 90.56 330 ASP A N 1
ATOM 2585 C CA . ASP A 1 330 ? 23.668 14.381 2.092 1.00 90.56 330 ASP A CA 1
ATOM 2586 C C . ASP A 1 330 ? 22.539 13.401 2.438 1.00 90.56 330 ASP A C 1
ATOM 2588 O O . ASP A 1 330 ? 22.516 12.231 2.036 1.00 90.56 330 ASP A O 1
ATOM 2592 N N . THR A 1 331 ? 21.603 13.894 3.247 1.00 91.06 331 THR A N 1
ATOM 2593 C CA . THR A 1 331 ? 20.432 13.118 3.672 1.00 91.06 331 THR A CA 1
ATOM 2594 C C . THR A 1 331 ? 19.456 12.821 2.531 1.00 91.06 331 THR A C 1
ATOM 2596 O O . THR A 1 331 ? 18.728 11.836 2.617 1.00 91.06 331 THR A O 1
ATOM 2599 N N . ASP A 1 332 ? 19.452 13.616 1.457 1.00 93.06 332 ASP A N 1
ATOM 2600 C CA . ASP A 1 332 ? 18.560 13.404 0.312 1.00 93.06 332 ASP A CA 1
ATOM 2601 C C . ASP A 1 332 ? 19.022 12.202 -0.523 1.00 93.06 332 ASP A C 1
ATOM 2603 O O . ASP A 1 332 ? 18.228 11.298 -0.800 1.00 93.06 332 ASP A O 1
ATOM 2607 N N . LYS A 1 333 ? 20.327 12.112 -0.824 1.00 94.19 333 LYS A N 1
ATOM 2608 C CA . LYS A 1 333 ? 20.910 10.920 -1.470 1.00 94.19 333 LYS A CA 1
ATOM 2609 C C . LYS A 1 333 ? 20.695 9.660 -0.632 1.00 94.19 333 LYS A C 1
ATOM 2611 O O . LYS A 1 333 ? 20.319 8.619 -1.175 1.00 94.19 333 LYS A O 1
ATOM 2616 N N . ALA A 1 334 ? 20.873 9.754 0.688 1.00 93.69 334 ALA A N 1
ATOM 2617 C CA . ALA A 1 334 ? 20.634 8.634 1.597 1.00 93.69 334 ALA A CA 1
ATOM 2618 C C . ALA A 1 334 ? 19.169 8.156 1.537 1.00 93.69 334 ALA A C 1
ATOM 2620 O O . ALA A 1 334 ? 18.917 6.967 1.332 1.00 93.69 334 ALA A O 1
ATOM 2621 N N . LEU A 1 335 ? 18.201 9.077 1.615 1.00 94.12 335 LEU A N 1
ATOM 2622 C CA . LEU A 1 335 ? 16.774 8.750 1.522 1.00 94.12 335 LEU A CA 1
ATOM 2623 C C . LEU A 1 335 ? 16.398 8.145 0.160 1.00 94.12 335 LEU A C 1
ATOM 2625 O O . LEU A 1 335 ? 15.647 7.166 0.116 1.00 94.12 335 LEU A O 1
ATOM 2629 N N . LYS A 1 336 ? 16.952 8.660 -0.946 1.00 94.75 336 LYS A N 1
ATOM 2630 C CA . LYS A 1 336 ? 16.776 8.091 -2.299 1.00 94.75 336 LYS A CA 1
ATOM 2631 C C . LYS A 1 336 ? 17.258 6.641 -2.393 1.00 94.75 336 LYS A C 1
ATOM 2633 O O . LYS A 1 336 ? 16.619 5.836 -3.066 1.00 94.75 336 LYS A O 1
ATOM 2638 N N . MET A 1 337 ? 18.321 6.298 -1.667 1.00 95.12 337 MET A N 1
ATOM 2639 C CA . MET A 1 337 ? 18.849 4.933 -1.531 1.00 95.12 337 MET A CA 1
ATOM 2640 C C . MET A 1 337 ? 18.169 4.114 -0.418 1.00 95.12 337 MET A C 1
ATOM 2642 O O . MET A 1 337 ? 18.679 3.069 -0.017 1.00 95.12 337 MET A O 1
ATOM 2646 N N . TRP A 1 338 ? 17.011 4.574 0.069 1.00 94.94 338 TRP A N 1
ATOM 2647 C CA . TRP A 1 338 ? 16.191 3.928 1.102 1.00 94.94 338 TRP A CA 1
ATOM 2648 C C . TRP A 1 338 ? 16.866 3.825 2.472 1.00 94.94 338 TRP A C 1
ATOM 2650 O O . TRP A 1 338 ? 16.498 2.992 3.304 1.00 94.94 338 TRP A O 1
ATOM 2660 N N . VAL A 1 339 ? 17.819 4.715 2.740 1.00 95.12 339 VAL A N 1
ATOM 2661 C CA . VAL A 1 339 ? 18.470 4.836 4.039 1.00 95.12 339 VAL A CA 1
ATOM 2662 C C . VAL A 1 339 ? 17.707 5.842 4.893 1.00 95.12 339 VAL A C 1
ATOM 2664 O O . VAL A 1 339 ? 17.851 7.053 4.750 1.00 95.12 339 VAL A O 1
ATOM 2667 N N . ASP A 1 340 ? 16.896 5.323 5.813 1.00 92.62 340 ASP A N 1
ATOM 2668 C CA . ASP A 1 340 ? 16.187 6.114 6.821 1.00 92.62 340 ASP A CA 1
ATOM 2669 C C . ASP A 1 340 ? 16.866 5.941 8.190 1.00 92.62 340 ASP A C 1
ATOM 2671 O O . ASP A 1 340 ? 17.147 4.820 8.638 1.00 92.62 340 ASP A O 1
ATOM 2675 N N . ARG A 1 341 ? 17.103 7.062 8.884 1.00 91.69 341 ARG A N 1
ATOM 2676 C CA . ARG A 1 341 ? 17.680 7.101 10.238 1.00 91.69 341 ARG A CA 1
ATOM 2677 C C . ARG A 1 341 ? 16.826 6.364 11.270 1.00 91.69 341 ARG A C 1
ATOM 2679 O O . ARG A 1 341 ? 17.370 5.905 12.269 1.00 91.69 341 ARG A O 1
ATOM 2686 N N . LYS A 1 342 ? 15.520 6.223 11.033 1.00 91.50 342 LYS A N 1
ATOM 2687 C CA . LYS A 1 342 ? 14.579 5.482 11.889 1.00 91.50 342 LYS A CA 1
ATOM 2688 C C . LYS A 1 342 ? 14.533 3.985 11.586 1.00 91.50 342 LYS A C 1
ATOM 2690 O O . LYS A 1 342 ? 13.868 3.249 12.315 1.00 91.50 342 LYS A O 1
ATOM 2695 N N . ASN A 1 343 ? 15.229 3.536 10.545 1.00 94.19 343 ASN A N 1
ATOM 2696 C CA . ASN A 1 343 ? 15.238 2.148 10.104 1.00 94.19 343 ASN A CA 1
ATOM 2697 C C . ASN A 1 343 ? 16.596 1.481 10.344 1.00 94.19 343 ASN A C 1
ATOM 2699 O O . ASN A 1 343 ? 17.592 2.134 10.651 1.00 94.19 343 ASN A O 1
ATOM 2703 N N . VAL A 1 344 ? 16.651 0.165 10.197 1.00 94.94 344 VAL A N 1
ATOM 2704 C CA . VAL A 1 344 ? 17.844 -0.676 10.288 1.00 94.94 344 VAL A CA 1
ATOM 2705 C C . VAL A 1 344 ? 17.726 -1.823 9.290 1.00 94.94 344 VAL A C 1
ATOM 2707 O O . VAL A 1 344 ? 16.618 -2.263 8.978 1.00 94.94 344 VAL A O 1
ATOM 2710 N N . LEU A 1 345 ? 18.864 -2.300 8.790 1.00 96.88 345 LEU A N 1
ATOM 2711 C CA . LEU A 1 345 ? 18.911 -3.526 8.007 1.00 96.88 345 LEU A CA 1
ATOM 2712 C C . LEU A 1 345 ? 18.916 -4.729 8.947 1.00 96.88 345 LEU A C 1
ATOM 2714 O O . LEU A 1 345 ? 19.705 -4.782 9.892 1.00 96.88 345 LEU A O 1
ATOM 2718 N N . VAL A 1 346 ? 18.047 -5.692 8.678 1.00 96.75 346 VAL A N 1
ATOM 2719 C CA . VAL A 1 346 ? 18.009 -6.978 9.371 1.00 96.75 346 VAL A CA 1
ATOM 2720 C C . VAL A 1 346 ? 18.312 -8.068 8.364 1.00 96.75 346 VAL A C 1
ATOM 2722 O O . VAL A 1 346 ? 17.571 -8.279 7.403 1.00 96.75 346 VAL A O 1
ATOM 2725 N N . ASP A 1 347 ? 19.433 -8.735 8.589 1.00 96.31 347 ASP A N 1
ATOM 2726 C CA . ASP A 1 347 ? 19.927 -9.789 7.723 1.00 96.31 347 ASP A CA 1
ATOM 2727 C C . ASP A 1 347 ? 19.169 -11.086 7.976 1.00 96.31 347 ASP A C 1
ATOM 2729 O O . ASP A 1 347 ? 18.908 -11.468 9.120 1.00 96.31 347 ASP A O 1
ATOM 2733 N N . ARG A 1 348 ? 18.787 -11.761 6.892 1.00 93.75 348 ARG A N 1
ATOM 2734 C CA . ARG A 1 348 ? 18.201 -13.093 6.981 1.00 93.75 348 ARG A CA 1
ATOM 2735 C C . ARG A 1 348 ? 19.312 -14.127 7.055 1.00 93.75 348 ARG A C 1
ATOM 2737 O O . ARG A 1 348 ? 20.262 -14.062 6.284 1.00 93.75 348 ARG A O 1
ATOM 2744 N N . GLU A 1 349 ? 19.144 -15.114 7.928 1.00 93.38 349 GLU A N 1
ATOM 2745 C CA . GLU A 1 349 ? 20.031 -16.283 7.988 1.00 93.38 349 GLU A CA 1
ATOM 2746 C C . GLU A 1 349 ? 19.868 -17.174 6.751 1.00 93.38 349 GLU A C 1
ATOM 2748 O O . GLU A 1 349 ? 20.840 -17.727 6.244 1.00 93.38 349 GLU A O 1
ATOM 2753 N N . VAL A 1 350 ? 18.633 -17.265 6.246 1.00 93.88 350 VAL A N 1
ATOM 2754 C CA . VAL A 1 350 ? 18.267 -18.013 5.042 1.00 93.88 350 VAL A CA 1
ATOM 2755 C C . VAL A 1 350 ? 17.495 -17.083 4.096 1.00 93.88 350 VAL A C 1
ATOM 2757 O O . VAL A 1 350 ? 16.471 -16.510 4.512 1.00 93.88 350 VAL A O 1
ATOM 2760 N N . PRO A 1 351 ? 17.954 -16.910 2.840 1.00 94.31 351 PRO A N 1
ATOM 2761 C CA . PRO A 1 351 ? 17.205 -16.179 1.829 1.00 94.31 351 PRO A CA 1
ATOM 2762 C C . PRO A 1 351 ? 15.860 -16.857 1.564 1.00 94.31 351 PRO A C 1
ATOM 2764 O O . PRO A 1 351 ? 15.748 -18.080 1.608 1.00 94.31 351 PRO A O 1
ATOM 2767 N N . VAL A 1 352 ? 14.827 -16.067 1.295 1.00 95.00 352 VAL A N 1
ATOM 2768 C CA . VAL A 1 352 ? 13.467 -16.578 1.059 1.00 95.00 352 VAL A CA 1
ATOM 2769 C C . VAL A 1 352 ? 12.955 -16.126 -0.292 1.00 95.00 352 VAL A C 1
ATOM 2771 O O . VAL A 1 352 ? 13.229 -15.005 -0.716 1.00 95.00 352 VAL A O 1
ATOM 2774 N N . GLN A 1 353 ? 12.171 -16.968 -0.959 1.00 96.00 353 GLN A N 1
ATOM 2775 C CA . GLN A 1 353 ? 11.530 -16.567 -2.206 1.00 96.00 353 GLN A CA 1
ATOM 2776 C C . GLN A 1 353 ? 10.530 -15.427 -1.949 1.00 96.00 353 GLN A C 1
ATOM 2778 O O . GLN A 1 353 ? 9.890 -15.393 -0.890 1.00 96.00 353 GLN A O 1
ATOM 2783 N N . PRO A 1 354 ? 10.339 -14.497 -2.904 1.00 95.38 354 PRO A N 1
ATOM 2784 C CA . PRO A 1 354 ? 9.396 -13.392 -2.741 1.00 95.38 354 PRO A CA 1
ATOM 2785 C C . PRO A 1 354 ? 7.964 -13.881 -2.481 1.00 95.38 354 PRO A C 1
ATOM 2787 O O . PRO A 1 354 ? 7.269 -13.309 -1.646 1.00 95.38 354 PRO A O 1
ATOM 2790 N N . GLY A 1 355 ? 7.541 -14.975 -3.126 1.00 92.38 355 GLY A N 1
ATOM 2791 C CA . GLY A 1 355 ? 6.236 -15.595 -2.881 1.00 92.38 355 GLY A CA 1
ATOM 2792 C C . GLY A 1 355 ? 6.060 -16.036 -1.427 1.00 92.38 355 GLY A C 1
ATOM 2793 O O . GLY A 1 355 ? 5.076 -15.669 -0.791 1.00 92.38 355 GLY A O 1
ATOM 2794 N N . ASP A 1 356 ? 7.044 -16.738 -0.861 1.00 92.75 356 ASP A N 1
ATOM 2795 C CA . ASP A 1 356 ? 7.012 -17.193 0.536 1.00 92.75 356 ASP A CA 1
ATOM 2796 C C . ASP A 1 356 ? 7.069 -16.029 1.529 1.00 92.75 356 ASP A C 1
ATOM 2798 O O . ASP A 1 356 ? 6.433 -16.064 2.584 1.00 92.75 356 ASP A O 1
ATOM 2802 N N . HIS A 1 357 ? 7.812 -14.970 1.198 1.00 91.56 357 HIS A N 1
ATOM 2803 C CA . HIS A 1 357 ? 7.848 -13.741 1.994 1.00 91.56 357 HIS A CA 1
ATOM 2804 C C . HIS A 1 357 ? 6.479 -13.054 2.068 1.00 91.56 357 HIS A C 1
ATOM 2806 O O . HIS A 1 357 ? 6.083 -12.588 3.136 1.00 91.56 357 HIS A O 1
ATOM 2812 N N . LEU A 1 358 ? 5.732 -13.038 0.962 1.00 90.06 358 LEU A N 1
ATOM 2813 C CA . LEU A 1 358 ? 4.382 -12.469 0.895 1.00 90.06 358 LEU A CA 1
ATOM 2814 C C . LEU A 1 358 ? 3.320 -13.379 1.529 1.00 90.06 358 LEU A C 1
ATOM 2816 O O . LEU A 1 358 ? 2.443 -12.889 2.246 1.00 90.06 358 LEU A O 1
ATOM 2820 N N . ASN A 1 359 ? 3.401 -14.688 1.279 1.00 87.00 359 ASN A N 1
ATOM 2821 C CA . ASN A 1 359 ? 2.432 -15.678 1.754 1.00 87.00 359 ASN A CA 1
ATOM 2822 C C . ASN A 1 359 ? 2.458 -15.812 3.277 1.00 87.00 359 ASN A C 1
ATOM 2824 O O . ASN A 1 359 ? 1.397 -15.856 3.896 1.00 87.00 359 ASN A O 1
ATOM 2828 N N . ARG A 1 360 ? 3.650 -15.799 3.896 1.00 84.69 360 ARG A N 1
ATOM 2829 C CA . ARG A 1 360 ? 3.782 -15.831 5.364 1.00 84.69 360 ARG A CA 1
ATOM 2830 C C . ARG A 1 360 ? 3.071 -14.663 6.048 1.00 84.69 360 ARG A C 1
ATOM 2832 O O . ARG A 1 360 ? 2.581 -14.835 7.152 1.00 84.69 360 ARG A O 1
ATOM 2839 N N . ALA A 1 361 ? 2.978 -13.516 5.376 1.00 79.56 361 ALA A N 1
ATOM 2840 C CA . ALA A 1 361 ? 2.289 -12.333 5.879 1.00 79.56 361 ALA A CA 1
ATOM 2841 C C . ALA A 1 361 ? 0.786 -12.288 5.519 1.00 79.56 361 ALA A C 1
ATOM 2843 O O . ALA A 1 361 ? 0.095 -11.327 5.861 1.00 79.56 361 ALA A O 1
ATOM 2844 N N . GLN A 1 362 ? 0.282 -13.273 4.761 1.00 78.62 362 GLN A N 1
ATOM 2845 C CA . GLN A 1 362 ? -1.050 -13.246 4.134 1.00 78.62 362 GLN A CA 1
ATOM 2846 C C . GLN A 1 362 ? -1.309 -11.959 3.322 1.00 78.62 362 GLN A C 1
ATOM 2848 O O . GLN A 1 362 ? -2.441 -11.496 3.188 1.00 78.62 362 GLN A O 1
ATOM 2853 N N . TYR A 1 363 ? -0.248 -11.343 2.788 1.00 80.75 363 TYR A N 1
ATOM 2854 C CA . TYR A 1 363 ? -0.338 -10.058 2.087 1.00 80.75 363 TYR A CA 1
ATOM 2855 C C . TYR A 1 363 ? -0.637 -10.229 0.595 1.00 80.75 363 TYR A C 1
ATOM 2857 O O . TYR A 1 363 ? -1.064 -9.280 -0.061 1.00 80.75 363 TYR A O 1
ATOM 2865 N N . LYS A 1 364 ? -0.461 -11.443 0.057 1.00 78.25 364 LYS A N 1
ATOM 2866 C CA . LYS A 1 364 ? -0.805 -11.771 -1.331 1.00 78.25 364 LYS A CA 1
ATOM 2867 C C . LYS A 1 364 ? -2.279 -11.468 -1.624 1.00 78.25 364 LYS A C 1
ATOM 2869 O O . LYS A 1 364 ? -2.558 -10.719 -2.552 1.00 78.25 364 LYS A O 1
ATOM 2874 N N . ASP A 1 365 ? -3.186 -11.908 -0.754 1.00 76.25 365 ASP A N 1
ATOM 2875 C CA . ASP A 1 365 ? -4.631 -11.659 -0.869 1.00 76.25 365 ASP A CA 1
ATOM 2876 C C . ASP A 1 365 ? -4.990 -10.165 -0.795 1.00 76.25 365 ASP A C 1
ATOM 2878 O O . ASP A 1 365 ? -6.022 -9.733 -1.306 1.00 76.25 365 ASP A O 1
ATOM 2882 N N . VAL A 1 366 ? -4.144 -9.355 -0.146 1.00 79.81 366 VAL A N 1
ATOM 2883 C CA . VAL A 1 366 ? -4.312 -7.897 -0.073 1.00 79.81 366 VAL A CA 1
ATOM 2884 C C . VAL A 1 366 ? -3.892 -7.236 -1.386 1.00 79.81 366 VAL A C 1
ATOM 2886 O O . VAL A 1 366 ? -4.551 -6.295 -1.818 1.00 79.81 366 VAL A O 1
ATOM 2889 N N . ILE A 1 367 ? -2.834 -7.725 -2.041 1.00 81.06 367 ILE A N 1
ATOM 2890 C CA . ILE A 1 367 ? -2.423 -7.245 -3.372 1.00 81.06 367 ILE A CA 1
ATOM 2891 C C . ILE A 1 367 ? -3.418 -7.708 -4.447 1.00 81.06 367 ILE A C 1
ATOM 2893 O O . ILE A 1 367 ? -3.750 -6.949 -5.355 1.00 81.06 367 ILE A O 1
ATOM 2897 N N . GLU A 1 368 ? -3.929 -8.932 -4.315 1.00 82.31 368 GLU A N 1
ATOM 2898 C CA . GLU A 1 368 ? -4.910 -9.558 -5.216 1.00 82.31 368 GLU A CA 1
ATOM 2899 C C . GLU A 1 368 ? -6.362 -9.195 -4.876 1.00 82.31 368 GLU A C 1
ATOM 2901 O O . GLU A 1 368 ? -7.309 -9.708 -5.482 1.00 82.31 368 GLU A O 1
ATOM 2906 N N . ARG A 1 369 ? -6.548 -8.279 -3.919 1.00 75.00 369 ARG A N 1
ATOM 2907 C CA . ARG A 1 369 ? -7.840 -7.696 -3.566 1.00 75.00 369 ARG A CA 1
ATOM 2908 C C . ARG A 1 369 ? -8.470 -7.152 -4.852 1.00 75.00 369 ARG A C 1
ATOM 2910 O O . ARG A 1 369 ? -7.885 -6.284 -5.496 1.00 75.00 369 ARG A O 1
ATOM 2917 N N . ASP A 1 370 ? -9.598 -7.766 -5.231 1.00 64.50 370 ASP A N 1
ATOM 2918 C CA . ASP A 1 370 ? -10.449 -7.536 -6.426 1.00 64.50 370 ASP A CA 1
ATOM 2919 C C . ASP A 1 370 ? -10.634 -8.685 -7.439 1.00 64.50 370 ASP A C 1
ATOM 2921 O O . ASP A 1 370 ? -11.017 -8.448 -8.585 1.00 64.50 370 ASP A O 1
ATOM 2925 N N . GLY A 1 371 ? -10.549 -9.955 -7.037 1.00 54.59 371 GLY A N 1
ATOM 2926 C CA . GLY A 1 371 ? -11.339 -10.991 -7.737 1.00 54.59 371 GLY A CA 1
ATOM 2927 C C . GLY A 1 371 ? -12.844 -10.876 -7.391 1.00 54.59 371 GLY A C 1
ATOM 2928 O O . GLY A 1 371 ? -13.141 -10.657 -6.204 1.00 54.59 371 GLY A O 1
ATOM 2929 N N . PRO A 1 372 ? -13.835 -11.014 -8.318 1.00 48.81 372 PRO A N 1
ATOM 2930 C CA . PRO A 1 372 ? -13.838 -11.236 -9.772 1.00 48.81 372 PRO A CA 1
ATOM 2931 C C . PRO A 1 372 ? -14.652 -10.150 -10.536 1.00 48.81 372 PRO A C 1
ATOM 2933 O O . PRO A 1 372 ? -15.622 -10.465 -11.227 1.00 48.81 372 PRO A O 1
ATOM 2936 N N . PHE A 1 373 ? -14.329 -8.860 -10.408 1.00 53.69 373 PHE A N 1
ATOM 2937 C CA . PHE A 1 373 ? -14.951 -7.858 -11.291 1.00 53.69 373 PHE A CA 1
ATOM 2938 C C . PHE A 1 373 ? -14.193 -7.853 -12.617 1.00 53.69 373 PHE A C 1
ATOM 2940 O O . PHE A 1 373 ? -13.042 -7.437 -12.683 1.00 53.69 373 PHE A O 1
ATOM 2947 N N . GLN A 1 374 ? -14.832 -8.375 -13.664 1.00 57.19 374 GLN A N 1
ATOM 2948 C CA . GLN A 1 374 ? -14.210 -8.604 -14.973 1.00 57.19 374 GLN A CA 1
ATOM 2949 C C . GLN A 1 374 ? -13.990 -7.337 -15.805 1.00 57.19 374 GLN A C 1
ATOM 2951 O O . GLN A 1 374 ? -13.380 -7.421 -16.868 1.00 57.19 374 GLN A O 1
ATOM 2956 N N . ASN A 1 375 ? -14.464 -6.176 -15.350 1.00 70.69 375 ASN A N 1
ATOM 2957 C CA . ASN A 1 375 ? -14.375 -4.949 -16.132 1.00 70.69 375 ASN A CA 1
ATOM 2958 C C . ASN A 1 375 ? -12.944 -4.420 -16.069 1.00 70.69 375 ASN A C 1
ATOM 2960 O O . ASN A 1 375 ? -12.589 -3.620 -15.201 1.00 70.69 375 ASN A O 1
ATOM 2964 N N . LYS A 1 376 ? -12.115 -4.928 -16.976 1.00 87.50 376 LYS A N 1
ATOM 2965 C CA . LYS A 1 376 ? -10.812 -4.364 -17.274 1.00 87.50 376 LYS A CA 1
ATOM 2966 C C . LYS A 1 376 ? -10.981 -3.242 -18.279 1.00 87.50 376 LYS A C 1
ATOM 2968 O O . LYS A 1 376 ? -11.732 -3.400 -19.233 1.00 87.50 376 LYS A O 1
ATOM 2973 N N . ILE A 1 377 ? -10.232 -2.165 -18.092 1.00 91.75 377 ILE A N 1
ATOM 2974 C CA . ILE A 1 377 ? -10.101 -1.134 -19.123 1.00 91.75 377 ILE A CA 1
ATOM 2975 C C . ILE A 1 377 ? -9.170 -1.665 -20.217 1.00 91.75 377 ILE A C 1
ATOM 2977 O O . ILE A 1 377 ? -8.034 -2.036 -19.936 1.00 91.75 377 ILE A O 1
ATOM 2981 N N . LYS A 1 378 ? -9.606 -1.678 -21.468 1.00 95.38 378 LYS A N 1
ATOM 2982 C CA . LYS A 1 378 ? -8.786 -2.026 -22.631 1.00 95.38 378 LYS A CA 1
ATOM 2983 C C . LYS A 1 378 ? -8.123 -0.772 -23.190 1.00 95.38 378 LYS A C 1
ATOM 2985 O O . LYS A 1 378 ? -8.760 0.016 -23.891 1.00 95.38 378 LYS A O 1
ATOM 2990 N N . LEU A 1 379 ? -6.839 -0.592 -22.887 1.00 96.75 379 LEU A N 1
ATOM 2991 C CA . LEU A 1 379 ? -6.017 0.483 -23.437 1.00 96.75 379 LEU A CA 1
ATOM 2992 C C . LEU A 1 379 ? -5.479 0.075 -24.812 1.00 96.75 379 LEU A C 1
ATOM 2994 O O . LEU A 1 379 ? -4.700 -0.874 -24.931 1.00 96.75 379 LEU A O 1
ATOM 2998 N N . CYS A 1 380 ? -5.890 0.800 -25.852 1.00 97.00 380 CYS A N 1
ATOM 2999 C CA . CYS A 1 380 ? -5.423 0.563 -27.210 1.00 97.00 380 CYS A CA 1
ATOM 3000 C C . CYS A 1 380 ? -4.042 1.178 -27.453 1.00 97.00 380 CYS A C 1
ATOM 3002 O O . CYS A 1 380 ? -3.805 2.344 -27.131 1.00 97.00 380 CYS A O 1
ATOM 3004 N N . VAL A 1 381 ? -3.156 0.395 -28.068 1.00 96.62 381 VAL A N 1
ATOM 3005 C CA . VAL A 1 381 ? -1.787 0.775 -28.443 1.00 96.62 381 VAL A CA 1
ATOM 3006 C C . VAL A 1 381 ? -1.516 0.445 -29.910 1.00 96.62 381 VAL A C 1
ATOM 3008 O O . VAL A 1 381 ? -2.160 -0.429 -30.495 1.00 96.62 381 VAL A O 1
ATOM 3011 N N . THR A 1 382 ? -0.555 1.134 -30.522 1.00 95.00 382 THR A N 1
ATOM 3012 C CA . THR A 1 382 ? -0.314 1.083 -31.977 1.00 95.00 382 THR A CA 1
ATOM 3013 C C . THR A 1 382 ? 1.062 0.552 -32.379 1.00 95.00 382 THR A C 1
ATOM 3015 O O . THR A 1 382 ? 1.358 0.437 -33.569 1.00 95.00 382 THR A O 1
ATOM 3018 N N . SER A 1 383 ? 1.916 0.211 -31.411 1.00 94.88 383 SER A N 1
ATOM 3019 C CA . SER A 1 383 ? 3.242 -0.359 -31.668 1.00 94.88 383 SER A CA 1
ATOM 3020 C C . SER A 1 383 ? 3.647 -1.391 -30.618 1.00 94.88 383 SER A C 1
ATOM 3022 O O . SER A 1 383 ? 3.140 -1.394 -29.498 1.00 94.88 383 SER A O 1
ATOM 3024 N N . LEU A 1 384 ? 4.628 -2.233 -30.958 1.00 95.75 384 LEU A N 1
ATOM 3025 C CA . LEU A 1 384 ? 5.198 -3.206 -30.023 1.00 95.75 384 LEU A CA 1
ATOM 3026 C C . LEU A 1 384 ? 5.876 -2.529 -28.817 1.00 95.75 384 LEU A C 1
ATOM 3028 O O . LEU A 1 384 ? 5.835 -3.050 -27.707 1.00 95.75 384 LEU A O 1
ATOM 3032 N N . ILE A 1 385 ? 6.470 -1.347 -29.015 1.00 95.50 385 ILE A N 1
ATOM 3033 C CA . ILE A 1 385 ? 7.089 -0.570 -27.931 1.00 95.50 385 ILE A CA 1
ATOM 3034 C C . ILE A 1 385 ? 6.016 -0.091 -26.946 1.00 95.50 385 ILE A C 1
ATOM 3036 O O . ILE A 1 385 ? 6.188 -0.222 -25.733 1.00 95.50 385 ILE A O 1
ATOM 3040 N N . GLU A 1 386 ? 4.898 0.430 -27.456 1.00 95.81 386 GLU A N 1
ATOM 3041 C CA . GLU A 1 386 ? 3.764 0.844 -26.625 1.00 95.81 386 GLU A CA 1
ATOM 3042 C C . GLU A 1 386 ? 3.112 -0.344 -25.918 1.00 95.81 386 GLU A C 1
ATOM 3044 O O . GLU A 1 386 ? 2.783 -0.223 -24.740 1.00 95.81 386 GLU A O 1
ATOM 3049 N N . LEU A 1 387 ? 2.982 -1.491 -26.593 1.00 96.88 387 LEU A N 1
ATOM 3050 C CA . LEU A 1 387 ? 2.466 -2.720 -25.991 1.00 96.88 387 LEU A CA 1
ATOM 3051 C C . LEU A 1 387 ? 3.331 -3.163 -24.808 1.00 96.88 387 LEU A C 1
ATOM 3053 O O . LEU A 1 387 ? 2.819 -3.292 -23.699 1.00 96.88 387 LEU A O 1
ATOM 3057 N N . ASN A 1 388 ? 4.646 -3.275 -25.003 1.00 95.75 388 ASN A N 1
ATOM 3058 C CA . ASN A 1 388 ? 5.572 -3.650 -23.932 1.00 95.75 388 ASN A CA 1
ATOM 3059 C C . ASN A 1 388 ? 5.523 -2.653 -22.762 1.00 95.75 388 ASN A C 1
ATOM 3061 O O . ASN A 1 388 ? 5.488 -3.051 -21.597 1.00 95.75 388 ASN A O 1
ATOM 3065 N N . LYS A 1 389 ? 5.485 -1.344 -23.050 1.00 96.44 389 LYS A N 1
ATOM 3066 C CA . LYS A 1 389 ? 5.344 -0.308 -22.013 1.00 96.44 389 LYS A CA 1
ATOM 3067 C C . LYS A 1 389 ? 4.021 -0.460 -21.255 1.00 96.44 389 LYS A C 1
ATOM 3069 O O . LYS A 1 389 ? 4.014 -0.368 -20.027 1.00 96.44 389 LYS A O 1
ATOM 3074 N N . CYS A 1 390 ? 2.927 -0.698 -21.972 1.00 97.38 390 CYS A N 1
ATOM 3075 C CA . CYS A 1 390 ? 1.595 -0.876 -21.409 1.00 97.38 390 CYS A CA 1
ATOM 3076 C C . CYS A 1 390 ? 1.531 -2.106 -20.492 1.00 97.38 390 CYS A C 1
ATOM 3078 O O . CYS A 1 390 ? 1.029 -1.995 -19.377 1.00 97.38 390 CYS A O 1
ATOM 3080 N N . GLU A 1 391 ? 2.106 -3.242 -20.889 1.00 96.31 391 GLU A N 1
ATOM 3081 C CA . GLU A 1 391 ? 2.108 -4.471 -20.083 1.00 96.31 391 GLU A CA 1
ATOM 3082 C C . GLU A 1 391 ? 2.949 -4.343 -18.802 1.00 96.31 391 GLU A C 1
ATOM 3084 O O . GLU A 1 391 ? 2.559 -4.827 -17.735 1.00 96.31 391 GLU A O 1
ATOM 3089 N N . VAL A 1 392 ? 4.097 -3.656 -18.865 1.00 96.06 392 VAL A N 1
ATOM 3090 C CA . VAL A 1 392 ? 4.888 -3.334 -17.661 1.00 96.06 392 VAL A CA 1
ATOM 3091 C C . VAL A 1 392 ? 4.078 -2.415 -16.742 1.00 96.06 392 VAL A C 1
ATOM 3093 O O . VAL A 1 392 ? 3.983 -2.671 -15.538 1.00 96.06 392 VAL A O 1
ATOM 3096 N N . MET A 1 393 ? 3.450 -1.376 -17.300 1.00 96.50 393 MET A N 1
ATOM 3097 C CA . MET A 1 393 ? 2.598 -0.454 -16.547 1.00 96.50 393 MET A CA 1
ATOM 3098 C C . MET A 1 393 ? 1.411 -1.180 -15.902 1.00 96.50 393 MET A C 1
ATOM 3100 O O . MET A 1 393 ? 1.099 -0.914 -14.745 1.00 96.50 393 MET A O 1
ATOM 3104 N N . GLN A 1 394 ? 0.797 -2.133 -16.607 1.00 95.25 394 GLN A N 1
ATOM 3105 C CA . GLN A 1 394 ? -0.309 -2.958 -16.123 1.00 95.25 394 GLN A CA 1
ATOM 3106 C C . GLN A 1 394 ? 0.085 -3.734 -14.867 1.00 95.25 394 GLN A C 1
ATOM 3108 O O . GLN A 1 394 ? -0.601 -3.647 -13.847 1.00 95.25 394 GLN A O 1
ATOM 3113 N N . LYS A 1 395 ? 1.211 -4.456 -14.915 1.00 94.19 395 LYS A N 1
ATOM 3114 C CA . LYS A 1 395 ? 1.720 -5.233 -13.772 1.00 94.19 395 LYS A CA 1
ATOM 3115 C C . LYS A 1 395 ? 2.042 -4.329 -12.581 1.00 94.19 395 LYS A C 1
ATOM 3117 O O . LYS A 1 395 ? 1.647 -4.630 -11.455 1.00 94.19 395 LYS A O 1
ATOM 3122 N N . ALA A 1 396 ? 2.712 -3.204 -12.837 1.00 94.88 396 ALA A N 1
ATOM 3123 C CA . ALA A 1 396 ? 3.106 -2.252 -11.803 1.00 94.88 396 ALA A CA 1
ATOM 3124 C C . ALA A 1 396 ? 1.907 -1.562 -11.135 1.00 94.88 396 ALA A C 1
ATOM 3126 O O . ALA A 1 396 ? 1.923 -1.358 -9.919 1.00 94.88 396 ALA A O 1
ATOM 3127 N N . ALA A 1 397 ? 0.887 -1.201 -11.919 1.00 93.50 397 ALA A N 1
ATOM 3128 C CA . ALA A 1 397 ? -0.352 -0.600 -11.440 1.00 93.50 397 ALA A CA 1
ATOM 3129 C C . ALA A 1 397 ? -1.166 -1.611 -10.621 1.00 93.50 397 ALA A C 1
ATOM 3131 O O . ALA A 1 397 ? -1.596 -1.302 -9.508 1.00 93.50 397 ALA A O 1
ATOM 3132 N N . TYR A 1 398 ? -1.306 -2.843 -11.123 1.00 91.25 398 TYR A N 1
ATOM 3133 C CA . TYR A 1 398 ? -2.039 -3.896 -10.426 1.00 91.25 398 TYR A CA 1
ATOM 3134 C C . TYR A 1 398 ? -1.430 -4.207 -9.054 1.00 91.25 398 TYR A C 1
ATOM 3136 O O . TYR A 1 398 ? -2.161 -4.218 -8.061 1.00 91.25 398 TYR A O 1
ATOM 3144 N N . SER A 1 399 ? -0.102 -4.378 -8.974 1.00 91.75 399 SER A N 1
ATOM 3145 C CA . SER A 1 399 ? 0.570 -4.686 -7.703 1.00 91.75 399 SER A CA 1
ATOM 3146 C C . SER A 1 399 ? 0.489 -3.553 -6.674 1.00 91.75 399 SER A C 1
ATOM 3148 O O . SER A 1 399 ? 0.661 -3.787 -5.481 1.00 91.75 399 SER A O 1
ATOM 3150 N N . ARG A 1 400 ? 0.185 -2.330 -7.124 1.00 90.38 400 ARG A N 1
ATOM 3151 C CA . ARG A 1 400 ? 0.017 -1.125 -6.297 1.00 90.38 400 ARG A CA 1
ATOM 3152 C C . ARG A 1 400 ? -1.443 -0.787 -6.008 1.00 90.38 400 ARG A C 1
ATOM 3154 O O . ARG A 1 400 ? -1.717 0.329 -5.573 1.00 90.38 400 ARG A O 1
ATOM 3161 N N . ASP A 1 401 ? -2.357 -1.743 -6.198 1.00 86.12 401 ASP A N 1
ATOM 3162 C CA . ASP A 1 401 ? -3.790 -1.591 -5.895 1.00 86.12 401 ASP A CA 1
ATOM 3163 C C . ASP A 1 401 ? -4.461 -0.487 -6.738 1.00 86.12 401 ASP A C 1
ATOM 3165 O O . ASP A 1 401 ? -5.422 0.147 -6.311 1.00 86.12 401 ASP A O 1
ATOM 3169 N N . VAL A 1 402 ? -3.953 -0.239 -7.952 1.00 87.31 402 VAL A N 1
ATOM 3170 C CA . VAL A 1 402 ? -4.655 0.589 -8.942 1.00 87.31 402 VAL A CA 1
ATOM 3171 C C . VAL A 1 402 ? -5.757 -0.256 -9.569 1.00 87.31 402 VAL A C 1
ATOM 3173 O O . VAL A 1 402 ? -5.511 -1.380 -10.025 1.00 87.31 402 VAL A O 1
ATOM 3176 N N . ARG A 1 403 ? -6.981 0.276 -9.539 1.00 85.50 403 ARG A N 1
ATOM 3177 C CA . ARG A 1 403 ? -8.214 -0.410 -9.935 1.00 85.50 403 ARG A CA 1
ATOM 3178 C C . ARG A 1 403 ? -9.157 0.551 -10.682 1.00 85.50 403 ARG A C 1
ATOM 3180 O O . ARG A 1 403 ? -9.184 1.728 -10.320 1.00 85.50 403 ARG A O 1
ATOM 3187 N N . PRO A 1 404 ? -9.956 0.084 -11.668 1.00 86.25 404 PRO A N 1
ATOM 3188 C CA . PRO A 1 404 ? -9.979 -1.279 -12.212 1.00 86.25 404 PRO A CA 1
ATOM 3189 C C . PRO A 1 404 ? -8.637 -1.664 -12.838 1.00 86.25 404 PRO A C 1
ATOM 3191 O O . PRO A 1 404 ? -7.838 -0.804 -13.208 1.00 86.25 404 PRO A O 1
ATOM 3194 N N . ALA A 1 405 ? -8.376 -2.969 -12.930 1.00 88.75 405 ALA A N 1
ATOM 3195 C CA . ALA A 1 405 ? -7.261 -3.437 -13.739 1.00 88.75 405 ALA A CA 1
ATOM 3196 C C . ALA A 1 405 ? -7.471 -2.983 -15.192 1.00 88.75 405 ALA A C 1
ATOM 3198 O O . ALA A 1 405 ? -8.600 -2.785 -15.638 1.00 88.75 405 ALA A O 1
ATOM 3199 N N . PHE A 1 406 ? -6.393 -2.836 -15.944 1.00 92.00 406 PHE A N 1
ATOM 3200 C CA . PHE A 1 406 ? -6.476 -2.592 -17.377 1.00 92.00 406 PHE A CA 1
ATOM 3201 C C . PHE A 1 406 ? -5.730 -3.690 -18.126 1.00 92.00 406 PHE A C 1
ATOM 3203 O O . PHE A 1 406 ? -5.005 -4.473 -17.515 1.00 92.00 406 PHE A O 1
ATOM 3210 N N . GLU A 1 407 ? -5.945 -3.794 -19.426 1.00 94.12 407 GLU A N 1
ATOM 3211 C CA . GLU A 1 407 ? -5.208 -4.658 -20.340 1.00 94.12 407 GLU A CA 1
ATOM 3212 C C . GLU A 1 407 ? -4.873 -3.899 -21.620 1.00 94.12 407 GLU A C 1
ATOM 3214 O O . GLU A 1 407 ? -5.440 -2.843 -21.902 1.00 94.12 407 GLU A O 1
ATOM 3219 N N . CYS A 1 408 ? -3.909 -4.420 -22.369 1.00 96.50 408 CYS A N 1
ATOM 3220 C CA . CYS A 1 408 ? -3.338 -3.749 -23.525 1.00 96.50 408 CYS A CA 1
ATOM 3221 C C . CYS A 1 408 ? -3.825 -4.430 -24.803 1.00 96.50 408 CYS A C 1
ATOM 3223 O O . CYS A 1 408 ? -3.656 -5.638 -24.966 1.00 96.50 408 CYS A O 1
ATOM 3225 N N . VAL A 1 409 ? -4.415 -3.659 -25.716 1.00 96.38 409 VAL A N 1
ATOM 3226 C CA . VAL A 1 409 ? -4.904 -4.161 -27.007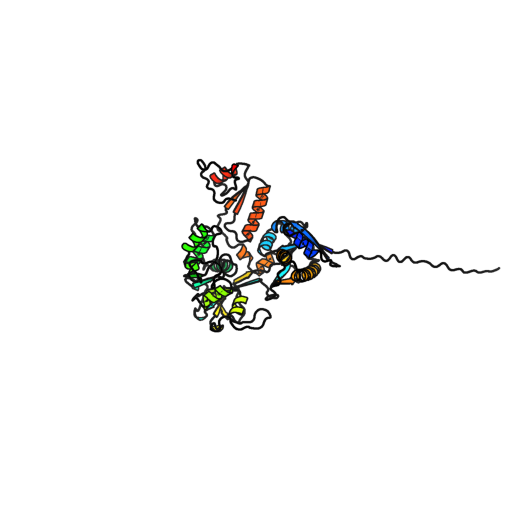 1.00 96.38 409 VAL A CA 1
ATOM 3227 C C . VAL A 1 409 ? -4.110 -3.498 -28.122 1.00 96.38 409 VAL A C 1
ATOM 3229 O O . VAL A 1 409 ? -4.216 -2.295 -28.340 1.00 96.38 409 VAL A O 1
ATOM 3232 N N . MET A 1 410 ? -3.310 -4.276 -28.850 1.00 95.88 410 MET A N 1
ATOM 3233 C CA . MET A 1 410 ? -2.546 -3.753 -29.982 1.00 95.88 410 MET A CA 1
ATOM 3234 C C . MET A 1 410 ? -3.385 -3.753 -31.261 1.00 95.88 410 MET A C 1
ATOM 3236 O O . MET A 1 410 ? -3.968 -4.773 -31.636 1.00 95.88 410 MET A O 1
ATOM 3240 N N . LYS A 1 411 ? -3.414 -2.616 -31.956 1.00 94.75 411 LYS A N 1
ATOM 3241 C CA . LYS A 1 411 ? -4.041 -2.454 -33.274 1.00 94.75 411 LYS A CA 1
ATOM 3242 C C . LYS A 1 411 ? -3.057 -1.844 -34.271 1.00 94.75 411 LYS A C 1
ATOM 3244 O O . LYS A 1 411 ? -2.008 -1.327 -33.898 1.00 94.75 411 LYS A O 1
ATOM 3249 N N . GLY A 1 412 ? -3.403 -1.904 -35.557 1.00 88.88 412 GLY A N 1
ATOM 3250 C CA . GLY A 1 412 ? -2.661 -1.194 -36.598 1.00 88.88 412 GLY A CA 1
ATOM 3251 C C . GLY A 1 412 ? -2.696 0.323 -36.386 1.00 88.88 412 GLY A C 1
ATOM 3252 O O . GLY A 1 412 ? -3.606 0.862 -35.748 1.00 88.88 412 GLY A O 1
ATOM 3253 N N . LYS A 1 413 ? -1.712 1.033 -36.942 1.00 81.31 413 LYS A N 1
ATOM 3254 C CA . LYS A 1 413 ? -1.649 2.499 -36.869 1.00 81.31 413 LYS A CA 1
ATOM 3255 C C . LYS A 1 413 ? -2.959 3.123 -37.376 1.00 81.31 413 LYS A C 1
ATOM 3257 O O . LYS A 1 413 ? -3.504 2.688 -38.387 1.00 81.31 413 LYS A O 1
ATOM 3262 N N . GLY A 1 414 ? -3.485 4.107 -36.646 1.00 80.00 414 GLY A N 1
ATOM 3263 C CA . GLY A 1 414 ? -4.757 4.773 -36.964 1.00 80.00 414 GLY A CA 1
ATOM 3264 C C . GLY A 1 414 ? -6.021 3.951 -36.672 1.00 80.00 414 GLY A C 1
ATOM 3265 O O . GLY A 1 414 ? -7.122 4.461 -36.834 1.00 80.00 414 GLY A O 1
ATOM 3266 N N . SER A 1 415 ? -5.900 2.701 -36.208 1.00 89.56 415 SER A N 1
ATOM 3267 C CA . SER A 1 415 ? -7.059 1.823 -35.975 1.00 89.56 415 SER A CA 1
ATOM 3268 C C . SER A 1 415 ? -7.613 1.890 -34.547 1.00 89.56 415 SER A C 1
ATOM 3270 O O . SER A 1 415 ? -8.690 1.360 -34.293 1.00 89.56 415 SER A O 1
ATOM 3272 N N . CYS A 1 416 ? -6.912 2.527 -33.602 1.00 92.81 416 CYS A N 1
ATOM 3273 C CA . CYS A 1 416 ? -7.350 2.551 -32.204 1.00 92.81 416 CYS A CA 1
ATOM 3274 C C . CYS A 1 416 ? -8.623 3.373 -31.968 1.00 92.81 416 CYS A C 1
ATOM 3276 O O . CYS A 1 416 ? -9.463 2.957 -31.181 1.00 92.81 416 CYS A O 1
ATOM 3278 N N . VAL A 1 417 ? -8.806 4.494 -32.672 1.00 90.88 417 VAL A N 1
ATOM 3279 C CA . VAL A 1 417 ? -10.041 5.300 -32.587 1.00 90.88 417 VAL A CA 1
ATOM 3280 C C . VAL A 1 417 ? -11.257 4.461 -32.982 1.00 90.88 417 VAL A C 1
ATOM 3282 O O . VAL A 1 417 ? -12.268 4.447 -32.285 1.00 90.88 417 VAL A O 1
ATOM 3285 N N . GLU A 1 418 ? -11.135 3.712 -34.076 1.00 90.19 418 GLU A N 1
ATOM 3286 C CA . GLU A 1 418 ? -12.196 2.833 -34.560 1.00 90.19 418 GLU A CA 1
ATOM 3287 C C . GLU A 1 418 ? -12.404 1.621 -33.642 1.00 90.19 418 GLU A C 1
ATOM 3289 O O . GLU A 1 418 ? -13.540 1.229 -33.389 1.00 90.19 418 GLU A O 1
ATOM 3294 N N . ALA A 1 419 ? -11.328 1.065 -33.076 1.00 93.44 419 ALA A N 1
ATOM 3295 C CA . ALA A 1 419 ? -11.426 0.003 -32.078 1.00 93.44 419 ALA A CA 1
ATOM 3296 C C . ALA A 1 419 ? -12.210 0.456 -30.835 1.00 93.44 419 ALA A C 1
ATOM 3298 O O . ALA A 1 419 ? -13.004 -0.324 -30.313 1.00 93.44 419 ALA A O 1
ATOM 3299 N N . VAL A 1 420 ? -12.043 1.711 -30.399 1.00 92.88 420 VAL A N 1
ATOM 3300 C CA . VAL A 1 420 ? -12.842 2.272 -29.298 1.00 92.88 420 VAL A CA 1
ATOM 3301 C C . VAL A 1 420 ? -14.308 2.433 -29.699 1.00 92.88 420 VAL A C 1
ATOM 3303 O O . VAL A 1 420 ? -15.193 1.997 -28.970 1.00 92.88 420 VAL A O 1
ATOM 3306 N N . ARG A 1 421 ? -14.591 2.963 -30.896 1.00 90.69 421 ARG A N 1
ATOM 3307 C CA . ARG A 1 421 ? -15.975 3.091 -31.400 1.00 90.69 421 ARG A CA 1
ATOM 3308 C C . ARG A 1 421 ? -16.714 1.754 -31.489 1.00 90.69 421 ARG A C 1
ATOM 3310 O O . ARG A 1 421 ? -17.915 1.703 -31.251 1.00 90.69 421 ARG A O 1
ATOM 3317 N N . ARG A 1 422 ? -16.001 0.676 -31.825 1.00 91.94 422 ARG A N 1
ATOM 3318 C CA . ARG A 1 422 ? -16.556 -0.683 -31.937 1.00 91.94 422 ARG A CA 1
ATOM 3319 C C . ARG A 1 422 ? -16.631 -1.439 -30.608 1.00 91.94 422 ARG A C 1
ATOM 3321 O O . ARG A 1 422 ? -17.100 -2.574 -30.600 1.00 91.94 422 ARG A O 1
ATOM 3328 N N . GLY A 1 423 ? -16.148 -0.860 -29.506 1.00 91.56 423 GLY A N 1
ATOM 3329 C CA . GLY A 1 423 ? -16.063 -1.540 -28.207 1.00 91.56 423 GLY A CA 1
ATOM 3330 C C . GLY A 1 423 ? -15.008 -2.655 -28.153 1.00 91.56 423 GLY A C 1
ATOM 3331 O O . GLY A 1 423 ? -15.034 -3.512 -27.270 1.00 91.56 423 GLY A O 1
ATOM 3332 N N . GLU A 1 424 ? -14.070 -2.677 -29.103 1.00 94.50 424 GLU A N 1
ATOM 3333 C CA . GLU A 1 424 ? -12.926 -3.596 -29.086 1.00 94.50 424 GLU A CA 1
ATOM 3334 C C . GLU A 1 424 ? -11.834 -3.122 -28.112 1.00 94.50 424 GLU A C 1
ATOM 3336 O O . GLU A 1 424 ? -11.060 -3.936 -27.602 1.00 94.50 424 GLU A O 1
ATOM 3341 N N . ALA A 1 425 ? -11.785 -1.815 -27.854 1.00 95.25 425 ALA A N 1
ATOM 3342 C CA . ALA A 1 425 ? -11.001 -1.165 -26.813 1.00 95.25 425 ALA A CA 1
ATOM 3343 C C . ALA A 1 425 ? -11.872 -0.132 -26.080 1.00 95.25 425 ALA A C 1
ATOM 3345 O O . ALA A 1 425 ? -12.897 0.285 -26.608 1.00 95.25 425 ALA A O 1
ATOM 3346 N N . ASP A 1 426 ? -11.452 0.309 -24.896 1.00 93.88 426 ASP A N 1
ATOM 3347 C CA . ASP A 1 426 ? -12.211 1.285 -24.102 1.00 93.88 426 ASP A CA 1
ATOM 3348 C C . ASP A 1 426 ? -11.597 2.683 -24.192 1.00 93.88 426 ASP A C 1
ATOM 3350 O O . ASP A 1 426 ? -12.303 3.689 -24.186 1.00 93.88 426 ASP A O 1
ATOM 3354 N N . VAL A 1 427 ? -10.264 2.758 -24.269 1.00 94.69 427 VAL A N 1
ATOM 3355 C CA . VAL A 1 427 ? -9.527 4.026 -24.257 1.00 94.69 427 VAL A CA 1
ATOM 3356 C C . VAL A 1 427 ? -8.332 3.992 -25.204 1.00 94.69 427 VAL A C 1
ATOM 3358 O O . VAL A 1 427 ? -7.706 2.954 -25.424 1.00 94.69 427 VAL A O 1
ATOM 3361 N N . VAL A 1 428 ? -7.985 5.159 -25.742 1.00 93.25 428 VAL A N 1
ATOM 3362 C CA . VAL A 1 428 ? -6.782 5.396 -26.545 1.00 93.25 428 VAL A CA 1
ATOM 3363 C C . VAL A 1 428 ? -6.187 6.745 -26.153 1.00 93.25 428 VAL A C 1
ATOM 3365 O O . VAL A 1 428 ? -6.922 7.697 -25.894 1.00 93.25 428 VAL A O 1
ATOM 3368 N N . VAL A 1 429 ? -4.858 6.830 -26.114 1.00 92.06 429 VAL A N 1
ATOM 3369 C CA . VAL A 1 429 ? -4.147 8.106 -25.978 1.00 92.06 429 VAL A CA 1
ATOM 3370 C C . VAL A 1 429 ? -3.924 8.678 -27.375 1.00 92.06 429 VAL A C 1
ATOM 3372 O O . VAL A 1 429 ? -3.307 8.027 -28.216 1.00 92.06 429 VAL A O 1
ATOM 3375 N N . LEU A 1 430 ? -4.439 9.881 -27.626 1.00 88.38 430 LEU A N 1
ATOM 3376 C CA . LEU A 1 430 ? -4.292 10.586 -28.900 1.00 88.38 430 LEU A CA 1
ATOM 3377 C C . LEU A 1 430 ? -3.472 11.852 -28.693 1.00 88.38 430 LEU A C 1
ATOM 3379 O O . LEU A 1 430 ? -3.671 12.574 -27.714 1.00 88.38 430 LEU A O 1
ATOM 3383 N N . LYS A 1 431 ? -2.591 12.154 -29.646 1.00 86.56 431 LYS A N 1
ATOM 3384 C CA . LYS A 1 431 ? -1.975 13.479 -29.727 1.00 86.56 431 LYS A CA 1
ATOM 3385 C C . LYS A 1 431 ? -3.026 14.497 -30.155 1.00 86.56 431 LYS A C 1
ATOM 3387 O O . LYS A 1 431 ? -3.994 14.137 -30.817 1.00 86.56 431 LYS A O 1
ATOM 3392 N N . GLY A 1 432 ? -2.823 15.772 -29.820 1.00 81.44 432 GLY A N 1
ATOM 3393 C CA . GLY A 1 432 ? -3.762 16.843 -30.184 1.00 81.44 432 GLY A CA 1
ATOM 3394 C C . GLY A 1 432 ? -4.076 16.897 -31.685 1.00 81.44 432 GLY A C 1
ATOM 3395 O O . GLY A 1 432 ? -5.223 17.094 -32.063 1.00 81.44 432 GLY A O 1
ATOM 3396 N N . GLU A 1 433 ? -3.077 16.635 -32.530 1.00 79.69 433 GLU A N 1
ATOM 3397 C CA . GLU A 1 433 ? -3.205 16.558 -33.995 1.00 79.69 433 GLU A CA 1
ATOM 3398 C C . GLU A 1 433 ? -4.006 15.344 -34.498 1.00 79.69 433 GLU A C 1
ATOM 3400 O O . GLU A 1 433 ? -4.589 15.398 -35.577 1.00 79.69 433 GLU A O 1
ATOM 3405 N N . ASP A 1 434 ? -4.075 14.278 -33.699 1.00 76.12 434 ASP A N 1
ATOM 3406 C CA . ASP A 1 434 ? -4.778 13.030 -34.010 1.00 76.12 434 ASP A CA 1
ATOM 3407 C C . ASP A 1 434 ? -6.189 12.987 -33.390 1.00 76.12 434 ASP A C 1
ATOM 3409 O O . ASP A 1 434 ? -6.892 11.976 -33.505 1.00 76.12 434 ASP A O 1
ATOM 3413 N N . GLN A 1 435 ? -6.619 14.052 -32.698 1.00 72.25 435 GLN A N 1
ATOM 3414 C CA . GLN A 1 435 ? -7.956 14.106 -32.114 1.00 72.25 435 GLN A CA 1
ATOM 3415 C C . GLN A 1 435 ? -9.013 14.215 -33.222 1.00 72.25 435 GLN A C 1
ATOM 3417 O O . GLN A 1 435 ? -8.952 15.131 -34.047 1.00 72.25 435 GLN A O 1
ATOM 3422 N N . PRO A 1 436 ? -10.018 13.322 -33.253 1.00 68.44 436 PRO A N 1
ATOM 3423 C CA . PRO A 1 436 ? -11.115 13.466 -34.195 1.00 68.44 436 PRO A CA 1
ATOM 3424 C C . PRO A 1 436 ? -11.864 14.775 -33.913 1.00 68.44 436 PRO A C 1
ATOM 3426 O O . PRO A 1 436 ? -12.069 15.143 -32.756 1.00 68.44 436 PRO A O 1
ATOM 3429 N N . ALA A 1 437 ? -12.282 15.480 -34.970 1.00 63.97 437 ALA A N 1
ATOM 3430 C CA . ALA A 1 437 ? -13.013 16.736 -34.831 1.00 63.97 437 ALA A CA 1
ATOM 3431 C C . ALA A 1 437 ? -14.240 16.530 -33.927 1.00 63.97 437 ALA A C 1
ATOM 3433 O O . ALA A 1 437 ? -15.084 15.671 -34.202 1.00 63.97 437 ALA A O 1
ATOM 3434 N N . THR A 1 438 ? -14.337 17.323 -32.858 1.00 56.91 438 THR A N 1
ATOM 3435 C CA . THR A 1 438 ? -15.333 17.202 -31.776 1.00 56.91 438 THR A CA 1
ATOM 3436 C C . THR A 1 438 ? -16.786 17.251 -32.250 1.00 56.91 438 THR A C 1
ATOM 3438 O O . THR A 1 438 ? -17.662 16.747 -31.559 1.00 56.91 438 THR A O 1
ATOM 3441 N N . SER A 1 439 ? -17.059 17.793 -33.439 1.00 51.12 439 SER A N 1
ATOM 3442 C CA . SER A 1 439 ? -18.389 17.799 -34.063 1.00 51.12 439 SER A CA 1
ATOM 3443 C C . SER A 1 439 ? -18.766 16.498 -34.791 1.00 51.12 439 SER A C 1
ATOM 3445 O O . SER A 1 439 ? -19.907 16.362 -35.220 1.00 51.12 439 SER A O 1
ATOM 3447 N N . THR A 1 440 ? -17.835 15.549 -34.950 1.00 53.75 440 THR A N 1
ATOM 3448 C CA . THR A 1 440 ? -17.999 14.325 -35.773 1.00 53.75 440 THR A CA 1
ATOM 3449 C C . THR A 1 440 ? -17.642 13.028 -35.041 1.00 53.75 440 THR A C 1
ATOM 3451 O O . THR A 1 440 ? -17.585 11.960 -35.651 1.00 53.75 440 THR A O 1
ATOM 3454 N N . SER A 1 441 ? -17.348 13.100 -33.742 1.00 60.56 441 SER A N 1
ATOM 3455 C CA . SER A 1 441 ? -16.835 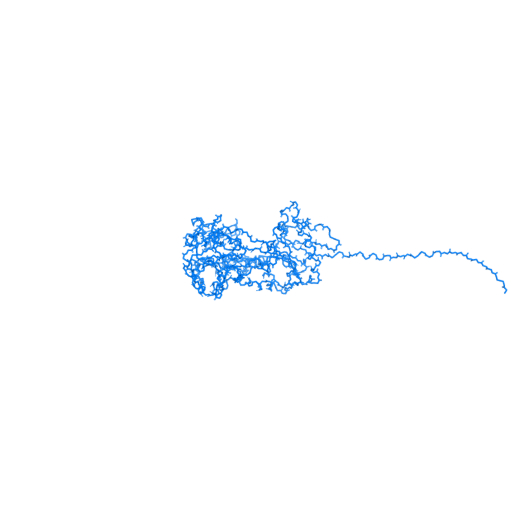11.972 -32.971 1.00 60.56 441 SER A CA 1
ATOM 3456 C C . SER A 1 441 ? -17.727 11.677 -31.768 1.00 60.56 441 SER A C 1
ATOM 3458 O O . SER A 1 441 ? -17.862 12.523 -30.890 1.00 60.56 441 SER A O 1
ATOM 3460 N N . ASP A 1 442 ? -18.227 10.443 -31.680 1.00 76.44 442 ASP A N 1
ATOM 3461 C CA . ASP A 1 442 ? -18.902 9.898 -30.489 1.00 76.44 442 ASP A CA 1
ATOM 3462 C C . ASP A 1 442 ? -17.933 9.635 -29.315 1.00 76.44 442 ASP A C 1
ATOM 3464 O O . ASP A 1 442 ? -18.316 9.088 -28.282 1.00 76.44 442 ASP A O 1
ATOM 3468 N N . LEU A 1 443 ? -16.652 9.997 -29.465 1.00 82.81 443 LEU A N 1
ATOM 3469 C CA . LEU A 1 443 ? -15.647 9.891 -28.415 1.00 82.81 443 LEU A CA 1
ATOM 3470 C C . LEU A 1 443 ? -15.592 11.178 -27.596 1.00 82.81 443 LEU A C 1
ATOM 3472 O O . LEU A 1 443 ? -15.685 12.288 -28.119 1.00 82.81 443 LEU A O 1
ATOM 3476 N N . LYS A 1 444 ? -15.364 11.017 -26.294 1.00 86.12 444 LYS A N 1
ATOM 3477 C CA . LYS A 1 444 ? -15.196 12.117 -25.347 1.00 86.12 444 LYS A CA 1
ATOM 3478 C C . LYS A 1 444 ? -13.801 12.058 -24.738 1.00 86.12 444 LYS A C 1
ATOM 3480 O O . LYS A 1 444 ? -13.373 11.006 -24.271 1.00 86.12 444 LYS A O 1
ATOM 3485 N N . ALA A 1 445 ? -13.113 13.197 -24.695 1.00 87.44 445 ALA A N 1
ATOM 3486 C CA . ALA A 1 445 ? -11.881 13.315 -23.927 1.00 87.44 445 ALA A CA 1
ATOM 3487 C C . ALA A 1 445 ? -12.180 13.120 -22.430 1.00 87.44 445 ALA A C 1
ATOM 3489 O O . ALA A 1 445 ? -13.036 13.807 -21.867 1.00 87.44 445 ALA A O 1
ATOM 3490 N N . ILE A 1 446 ? -11.486 12.170 -21.800 1.00 87.00 446 ILE A N 1
ATOM 3491 C CA . ILE A 1 446 ? -11.647 11.841 -20.374 1.00 87.00 446 ILE A CA 1
ATOM 3492 C C . ILE A 1 446 ? -10.519 12.408 -19.505 1.00 87.00 446 ILE A C 1
ATOM 3494 O O . ILE A 1 446 ? -10.760 12.752 -18.352 1.00 87.00 446 ILE A O 1
ATOM 3498 N N . LEU A 1 447 ? -9.306 12.508 -20.059 1.00 85.94 447 LEU A N 1
ATOM 3499 C CA . LEU A 1 447 ? -8.077 12.985 -19.421 1.00 85.94 447 LEU A CA 1
ATOM 3500 C C . LEU A 1 447 ? -7.193 13.651 -20.489 1.00 85.94 447 LEU A C 1
ATOM 3502 O O . LEU A 1 447 ? -7.308 13.323 -21.672 1.00 85.94 447 LEU A O 1
ATOM 3506 N N . PHE A 1 448 ? -6.321 14.564 -20.073 1.00 85.94 448 PHE A N 1
ATOM 3507 C CA . PHE A 1 448 ? -5.355 15.266 -20.922 1.00 85.94 448 PHE A CA 1
ATOM 3508 C C . PHE A 1 448 ? -4.033 15.446 -20.159 1.00 85.94 448 PHE A C 1
ATOM 3510 O O . PHE A 1 448 ? -4.044 15.453 -18.926 1.00 85.94 448 PHE A O 1
ATOM 3517 N N . GLU A 1 449 ? -2.921 15.525 -20.895 1.00 82.31 449 GLU A N 1
ATOM 3518 C CA . GLU A 1 449 ? -1.571 15.790 -20.361 1.00 82.31 449 GLU A CA 1
ATOM 3519 C C . GLU A 1 449 ? -1.292 17.286 -20.197 1.00 82.31 449 GLU A C 1
ATOM 3521 O O . GLU A 1 449 ? -1.796 18.078 -21.030 1.00 82.31 449 GLU A O 1
#

Foldseek 3Di:
DDDDDDDDDDDDPPPPPPPPPQQDAAEFEEEAAPVLQVLCCVLQVPDDSRYHYHYDHDNHVLRVLVCQQVVVGFKYWDFLLSLLLSLPDPPFFKWFFKFKAFPLCLPDQFRFFKFKKFFVVLPFQAPLSLAQFEAFALAPLDDQRALLCQLLCVVVVNFDFDPDPPDFSLLSSLVSVLRRYNAYQHAAQSDPDPVVSQVSCVVSLRRRVLWQDSNRSYPPTCLHRQLNQVCSNVPRVGGMGIHGLQSVCQQQQHDTRPRHGDHHPDVVDHQNRMWIQASRRDTHGSNDDHRGSFGGHGTGMMGGPVCQVPVVVVLVSVQVSLVSLLPDPPVVSCVSSVRDVRIHMDGDPGIDRSVCRCVVRVCSSSLVVDPDPPDAAEEEDADPVVQVVVVSVQSSCSSSVNPDRHHYDYDHPPCVLVCCVVVVGVDYDDDPVSDDDPVPHPDDDPDDD